Protein AF-A0A7C5PBT8-F1 (afdb_monomer_lite)

Structure (mmCIF, N/CA/C/O backbone):
data_AF-A0A7C5PBT8-F1
#
_entry.id   AF-A0A7C5PBT8-F1
#
loop_
_atom_site.group_PDB
_atom_site.id
_atom_site.type_symbol
_atom_site.label_atom_id
_atom_site.label_alt_id
_atom_site.label_comp_id
_atom_site.label_asym_id
_atom_site.label_entity_id
_atom_site.label_seq_id
_atom_site.pdbx_PDB_ins_code
_atom_site.Cartn_x
_atom_site.Cartn_y
_atom_site.Cartn_z
_atom_site.occupancy
_atom_site.B_iso_or_equiv
_atom_site.auth_seq_id
_atom_site.auth_comp_id
_atom_site.auth_asym_id
_atom_site.auth_atom_id
_atom_site.pdbx_PDB_model_num
ATOM 1 N N . MET A 1 1 ? -25.066 31.306 -45.932 1.00 37.12 1 MET A N 1
ATOM 2 C CA . MET A 1 1 ? -24.366 30.201 -45.245 1.00 37.12 1 MET A CA 1
ATOM 3 C C . MET A 1 1 ? -22.898 30.265 -45.630 1.00 37.12 1 MET A C 1
ATOM 5 O O . MET A 1 1 ? -22.555 29.873 -46.734 1.00 37.12 1 MET A O 1
ATOM 9 N N . THR A 1 2 ? -22.052 30.823 -44.769 1.00 27.91 2 THR A N 1
ATOM 10 C CA . THR A 1 2 ? -20.591 30.856 -44.940 1.00 27.91 2 THR A CA 1
ATOM 11 C C . THR A 1 2 ? -19.994 30.317 -43.651 1.00 27.91 2 THR A C 1
ATOM 13 O O . THR A 1 2 ? -20.169 30.918 -42.593 1.00 27.91 2 THR A O 1
ATOM 16 N N . ALA A 1 3 ? -19.411 29.122 -43.742 1.00 31.09 3 ALA A N 1
ATOM 17 C CA . ALA A 1 3 ? -18.839 28.381 -42.629 1.00 31.09 3 ALA A CA 1
ATOM 18 C C . ALA A 1 3 ? -17.798 29.233 -41.890 1.00 31.09 3 ALA A C 1
ATOM 20 O O . ALA A 1 3 ? -16.902 29.805 -42.513 1.00 31.09 3 ALA A O 1
ATOM 21 N N . GLY A 1 4 ? -17.958 29.326 -40.568 1.00 35.22 4 GLY A N 1
ATOM 22 C CA . GLY A 1 4 ? -17.022 29.989 -39.670 1.00 35.22 4 GLY A CA 1
ATOM 23 C C . GLY A 1 4 ? -15.610 29.417 -39.792 1.00 35.22 4 GLY A C 1
ATOM 24 O O . GLY A 1 4 ? -15.416 28.266 -40.184 1.00 35.22 4 GLY A O 1
ATOM 25 N N . ALA A 1 5 ? -14.633 30.266 -39.486 1.00 35.06 5 ALA A N 1
ATOM 26 C CA . ALA A 1 5 ? -13.205 29.990 -39.539 1.00 35.06 5 ALA A CA 1
ATOM 27 C C . ALA A 1 5 ? -12.840 28.593 -38.995 1.00 35.06 5 ALA A C 1
ATOM 29 O O . ALA A 1 5 ? -13.271 28.194 -37.914 1.00 35.06 5 ALA A O 1
ATOM 30 N N . ARG A 1 6 ? -12.038 27.852 -39.770 1.00 54.34 6 ARG A N 1
ATOM 31 C CA . ARG A 1 6 ? -11.538 26.519 -39.410 1.00 54.34 6 ARG A CA 1
ATOM 32 C C . ARG A 1 6 ? -10.650 26.613 -38.150 1.00 54.34 6 ARG A C 1
ATOM 34 O O . ARG A 1 6 ? -9.830 27.525 -38.079 1.00 54.34 6 ARG A O 1
ATOM 41 N N . PRO A 1 7 ? -10.754 25.690 -37.178 1.00 61.28 7 PRO A N 1
ATOM 42 C CA . PRO A 1 7 ? -9.860 25.651 -36.018 1.00 61.28 7 PRO A CA 1
ATOM 43 C C . PRO A 1 7 ? -8.395 25.401 -36.431 1.00 61.28 7 PRO A C 1
ATOM 45 O O . PRO A 1 7 ? -8.131 24.541 -37.271 1.00 61.28 7 PRO A O 1
ATOM 48 N N . ASN A 1 8 ? -7.433 26.109 -35.816 1.00 80.62 8 ASN A N 1
ATOM 49 C CA . ASN A 1 8 ? -5.982 25.980 -36.059 1.00 80.62 8 ASN A CA 1
ATOM 50 C C . ASN A 1 8 ? -5.402 24.642 -35.525 1.00 80.62 8 ASN A C 1
ATOM 52 O O . ASN A 1 8 ? -4.492 24.636 -34.697 1.00 80.62 8 ASN A O 1
ATOM 56 N N . ILE A 1 9 ? -5.932 23.490 -35.953 1.00 84.88 9 ILE A N 1
ATOM 57 C CA . ILE A 1 9 ? -5.499 22.146 -35.508 1.00 84.88 9 ILE A CA 1
ATOM 58 C C . ILE A 1 9 ? -4.030 21.903 -35.848 1.00 84.88 9 ILE A C 1
ATOM 60 O O . ILE A 1 9 ? -3.283 21.404 -35.019 1.00 84.88 9 ILE A O 1
ATOM 64 N N . ARG A 1 10 ? -3.588 22.340 -37.029 1.00 86.69 10 ARG A N 1
ATOM 65 C CA . ARG A 1 10 ? -2.187 22.259 -37.452 1.00 86.69 10 ARG A CA 1
ATOM 66 C C . ARG A 1 10 ? -1.244 22.989 -36.492 1.00 86.69 10 ARG A C 1
ATOM 68 O O . ARG A 1 10 ? -0.183 22.478 -36.167 1.00 86.69 10 ARG A O 1
ATOM 75 N N . GLN A 1 11 ? -1.636 24.174 -36.025 1.00 87.19 11 GLN A N 1
ATOM 76 C CA . GLN A 1 11 ? -0.853 24.913 -35.034 1.00 87.19 11 GLN A CA 1
ATOM 77 C C . GLN A 1 11 ? -0.752 24.108 -33.734 1.00 87.19 11 GLN A C 1
ATOM 79 O O . GLN A 1 11 ? 0.347 23.913 -33.236 1.00 87.19 11 GLN A O 1
ATOM 84 N N . ALA A 1 12 ? -1.876 23.572 -33.245 1.00 89.44 12 ALA A N 1
ATOM 85 C CA . ALA A 1 12 ? -1.894 22.734 -32.047 1.00 89.44 12 ALA A CA 1
ATOM 86 C C . ALA A 1 12 ? -1.063 21.446 -32.211 1.00 89.44 12 ALA A C 1
ATOM 88 O O . ALA A 1 12 ? -0.401 21.036 -31.264 1.00 89.44 12 ALA A O 1
ATOM 89 N N . PHE A 1 13 ? -1.038 20.846 -33.405 1.00 92.12 13 PHE A N 1
ATOM 90 C CA . PHE A 1 13 ? -0.204 19.681 -33.715 1.00 92.12 13 PHE A CA 1
ATOM 91 C C . PHE A 1 13 ? 1.273 19.983 -33.495 1.00 92.12 13 PHE A C 1
ATOM 93 O O . PHE A 1 13 ? 1.934 19.278 -32.742 1.00 92.12 13 PHE A O 1
ATOM 100 N N . PHE A 1 14 ? 1.772 21.082 -34.057 1.00 91.75 14 PHE A N 1
ATOM 101 C CA . PHE A 1 14 ? 3.163 21.489 -33.863 1.00 91.75 14 PHE A CA 1
ATOM 102 C C . PHE A 1 14 ? 3.446 22.066 -32.470 1.00 91.75 14 PHE A C 1
ATOM 104 O O . PHE A 1 14 ? 4.588 22.048 -32.026 1.00 91.75 14 PHE A O 1
ATOM 111 N N . THR A 1 15 ? 2.426 22.522 -31.739 1.00 87.06 15 THR A N 1
ATOM 112 C CA . THR A 1 15 ? 2.551 22.826 -30.305 1.00 87.06 15 THR A CA 1
ATOM 113 C C . THR A 1 15 ? 2.737 21.557 -29.468 1.00 87.06 15 THR A C 1
ATOM 115 O O . THR A 1 15 ? 3.505 21.578 -28.510 1.00 87.06 15 THR A O 1
ATOM 118 N N . VAL A 1 16 ? 2.055 20.455 -29.805 1.00 85.44 16 VAL A N 1
ATOM 119 C CA . VAL A 1 16 ? 2.217 19.159 -29.119 1.00 85.44 16 VAL A CA 1
ATOM 120 C C . VAL A 1 16 ? 3.506 18.454 -29.544 1.00 85.44 16 VAL A C 1
ATOM 122 O O . VAL A 1 16 ? 4.181 17.871 -28.700 1.00 85.44 16 VAL A O 1
ATOM 125 N N . TYR A 1 17 ? 3.873 18.555 -30.821 1.00 89.75 17 TYR A N 1
ATOM 126 C CA . TYR A 1 17 ? 5.056 17.932 -31.412 1.00 89.75 17 TYR A CA 1
ATOM 127 C C . TYR A 1 17 ? 6.032 18.992 -31.945 1.00 89.75 17 TYR A C 1
ATOM 129 O O . TYR A 1 17 ? 6.205 19.124 -33.161 1.00 89.75 17 TYR A O 1
ATOM 137 N N . PRO A 1 18 ? 6.702 19.757 -31.062 1.00 86.69 18 PRO A N 1
ATOM 138 C CA . PRO A 1 18 ? 7.611 20.824 -31.485 1.00 86.69 18 PRO A CA 1
ATOM 139 C C . PRO A 1 18 ? 8.782 20.307 -32.332 1.00 86.69 18 PRO A C 1
ATOM 141 O O . PRO A 1 18 ? 9.260 21.016 -33.212 1.00 86.69 18 PRO A O 1
ATOM 144 N N . ASN A 1 19 ? 9.190 19.049 -32.139 1.00 83.12 19 ASN A N 1
ATOM 145 C CA . ASN A 1 19 ? 10.264 18.410 -32.906 1.00 83.12 19 ASN A CA 1
ATOM 146 C C . ASN A 1 19 ? 9.885 18.123 -34.372 1.00 83.12 19 ASN A C 1
ATOM 148 O O . ASN A 1 19 ? 10.769 17.894 -35.191 1.00 83.12 19 ASN A O 1
ATOM 152 N N . ALA A 1 20 ? 8.592 18.139 -34.718 1.00 85.19 20 ALA A N 1
ATOM 153 C CA . ALA A 1 20 ? 8.128 17.929 -36.088 1.00 85.19 20 ALA A CA 1
ATOM 154 C C . ALA A 1 20 ? 8.118 19.225 -36.925 1.00 85.19 20 ALA A C 1
ATOM 156 O O . ALA A 1 20 ? 7.903 19.165 -38.139 1.00 85.19 20 ALA A O 1
ATOM 157 N N . VAL A 1 21 ? 8.344 20.394 -36.312 1.00 87.94 21 VAL A N 1
ATOM 158 C CA . VAL A 1 21 ? 8.440 21.681 -37.022 1.00 87.94 21 VAL A CA 1
ATOM 159 C C . VAL A 1 21 ? 9.648 21.667 -37.963 1.00 87.94 21 VAL A C 1
ATOM 161 O O . VAL A 1 21 ? 10.736 21.238 -37.595 1.00 87.94 21 VAL A O 1
ATOM 164 N N . GLY A 1 22 ? 9.460 22.125 -39.200 1.00 83.56 22 GLY A N 1
ATOM 165 C CA . GLY A 1 22 ? 10.466 22.091 -40.264 1.00 83.56 22 GLY A CA 1
ATOM 166 C C . GLY A 1 22 ? 10.623 20.739 -40.973 1.00 83.56 22 GLY A C 1
ATOM 167 O O . GLY A 1 22 ? 11.372 20.657 -41.946 1.00 83.56 22 GLY A O 1
ATOM 168 N N . SER A 1 23 ? 9.919 19.690 -40.534 1.00 90.00 23 SER A N 1
ATOM 169 C CA . SER A 1 23 ? 9.932 18.372 -41.185 1.00 90.00 23 SER A CA 1
ATOM 170 C C . SER A 1 23 ? 9.022 18.306 -42.422 1.00 90.00 23 SER A C 1
ATOM 172 O O . SER A 1 23 ? 8.351 19.277 -42.778 1.00 90.00 23 SER A O 1
ATOM 174 N N . ARG A 1 24 ? 8.941 17.131 -43.063 1.00 88.75 24 ARG A N 1
ATOM 175 C CA . ARG A 1 24 ? 8.010 16.870 -44.176 1.00 88.75 24 ARG A CA 1
ATOM 176 C C . ARG A 1 24 ? 6.535 16.903 -43.769 1.00 88.75 24 ARG A C 1
ATOM 178 O O . ARG A 1 24 ? 5.708 17.139 -44.639 1.00 88.75 24 ARG A O 1
ATOM 185 N N . LEU A 1 25 ? 6.218 16.756 -42.478 1.00 92.00 25 LEU A N 1
ATOM 186 C CA . LEU A 1 25 ? 4.872 17.002 -41.942 1.00 92.00 25 LEU A CA 1
ATOM 187 C C . LEU A 1 25 ? 4.500 18.489 -41.929 1.00 92.00 25 LEU A C 1
ATOM 189 O O . LEU A 1 25 ? 3.324 18.844 -42.024 1.00 92.00 25 LEU A O 1
ATOM 193 N N . ASP A 1 26 ? 5.492 19.360 -41.737 1.00 89.56 26 ASP A N 1
ATOM 194 C CA . ASP A 1 26 ? 5.314 20.811 -41.666 1.00 89.56 26 ASP A CA 1
ATOM 195 C C . ASP A 1 26 ? 5.383 21.426 -43.073 1.00 89.56 26 ASP A C 1
ATOM 197 O O . ASP A 1 26 ? 4.568 22.276 -43.441 1.00 89.56 26 ASP A O 1
ATOM 201 N N . ASN A 1 27 ? 6.320 20.978 -43.909 1.00 86.81 27 ASN A N 1
ATOM 202 C CA . ASN A 1 27 ? 6.586 21.620 -45.187 1.00 86.81 27 ASN A CA 1
ATOM 203 C C . ASN A 1 27 ? 6.942 20.621 -46.302 1.00 86.81 27 ASN A C 1
ATOM 205 O O . ASN A 1 27 ? 7.941 19.897 -46.219 1.00 86.81 27 ASN A O 1
ATOM 209 N N . LEU A 1 28 ? 6.158 20.649 -47.386 1.00 86.81 28 LEU A N 1
ATOM 210 C CA . LEU A 1 28 ? 6.470 19.962 -48.637 1.00 86.81 28 LEU A CA 1
ATOM 211 C C . LEU A 1 28 ? 6.997 20.947 -49.690 1.00 86.81 28 LEU A C 1
ATOM 213 O O . LEU A 1 28 ? 6.460 22.053 -49.791 1.00 86.81 28 LEU A O 1
ATOM 217 N N . PRO A 1 29 ? 7.976 20.550 -50.530 1.00 87.50 29 PRO A N 1
ATOM 218 C CA . PRO A 1 29 ? 8.470 21.378 -51.633 1.00 87.50 29 PRO A CA 1
ATOM 219 C C . PRO A 1 29 ? 7.366 21.901 -52.558 1.00 87.50 29 PRO A C 1
ATOM 221 O O . PRO A 1 29 ? 7.386 23.070 -52.940 1.00 87.50 29 PRO A O 1
ATOM 224 N N . SER A 1 30 ? 6.379 21.063 -52.882 1.00 87.06 30 SER A N 1
ATOM 225 C CA . SER A 1 30 ? 5.222 21.467 -53.687 1.00 87.06 30 SER A CA 1
ATOM 226 C C . SER A 1 30 ? 4.211 22.324 -52.923 1.00 87.06 30 SER A C 1
ATOM 228 O O . SER A 1 30 ? 3.360 22.964 -53.549 1.00 87.06 30 SER A O 1
ATOM 230 N N . LYS A 1 31 ? 4.247 22.308 -51.580 1.00 84.25 31 LYS A N 1
ATOM 231 C CA . LYS A 1 31 ? 3.166 22.848 -50.751 1.00 84.25 31 LYS A CA 1
ATOM 232 C C . LYS A 1 31 ? 3.539 23.141 -49.289 1.00 84.25 31 LYS A C 1
ATOM 234 O O . LYS A 1 31 ? 3.260 22.339 -48.389 1.00 84.25 31 LYS A O 1
ATOM 239 N N . PRO A 1 32 ? 4.077 24.336 -49.018 1.00 86.06 32 PRO A N 1
ATOM 240 C CA . PRO A 1 32 ? 4.327 24.783 -47.656 1.00 86.06 32 PRO A CA 1
ATOM 241 C C . PRO A 1 32 ? 3.050 24.968 -46.844 1.00 86.06 32 PRO A C 1
ATOM 243 O O . PRO A 1 32 ? 2.058 25.495 -47.344 1.00 86.06 32 PRO A O 1
ATOM 246 N N . GLY A 1 33 ? 3.066 24.560 -45.571 1.00 81.12 33 GLY A N 1
ATOM 247 C CA . GLY A 1 33 ? 1.938 24.821 -44.674 1.00 81.12 33 GLY A CA 1
ATOM 248 C C . GLY A 1 33 ? 0.721 23.909 -44.872 1.00 81.12 33 GLY A C 1
ATOM 249 O O . GLY A 1 33 ? -0.369 24.253 -44.417 1.00 81.12 33 GLY A O 1
ATOM 250 N N . HIS A 1 34 ? 0.866 22.771 -45.557 1.00 88.38 34 HIS A N 1
ATOM 251 C CA . HIS A 1 34 ? -0.259 21.924 -45.963 1.00 88.38 34 HIS A CA 1
ATOM 252 C C . HIS A 1 34 ? -1.077 21.339 -44.795 1.00 88.38 34 HIS A C 1
ATOM 254 O O . HIS A 1 34 ? -0.632 21.267 -43.648 1.00 88.38 34 HIS A O 1
ATOM 260 N N . CYS A 1 35 ? -2.265 20.817 -45.118 1.00 84.44 35 CYS A N 1
ATOM 261 C CA . CYS A 1 35 ? -3.177 20.154 -44.172 1.00 84.44 35 CYS A CA 1
ATOM 262 C C . CYS A 1 35 ? -3.100 18.613 -44.179 1.00 84.44 35 CYS A C 1
ATOM 264 O O . CYS A 1 35 ? -3.915 17.970 -43.517 1.00 84.44 35 CYS A O 1
ATOM 266 N N . GLY A 1 36 ? -2.125 18.035 -44.892 1.00 83.94 36 GLY A N 1
ATOM 267 C CA . GLY A 1 36 ? -1.925 16.588 -45.074 1.00 83.94 36 GLY A CA 1
ATOM 268 C C . GLY A 1 36 ? -1.745 15.746 -43.806 1.00 83.94 36 GLY A C 1
ATOM 269 O O . GLY A 1 36 ? -1.813 14.528 -43.874 1.00 83.94 36 GLY A O 1
ATOM 270 N N . VAL A 1 37 ? -1.568 16.384 -42.644 1.00 88.50 37 VAL A N 1
ATOM 271 C CA . VAL A 1 37 ? -1.559 15.711 -41.336 1.00 88.50 37 VAL A CA 1
ATOM 272 C C . VAL A 1 37 ? -2.961 15.217 -40.957 1.00 88.50 37 VAL A C 1
ATOM 274 O O . VAL A 1 37 ? -3.090 14.169 -40.348 1.00 88.50 37 VAL A O 1
ATOM 277 N N . CYS A 1 38 ? -4.028 15.940 -41.322 1.00 90.06 38 CYS A N 1
ATOM 278 C CA . CYS A 1 38 ? -5.404 15.610 -40.906 1.00 90.06 38 CYS A CA 1
ATOM 279 C C . CYS A 1 38 ? -6.358 15.299 -42.071 1.00 90.06 38 CYS A C 1
ATOM 281 O O . CYS A 1 38 ? -7.507 14.912 -41.845 1.00 90.06 38 CYS A O 1
ATOM 283 N N . HIS A 1 39 ? -5.939 15.543 -43.311 1.00 91.81 39 HIS A N 1
ATOM 284 C CA . HIS A 1 39 ? -6.776 15.422 -44.502 1.00 91.81 39 HIS A CA 1
ATOM 285 C C . HIS A 1 39 ? -6.017 14.722 -45.621 1.00 91.81 39 HIS A C 1
ATOM 287 O O . HIS A 1 39 ? -4.821 14.938 -45.785 1.00 91.81 39 HIS A O 1
ATOM 293 N N . TYR A 1 40 ? -6.741 13.968 -46.447 1.00 93.06 40 TYR A N 1
ATOM 294 C CA . TYR A 1 40 ? -6.181 13.434 -47.688 1.00 93.06 40 TYR A CA 1
ATOM 295 C C . TYR A 1 40 ? -5.920 14.531 -48.734 1.00 93.06 40 TYR A C 1
ATOM 297 O O . TYR A 1 40 ? -5.007 14.412 -49.549 1.00 93.06 40 TYR A O 1
ATOM 305 N N . ASP A 1 41 ? -6.686 15.627 -48.703 1.00 92.19 41 ASP A N 1
ATOM 306 C CA . ASP A 1 41 ? -6.419 16.810 -49.522 1.00 92.19 41 ASP A CA 1
ATOM 307 C C . ASP A 1 41 ? -5.467 17.768 -48.798 1.00 92.19 41 ASP A C 1
ATOM 309 O O . ASP A 1 41 ? -5.813 18.426 -47.809 1.00 92.19 41 ASP A O 1
ATOM 313 N N . PHE A 1 42 ? -4.268 17.924 -49.351 1.00 91.31 42 PHE A N 1
ATOM 314 C CA . PHE A 1 42 ? -3.236 18.761 -48.759 1.00 91.31 42 PHE A CA 1
ATOM 315 C C . PHE A 1 42 ? -3.551 20.273 -48.842 1.00 91.31 42 PHE A C 1
ATOM 317 O O . PHE A 1 42 ? -2.883 21.059 -48.173 1.00 91.31 42 PHE A O 1
ATOM 324 N N . ASN A 1 43 ? -4.549 20.721 -49.632 1.00 85.94 43 ASN A N 1
ATOM 325 C CA . ASN A 1 43 ? -5.061 22.114 -49.615 1.00 85.94 43 ASN A CA 1
ATOM 326 C C . ASN A 1 43 ? -5.931 22.393 -48.374 1.00 85.94 43 ASN A C 1
ATOM 328 O O . ASN A 1 43 ? -6.226 23.547 -48.065 1.00 85.94 43 ASN A O 1
ATOM 332 N N . GLY A 1 44 ? -6.338 21.340 -47.663 1.00 77.62 44 GLY A N 1
ATOM 333 C CA . GLY A 1 44 ? -7.220 21.409 -46.510 1.00 77.62 44 GLY A CA 1
ATOM 334 C C . GLY A 1 44 ? -8.699 21.450 -46.887 1.00 77.62 44 GLY A C 1
ATOM 335 O O . GLY A 1 44 ? -9.141 22.233 -47.728 1.00 77.62 44 GLY A O 1
ATOM 336 N N . GLY A 1 45 ? -9.502 20.677 -46.161 1.00 74.81 45 GLY A N 1
ATOM 337 C CA . GLY A 1 45 ? -10.891 20.379 -46.517 1.00 74.81 45 GLY A CA 1
ATOM 338 C C . GLY A 1 45 ? -11.018 18.962 -47.079 1.00 74.81 45 GLY A C 1
ATOM 339 O O . GLY A 1 45 ? -10.041 18.221 -47.124 1.00 74.81 45 GLY A O 1
ATOM 340 N N . GLY A 1 46 ? -12.233 18.563 -47.460 1.00 81.06 46 GLY A N 1
ATOM 341 C CA . GLY A 1 46 ? -12.497 17.198 -47.926 1.00 81.06 46 GLY A CA 1
ATOM 342 C C . GLY A 1 46 ? -12.362 16.133 -46.828 1.00 81.06 46 GLY A C 1
ATOM 343 O O . GLY A 1 46 ? -12.321 16.447 -45.635 1.00 81.06 46 GLY A O 1
ATOM 344 N N . THR A 1 47 ? -12.324 14.867 -47.245 1.00 89.62 47 THR A N 1
ATOM 345 C CA . THR A 1 47 ? -12.283 13.696 -46.358 1.00 89.62 47 THR A CA 1
ATOM 346 C C . THR A 1 47 ? -11.050 13.714 -45.453 1.00 89.62 47 THR A C 1
ATOM 348 O O . THR A 1 47 ? -9.928 13.971 -45.903 1.00 89.62 47 THR A O 1
ATOM 351 N N . ARG A 1 48 ? -11.262 13.446 -44.162 1.00 91.31 48 ARG A N 1
ATOM 352 C CA . ARG A 1 48 ? -10.182 13.310 -43.181 1.00 91.31 48 ARG A CA 1
ATOM 353 C C . ARG A 1 48 ? -9.453 11.986 -43.366 1.00 91.31 48 ARG A C 1
ATOM 355 O O . ARG A 1 48 ? -10.087 10.983 -43.686 1.00 91.31 48 ARG A O 1
ATOM 362 N N . ASN A 1 49 ? -8.145 11.993 -43.129 1.00 93.12 49 ASN A N 1
ATOM 363 C CA . ASN A 1 49 ? -7.413 10.746 -42.925 1.00 93.12 49 ASN A CA 1
ATOM 364 C C . ASN A 1 49 ? -7.776 10.158 -41.535 1.00 93.12 49 ASN A C 1
ATOM 366 O O . ASN A 1 49 ? -8.362 10.871 -40.710 1.00 93.12 49 ASN A O 1
ATOM 370 N N . PRO A 1 50 ? -7.483 8.876 -41.260 1.00 94.12 50 PRO A N 1
ATOM 371 C CA . PRO A 1 50 ? -7.771 8.234 -39.980 1.00 94.12 50 PRO A CA 1
ATOM 372 C C . PRO A 1 50 ? -7.331 9.030 -38.746 1.00 94.12 50 PRO A C 1
ATOM 374 O O . PRO A 1 50 ? -8.115 9.181 -37.808 1.00 94.12 50 PRO A O 1
ATOM 377 N N . TYR A 1 51 ? -6.138 9.630 -38.774 1.00 94.06 51 TYR A N 1
ATOM 378 C CA . TYR A 1 51 ? -5.663 10.505 -37.703 1.00 94.06 51 TYR A CA 1
ATOM 379 C C . TYR A 1 51 ? -6.570 11.729 -37.508 1.00 94.06 51 TYR A C 1
ATOM 381 O O . TYR A 1 51 ? -7.081 11.979 -36.417 1.00 94.06 51 TYR A O 1
ATOM 389 N N . GLY A 1 52 ? -6.854 12.477 -38.576 1.00 91.88 52 GLY A N 1
ATOM 390 C CA . GLY A 1 52 ? -7.738 13.638 -38.530 1.00 91.88 52 GLY A CA 1
ATOM 391 C C . GLY A 1 52 ? -9.161 13.293 -38.088 1.00 91.88 52 GLY A C 1
ATOM 392 O O . GLY A 1 52 ? -9.782 14.085 -37.377 1.00 91.88 52 GLY A O 1
ATOM 393 N N . ALA A 1 53 ? -9.679 12.128 -38.481 1.00 90.69 53 ALA A N 1
ATOM 394 C CA . ALA A 1 53 ? -10.977 11.625 -38.037 1.00 90.69 53 ALA A CA 1
ATOM 395 C C . ALA A 1 53 ? -10.976 11.295 -36.535 1.00 90.69 53 ALA A C 1
ATOM 397 O O . ALA A 1 53 ? -11.922 11.651 -35.832 1.00 90.69 53 ALA A O 1
ATOM 398 N N . ALA A 1 54 ? -9.894 10.700 -36.024 1.00 86.12 54 ALA A N 1
ATOM 399 C CA . ALA A 1 54 ? -9.729 10.429 -34.599 1.00 86.12 54 ALA A CA 1
ATOM 400 C C . ALA A 1 54 ? -9.674 11.724 -33.771 1.00 86.12 54 ALA A C 1
ATOM 402 O O . ALA A 1 54 ? -10.311 11.796 -32.721 1.00 86.12 54 ALA A O 1
ATOM 403 N N . ILE A 1 55 ? -8.993 12.766 -34.265 1.00 89.75 55 ILE A N 1
ATOM 404 C CA . ILE A 1 55 ? -8.988 14.106 -33.652 1.00 89.75 55 ILE A CA 1
ATOM 405 C C . ILE A 1 55 ? -10.390 14.717 -33.633 1.00 89.75 55 ILE A C 1
ATOM 407 O O . ILE A 1 55 ? -10.806 15.284 -32.624 1.00 89.75 55 ILE A O 1
ATOM 411 N N . GLU A 1 56 ? -11.136 14.608 -34.734 1.00 88.50 56 GLU A N 1
ATOM 412 C CA . GLU A 1 56 ? -12.509 15.116 -34.806 1.00 88.50 56 GLU A CA 1
ATOM 413 C C . GLU A 1 56 ? -13.440 14.405 -33.818 1.00 88.50 56 GLU A C 1
ATOM 415 O O . GLU A 1 56 ? -14.248 15.064 -33.161 1.00 88.50 56 GLU A O 1
ATOM 420 N N . ALA A 1 57 ? -13.266 13.094 -33.640 1.00 82.81 57 ALA A N 1
ATOM 421 C CA . ALA A 1 57 ? -14.041 12.298 -32.696 1.00 82.81 57 ALA A CA 1
ATOM 422 C C . ALA A 1 57 ? -13.827 12.699 -31.222 1.00 82.81 57 ALA A C 1
ATOM 424 O O . ALA A 1 57 ? -14.717 12.467 -30.406 1.00 82.81 57 ALA A O 1
ATOM 425 N N . GLN A 1 58 ? -12.700 13.336 -30.872 1.00 81.88 58 GLN A N 1
ATOM 426 C CA . GLN A 1 58 ? -12.453 13.832 -29.507 1.00 81.88 58 GLN A CA 1
ATOM 427 C C . GLN A 1 58 ? -13.319 15.051 -29.137 1.00 81.88 58 GLN A C 1
ATOM 429 O O . GLN A 1 58 ? -13.534 15.322 -27.956 1.00 81.88 58 GLN A O 1
ATOM 434 N N . GLY A 1 59 ? -13.821 15.806 -30.121 1.00 81.50 59 GLY A N 1
ATOM 435 C CA . GLY A 1 59 ? -14.574 17.039 -29.878 1.00 81.50 59 GLY A CA 1
ATOM 436 C C . GLY A 1 59 ? -13.734 18.177 -29.269 1.00 81.50 59 GLY A C 1
ATOM 437 O O . GLY A 1 59 ? -12.508 18.158 -29.272 1.00 81.50 59 GLY A O 1
ATOM 438 N N . GLY A 1 60 ? -14.391 19.247 -28.800 1.00 80.81 60 GLY A N 1
ATOM 439 C CA . GLY A 1 60 ? -13.720 20.347 -28.078 1.00 80.81 60 GLY A CA 1
ATOM 440 C C . GLY A 1 60 ? -12.781 21.246 -28.905 1.00 80.81 60 GLY A C 1
ATOM 441 O O . GLY A 1 60 ? -12.109 22.109 -28.346 1.00 80.81 60 GLY A O 1
ATOM 442 N N . LEU A 1 61 ? -12.754 21.116 -30.235 1.00 82.62 61 LEU A N 1
ATOM 443 C CA . LEU A 1 61 ? -11.746 21.741 -31.116 1.00 82.62 61 LEU A CA 1
ATOM 444 C C . LEU A 1 61 ? -11.834 23.279 -31.248 1.00 82.62 61 LEU A C 1
ATOM 446 O O . LEU A 1 61 ? -10.970 23.914 -31.864 1.00 82.62 61 LEU A O 1
ATOM 450 N N . ASN A 1 62 ? -12.856 23.892 -30.651 1.00 84.38 62 ASN A N 1
ATOM 451 C CA . ASN A 1 62 ? -13.090 25.336 -30.694 1.00 84.38 62 ASN A CA 1
ATOM 452 C C . ASN A 1 62 ? -12.122 26.128 -29.793 1.00 84.38 62 ASN A C 1
ATOM 454 O O . ASN A 1 62 ? -11.938 27.323 -30.008 1.00 84.38 62 ASN A O 1
ATOM 458 N N . THR A 1 63 ? -11.463 25.483 -28.823 1.00 82.25 63 THR A N 1
ATOM 459 C CA . THR A 1 63 ? -10.469 26.115 -27.935 1.00 82.25 63 THR A CA 1
ATOM 460 C C . THR A 1 63 ? -9.062 25.580 -28.198 1.00 82.25 63 THR A C 1
ATOM 462 O O . THR A 1 63 ? -8.888 24.481 -28.717 1.00 82.25 63 THR A O 1
ATOM 465 N N . GLU A 1 64 ? -8.035 26.360 -27.856 1.00 82.00 64 GLU A N 1
ATOM 466 C CA . GLU A 1 64 ? -6.637 25.922 -27.976 1.00 82.00 64 GLU A CA 1
ATOM 467 C C . GLU A 1 64 ? -6.345 24.695 -27.112 1.00 82.00 64 GLU A C 1
ATOM 469 O O . GLU A 1 64 ? -5.861 23.690 -27.628 1.00 82.00 64 GLU A O 1
ATOM 474 N N . ALA A 1 65 ? -6.743 24.734 -25.838 1.00 76.06 65 ALA A N 1
ATOM 475 C CA . ALA A 1 65 ? -6.606 23.604 -24.924 1.00 76.06 65 ALA A CA 1
ATOM 476 C C . ALA A 1 65 ? -7.334 22.349 -25.436 1.00 76.06 65 ALA A C 1
ATOM 478 O O . ALA A 1 65 ? -6.775 21.258 -25.383 1.00 76.06 65 ALA A O 1
ATOM 479 N N . GLY A 1 66 ? -8.543 22.496 -25.989 1.00 77.62 66 GLY A N 1
ATOM 480 C CA . GLY A 1 66 ? -9.299 21.375 -26.547 1.00 77.62 66 GLY A CA 1
ATOM 481 C C . GLY A 1 66 ? -8.611 20.727 -27.750 1.00 77.62 66 GLY A C 1
ATOM 482 O O . GLY A 1 66 ? -8.554 19.504 -27.827 1.00 77.62 66 GLY A O 1
ATOM 483 N N . ARG A 1 67 ? -8.001 21.520 -28.643 1.00 87.69 67 ARG A N 1
ATOM 484 C CA . ARG A 1 67 ? -7.203 20.989 -29.766 1.00 87.69 67 ARG A CA 1
ATOM 485 C C . ARG A 1 67 ? -5.949 20.261 -29.288 1.00 87.69 67 ARG A C 1
ATOM 487 O O . ARG A 1 67 ? -5.686 19.153 -29.740 1.00 87.69 67 ARG A O 1
ATOM 494 N N . THR A 1 68 ? -5.199 20.863 -28.367 1.00 83.06 68 THR A N 1
ATOM 495 C CA . THR A 1 68 ? -3.990 20.259 -27.785 1.00 83.06 68 THR A CA 1
ATOM 496 C C . THR A 1 68 ? -4.320 18.947 -27.068 1.00 83.06 68 THR A C 1
ATOM 498 O O . THR A 1 68 ? -3.599 17.965 -27.228 1.00 83.06 68 THR A O 1
ATOM 501 N N . ASN A 1 69 ? -5.431 18.896 -26.329 1.00 76.19 69 ASN A N 1
ATOM 502 C CA . ASN A 1 69 ? -5.883 17.684 -25.646 1.00 76.19 69 ASN A CA 1
ATOM 503 C C . ASN A 1 69 ? -6.345 16.606 -26.630 1.00 76.19 69 ASN A C 1
ATOM 505 O O . ASN A 1 69 ? -5.943 15.460 -26.480 1.00 76.19 69 ASN A O 1
ATOM 509 N N . ALA A 1 70 ? -7.113 16.959 -27.666 1.00 79.12 70 ALA A N 1
ATOM 510 C CA . ALA A 1 70 ? -7.525 16.004 -28.695 1.00 79.12 70 ALA A CA 1
ATOM 511 C C . ALA A 1 70 ? -6.318 15.323 -29.364 1.00 79.12 70 ALA A C 1
ATOM 513 O O . ALA A 1 70 ? -6.326 14.113 -29.568 1.00 79.12 70 ALA A O 1
ATOM 514 N N . ILE A 1 71 ? -5.257 16.089 -29.639 1.00 89.06 71 ILE A N 1
ATOM 515 C CA . ILE A 1 71 ? -4.008 15.594 -30.235 1.00 89.06 71 ILE A CA 1
ATOM 516 C C . ILE A 1 71 ? -3.245 14.675 -29.278 1.00 89.06 71 ILE A C 1
ATOM 518 O O . ILE A 1 71 ? -2.840 13.586 -29.675 1.00 89.06 71 ILE A O 1
ATOM 522 N N . LYS A 1 72 ? -3.113 15.060 -28.005 1.00 81.56 72 LYS A N 1
ATOM 523 C CA . LYS A 1 72 ? -2.482 14.212 -26.980 1.00 81.56 72 LYS A CA 1
ATOM 524 C C . LYS A 1 72 ? -3.262 12.922 -26.723 1.00 81.56 72 LYS A C 1
ATOM 526 O O . LYS A 1 72 ? -2.654 11.878 -26.523 1.00 81.56 72 LYS A O 1
ATOM 531 N N . ASN A 1 73 ? -4.592 12.972 -26.753 1.00 78.88 73 ASN A N 1
ATOM 532 C CA . ASN A 1 73 ? -5.446 11.822 -26.458 1.00 78.88 73 ASN A CA 1
ATOM 533 C C . ASN A 1 73 ? -5.316 10.700 -27.487 1.00 78.88 73 ASN A C 1
ATOM 535 O O . ASN A 1 73 ? -5.475 9.536 -27.133 1.00 78.88 73 ASN A O 1
ATOM 539 N N . VAL A 1 74 ? -5.034 11.035 -28.748 1.00 82.62 74 VAL A N 1
ATOM 540 C CA . VAL A 1 74 ? -4.910 10.028 -29.807 1.00 82.62 74 VAL A CA 1
ATOM 541 C C . VAL A 1 74 ? -3.477 9.543 -30.015 1.00 82.62 74 VAL A C 1
ATOM 543 O O . VAL A 1 74 ? -3.272 8.622 -30.793 1.00 82.62 74 VAL A O 1
ATOM 546 N N . GLN A 1 75 ? -2.486 10.118 -29.324 1.00 86.56 75 GLN A N 1
ATOM 547 C CA . GLN A 1 75 ? -1.071 9.889 -29.636 1.00 86.56 75 GLN A CA 1
ATOM 548 C C . GLN A 1 75 ? -0.619 8.425 -29.484 1.00 86.56 75 GLN A C 1
ATOM 550 O O . GLN A 1 75 ? 0.326 8.006 -30.137 1.00 86.56 75 GLN A O 1
ATOM 555 N N . ASN A 1 76 ? -1.299 7.643 -28.642 1.00 85.12 76 ASN A N 1
ATOM 556 C CA . ASN A 1 76 ? -0.966 6.240 -28.377 1.00 85.12 76 ASN A CA 1
ATOM 557 C C . ASN A 1 76 ? -1.805 5.252 -29.204 1.00 85.12 76 ASN A C 1
ATOM 559 O O . ASN A 1 76 ? -1.782 4.055 -28.928 1.00 85.12 76 ASN A O 1
ATOM 563 N N . PHE A 1 77 ? -2.579 5.736 -30.176 1.00 79.75 77 PHE A N 1
ATOM 564 C CA . PHE A 1 77 ? -3.329 4.883 -31.092 1.00 79.75 77 PHE A CA 1
ATOM 565 C C . PHE A 1 77 ? -2.600 4.763 -32.428 1.00 79.75 77 PHE A C 1
ATOM 567 O O . PHE A 1 77 ? -1.924 5.696 -32.855 1.00 79.75 77 PHE A O 1
ATOM 574 N N . ASP A 1 78 ? -2.774 3.608 -33.060 1.00 86.44 78 ASP A N 1
ATOM 575 C CA . ASP A 1 78 ? -2.414 3.318 -34.448 1.00 86.44 78 ASP A CA 1
ATOM 576 C C . ASP A 1 78 ? -3.694 3.474 -35.288 1.00 86.44 78 ASP A C 1
ATOM 578 O O . ASP A 1 78 ? -4.581 2.615 -35.255 1.00 86.44 78 ASP A O 1
ATOM 582 N N . GLN A 1 79 ? -3.884 4.642 -35.912 1.00 84.25 79 GLN A N 1
ATOM 583 C CA . GLN A 1 79 ? -5.167 4.992 -36.539 1.00 84.25 79 GLN A CA 1
ATOM 584 C C . GLN A 1 79 ? -5.313 4.463 -37.964 1.00 84.25 79 GLN A C 1
ATOM 586 O O . GLN A 1 79 ? -6.443 4.278 -38.418 1.00 84.25 79 GLN A O 1
ATOM 591 N N . ASP A 1 80 ? -4.220 4.242 -38.683 1.00 83.31 80 ASP A N 1
ATOM 592 C CA . ASP A 1 80 ? -4.213 3.672 -40.033 1.00 83.31 80 ASP A CA 1
ATOM 593 C C . ASP A 1 80 ? -3.806 2.197 -40.080 1.00 83.31 80 ASP A C 1
ATOM 595 O O . ASP A 1 80 ? -3.820 1.606 -41.165 1.00 83.31 80 ASP A O 1
ATOM 599 N N . SER A 1 81 ? -3.595 1.584 -38.912 1.00 87.12 81 SER A N 1
ATOM 600 C CA . SER A 1 81 ? -3.324 0.155 -38.743 1.00 87.12 81 SER A CA 1
ATOM 601 C C . SER A 1 81 ? -2.048 -0.286 -39.453 1.00 87.12 81 SER A C 1
ATOM 603 O O . SER A 1 81 ? -1.998 -1.380 -40.025 1.00 87.12 81 SER A O 1
ATOM 605 N N . ASP A 1 82 ? -1.034 0.577 -39.454 1.00 80.62 82 ASP A N 1
ATOM 606 C CA . ASP A 1 82 ? 0.263 0.304 -40.067 1.00 80.62 82 ASP A CA 1
ATOM 607 C C . ASP A 1 82 ? 1.279 -0.321 -39.089 1.00 80.62 82 ASP A C 1
ATOM 609 O O . ASP A 1 82 ? 2.367 -0.737 -39.497 1.00 80.62 82 ASP A O 1
ATOM 613 N N . GLY A 1 83 ? 0.880 -0.485 -37.822 1.00 82.38 83 GLY A N 1
ATOM 614 C CA . GLY A 1 83 ? 1.654 -1.107 -36.754 1.00 82.38 83 GLY A CA 1
ATOM 615 C C . GLY A 1 83 ? 2.327 -0.112 -35.810 1.00 82.38 83 GLY A C 1
ATOM 616 O O . GLY A 1 83 ? 2.955 -0.551 -34.840 1.00 82.38 83 GLY A O 1
ATOM 617 N N . TYR A 1 84 ? 2.203 1.196 -36.051 1.00 86.00 84 TYR A N 1
ATOM 618 C CA . TYR A 1 84 ? 2.856 2.232 -35.260 1.00 86.00 84 TYR A CA 1
ATOM 619 C C . TYR A 1 84 ? 1.845 3.220 -34.678 1.00 86.00 84 TYR A C 1
ATOM 621 O O . TYR A 1 84 ? 0.859 3.601 -35.292 1.00 86.00 84 TYR A O 1
ATOM 629 N N . THR A 1 85 ? 2.082 3.648 -33.437 1.00 88.88 85 THR A N 1
ATOM 630 C CA . THR A 1 85 ? 1.250 4.698 -32.830 1.00 88.88 85 THR A CA 1
ATOM 631 C C . THR A 1 85 ? 1.640 6.066 -33.380 1.00 88.88 85 THR A C 1
ATOM 633 O O . THR A 1 85 ? 2.817 6.274 -33.680 1.00 88.88 85 THR A O 1
ATOM 636 N N . THR A 1 86 ? 0.727 7.044 -33.381 1.00 90.75 86 THR A N 1
ATOM 637 C CA . THR A 1 86 ? 1.052 8.434 -33.773 1.00 90.75 86 THR A CA 1
ATOM 638 C C . THR A 1 86 ? 2.300 8.967 -33.061 1.00 90.75 86 THR A C 1
ATOM 640 O O . THR A 1 86 ? 3.108 9.682 -33.648 1.00 90.75 86 THR A O 1
ATOM 643 N N . LEU A 1 87 ? 2.480 8.659 -31.774 1.00 87.69 87 LEU A N 1
ATOM 644 C CA . LEU A 1 87 ? 3.641 9.110 -31.014 1.00 87.69 87 LEU A CA 1
ATOM 645 C C . LEU A 1 87 ? 4.932 8.526 -31.602 1.00 87.69 87 LEU A C 1
ATOM 647 O O . LEU A 1 87 ? 5.910 9.254 -31.765 1.00 87.69 87 LEU A O 1
ATOM 651 N N . THR A 1 88 ? 4.925 7.247 -31.974 1.00 87.31 88 THR A N 1
ATOM 652 C CA . THR A 1 88 ? 6.036 6.600 -32.682 1.00 87.31 88 THR A CA 1
ATOM 653 C C . THR A 1 88 ? 6.254 7.211 -34.066 1.00 87.31 88 THR A C 1
ATOM 655 O O . THR A 1 88 ? 7.384 7.545 -34.411 1.00 87.31 88 THR A O 1
ATOM 658 N N . GLU A 1 89 ? 5.190 7.433 -34.829 1.00 91.56 89 GLU A N 1
ATOM 659 C CA . GLU A 1 89 ? 5.260 8.021 -36.168 1.00 91.56 89 GLU A CA 1
ATOM 660 C C . GLU A 1 89 ? 5.813 9.447 -36.179 1.00 91.56 89 GLU A C 1
ATOM 662 O O . GLU A 1 89 ? 6.568 9.811 -37.075 1.00 91.56 89 GLU A O 1
ATOM 667 N N . VAL A 1 90 ? 5.472 10.264 -35.179 1.00 92.19 90 VAL A N 1
ATOM 668 C CA . VAL A 1 90 ? 5.829 11.690 -35.144 1.00 92.19 90 VAL A CA 1
ATOM 669 C C . VAL A 1 90 ? 7.112 11.954 -34.350 1.00 92.19 90 VAL A C 1
ATOM 671 O O . VAL A 1 90 ? 7.828 12.912 -34.641 1.00 92.19 90 VAL A O 1
ATOM 674 N N . THR A 1 91 ? 7.418 11.138 -33.337 1.00 85.19 91 THR A N 1
ATOM 675 C CA . THR A 1 91 ? 8.539 11.391 -32.407 1.00 85.19 91 THR A CA 1
ATOM 676 C C . THR A 1 91 ? 9.533 10.241 -32.280 1.00 85.19 91 THR A C 1
ATOM 678 O O . THR A 1 91 ? 10.543 10.401 -31.596 1.00 85.19 91 THR A O 1
ATOM 681 N N . GLY A 1 92 ? 9.276 9.103 -32.929 1.00 79.06 92 GLY A N 1
ATOM 682 C CA . GLY A 1 92 ? 10.127 7.919 -32.886 1.00 79.06 92 GLY A CA 1
ATOM 683 C C . GLY A 1 92 ? 11.569 8.206 -33.296 1.00 79.06 92 GLY A C 1
ATOM 684 O O . GLY A 1 92 ? 11.885 8.434 -34.461 1.00 79.06 92 GLY A O 1
ATOM 685 N N . VAL A 1 93 ? 12.471 8.140 -32.328 1.00 67.94 93 VAL A N 1
ATOM 686 C CA . VAL A 1 93 ? 13.905 8.097 -32.592 1.00 67.94 93 VAL A CA 1
ATOM 687 C C . VAL A 1 93 ? 14.253 6.644 -32.926 1.00 67.94 93 VAL A C 1
ATOM 689 O O . VAL A 1 93 ? 14.003 5.743 -32.131 1.00 67.94 93 VAL A O 1
ATOM 692 N N . GLY A 1 94 ? 14.680 6.408 -34.168 1.00 66.62 94 GLY A N 1
ATOM 693 C CA . GLY A 1 94 ? 15.079 5.087 -34.671 1.00 66.62 94 GLY A CA 1
ATOM 694 C C . GLY A 1 94 ? 14.494 4.637 -35.994 1.00 66.62 94 GLY A C 1
ATOM 695 O O . GLY A 1 94 ? 14.800 3.553 -36.487 1.00 66.62 94 GLY A O 1
ATOM 696 N N . TYR A 1 95 ? 13.749 5.521 -36.642 1.00 78.19 95 TYR A N 1
ATOM 697 C CA . TYR A 1 95 ? 13.277 5.324 -38.001 1.00 78.19 95 TYR A CA 1
ATOM 698 C C . TYR A 1 95 ? 13.928 6.357 -38.929 1.00 78.19 95 TYR A C 1
ATOM 700 O O . TYR A 1 95 ? 13.992 7.541 -38.605 1.00 78.19 95 TYR A O 1
ATOM 708 N N . ALA A 1 96 ? 14.427 5.919 -40.089 1.00 80.06 96 ALA A N 1
ATOM 709 C CA . ALA A 1 96 ? 15.129 6.753 -41.075 1.00 80.06 96 ALA A CA 1
ATOM 710 C C . ALA A 1 96 ? 14.256 7.883 -41.627 1.00 80.06 96 ALA A C 1
ATOM 712 O O . ALA A 1 96 ? 14.771 8.885 -42.121 1.00 80.06 96 ALA A O 1
ATOM 713 N N . ASN A 1 97 ? 12.943 7.693 -41.589 1.00 85.75 97 ASN A N 1
ATOM 714 C CA . ASN A 1 97 ? 11.961 8.587 -42.175 1.00 85.75 97 ASN A CA 1
ATOM 715 C C . ASN A 1 97 ? 10.973 9.166 -41.156 1.00 85.75 97 ASN A C 1
ATOM 717 O O . ASN A 1 97 ? 10.008 9.792 -41.580 1.00 85.75 97 ASN A O 1
ATOM 721 N N . THR A 1 98 ? 11.196 9.007 -39.847 1.00 87.31 98 THR A N 1
ATOM 722 C CA . THR A 1 98 ? 10.389 9.710 -38.838 1.00 87.31 98 THR A CA 1
ATOM 723 C C . THR A 1 98 ? 10.835 11.178 -38.756 1.00 87.31 98 THR A C 1
ATOM 725 O O . THR A 1 98 ? 12.036 11.452 -38.690 1.00 87.31 98 THR A O 1
ATOM 728 N N . PRO A 1 99 ? 9.907 12.152 -38.776 1.00 91.62 99 PRO A N 1
ATOM 729 C CA . PRO A 1 99 ? 8.457 11.979 -38.690 1.00 91.62 99 PRO A CA 1
ATOM 730 C C . PRO A 1 99 ? 7.762 11.518 -39.982 1.00 91.62 99 PRO A C 1
ATOM 732 O O . PRO A 1 99 ? 7.997 12.080 -41.054 1.00 91.62 99 PRO A O 1
ATOM 735 N N . THR A 1 100 ? 6.859 10.543 -39.841 1.00 93.19 100 THR A N 1
ATOM 736 C CA . THR A 1 100 ? 5.941 10.036 -40.877 1.00 93.19 100 THR A CA 1
ATOM 737 C C . THR A 1 100 ? 4.537 10.614 -40.708 1.00 93.19 100 THR A C 1
ATOM 739 O O . THR A 1 100 ? 4.235 11.199 -39.670 1.00 93.19 100 THR A O 1
ATOM 742 N N . PHE A 1 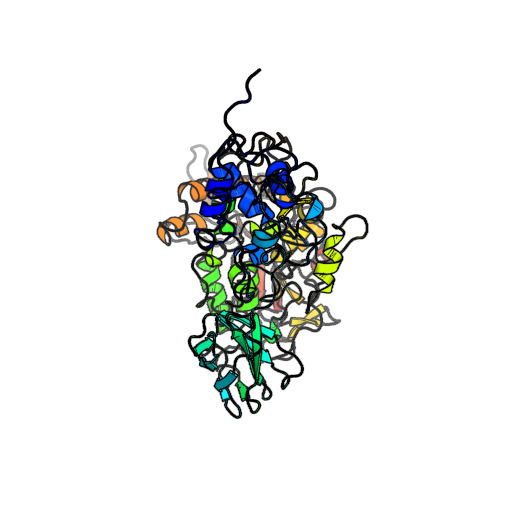101 ? 3.707 10.543 -41.754 1.00 94.38 101 PHE A N 1
ATOM 743 C CA . PHE A 1 101 ? 2.353 11.102 -41.813 1.00 94.38 101 PHE A CA 1
ATOM 744 C C . PHE A 1 101 ? 1.341 10.255 -41.034 1.00 94.38 101 PHE A C 1
ATOM 746 O O . PHE A 1 101 ? 0.812 9.316 -41.623 1.00 94.38 101 PHE A O 1
ATOM 753 N N . PRO A 1 102 ? 0.955 10.648 -39.799 1.00 92.06 102 PRO A N 1
ATOM 754 C CA . PRO A 1 102 ? -0.002 9.865 -39.036 1.00 92.06 102 PRO A CA 1
ATOM 755 C C . PRO A 1 102 ? -1.338 9.791 -39.772 1.00 92.06 102 PRO A C 1
ATOM 757 O O . PRO A 1 102 ? -1.916 10.812 -40.175 1.00 92.06 102 PRO A O 1
ATOM 760 N N . GLY A 1 103 ? -1.832 8.571 -39.963 1.00 91.88 103 GLY A N 1
ATOM 761 C CA . GLY A 1 103 ? -3.059 8.295 -40.699 1.00 91.88 103 GLY A CA 1
ATOM 762 C C . GLY A 1 103 ? -2.884 8.131 -42.215 1.00 91.88 103 GLY A C 1
ATOM 763 O O . GLY A 1 103 ? -3.895 7.971 -42.908 1.00 91.88 103 GLY A O 1
ATOM 764 N N . LEU A 1 104 ? -1.669 8.204 -42.764 1.00 93.31 104 LEU A N 1
ATOM 765 C CA . LEU A 1 104 ? -1.391 7.860 -44.159 1.00 93.31 104 LEU A CA 1
ATOM 766 C C . LEU A 1 104 ? -0.512 6.612 -44.240 1.00 93.31 104 LEU A C 1
ATOM 768 O O . LEU A 1 104 ? 0.669 6.657 -43.935 1.00 93.31 104 LEU A O 1
ATOM 772 N N . SER A 1 105 ? -1.039 5.553 -44.846 1.00 91.12 105 SER A N 1
ATOM 773 C CA . SER A 1 105 ? -0.307 4.310 -45.075 1.00 91.12 105 SER A CA 1
ATOM 774 C C . SER A 1 105 ? -0.292 3.955 -46.558 1.00 91.12 105 SER A C 1
ATOM 776 O O . SER A 1 105 ? -1.045 4.505 -47.371 1.00 91.12 105 SER A O 1
ATOM 778 N N . ALA A 1 106 ? 0.536 2.980 -46.944 1.00 88.25 106 ALA A N 1
ATOM 779 C CA . ALA A 1 106 ? 0.573 2.486 -48.323 1.00 88.25 106 ALA A CA 1
ATOM 780 C C . ALA A 1 106 ? -0.823 2.086 -48.849 1.00 88.25 106 ALA A C 1
ATOM 782 O O . ALA A 1 106 ? -1.105 2.252 -50.037 1.00 88.25 106 ALA A O 1
ATOM 783 N N . ALA A 1 107 ? -1.714 1.633 -47.959 1.00 86.00 107 ALA A N 1
ATOM 784 C CA . ALA A 1 107 ? -3.068 1.199 -48.282 1.00 86.00 107 ALA A CA 1
ATOM 785 C C . ALA A 1 107 ? -4.034 2.339 -48.658 1.00 86.00 107 ALA A C 1
ATOM 787 O O . ALA A 1 107 ? -5.078 2.059 -49.245 1.00 86.00 107 ALA A O 1
ATOM 788 N N . ASN A 1 108 ? -3.722 3.601 -48.332 1.00 91.00 108 ASN A N 1
ATOM 789 C CA . ASN A 1 108 ? -4.651 4.725 -48.510 1.00 91.00 108 ASN A CA 1
ATOM 790 C C . ASN A 1 108 ? -4.088 5.915 -49.317 1.00 91.00 108 ASN A C 1
ATOM 792 O O . ASN A 1 108 ? -4.763 6.934 -49.482 1.00 91.00 108 ASN A O 1
ATOM 796 N N . THR A 1 109 ? -2.891 5.775 -49.898 1.00 90.06 109 THR A N 1
ATOM 797 C CA . THR A 1 109 ? -2.254 6.811 -50.739 1.00 90.06 109 THR A CA 1
ATOM 798 C C . THR A 1 109 ? -3.057 7.195 -51.982 1.00 90.06 109 THR A C 1
ATOM 800 O O . THR A 1 109 ? -2.946 8.320 -52.464 1.00 90.06 109 THR A O 1
ATOM 803 N N . ASN A 1 110 ? -3.913 6.303 -52.484 1.00 92.12 110 ASN A N 1
ATOM 804 C CA . ASN A 1 110 ? -4.810 6.565 -53.612 1.00 92.12 110 ASN A CA 1
ATOM 805 C C . ASN A 1 110 ? -5.862 7.650 -53.319 1.00 92.12 110 ASN A C 1
ATOM 807 O O . ASN A 1 110 ? -6.488 8.151 -54.251 1.00 92.12 110 ASN A O 1
ATOM 811 N N . LEU A 1 111 ? -6.075 7.995 -52.046 1.00 92.88 111 LEU A N 1
ATOM 812 C CA . LEU A 1 111 ? -6.987 9.056 -51.624 1.00 92.88 111 LEU A CA 1
ATOM 813 C C . LEU A 1 111 ? -6.303 10.429 -51.558 1.00 92.88 111 LEU A C 1
ATOM 815 O O . LEU A 1 111 ? -6.999 11.441 -51.488 1.00 92.88 111 LEU A O 1
ATOM 819 N N . VAL A 1 112 ? -4.965 10.481 -51.590 1.00 93.06 112 VAL A N 1
ATOM 820 C CA . VAL A 1 112 ? -4.204 11.728 -51.450 1.00 93.06 112 VAL A CA 1
ATOM 821 C C . VAL A 1 112 ? -4.379 12.625 -52.675 1.00 93.06 112 VAL A C 1
ATOM 823 O O . VAL A 1 112 ? -4.215 12.196 -53.817 1.00 93.06 112 VAL A O 1
ATOM 826 N N . ALA A 1 113 ? -4.667 13.905 -52.430 1.00 92.12 113 ALA A N 1
ATOM 827 C CA . ALA A 1 113 ? -4.857 14.914 -53.463 1.00 92.12 113 ALA A CA 1
ATOM 828 C C . ALA A 1 113 ? -4.020 16.174 -53.206 1.00 92.12 113 ALA A C 1
ATOM 830 O O . ALA A 1 113 ? -3.739 16.562 -52.069 1.00 92.12 113 ALA A O 1
ATOM 831 N N . ASN A 1 114 ? -3.678 16.863 -54.299 1.00 91.56 114 ASN A N 1
ATOM 832 C CA . ASN A 1 114 ? -2.977 18.149 -54.292 1.00 91.56 114 ASN A CA 1
ATOM 833 C C . ASN A 1 114 ? -1.601 18.131 -53.590 1.00 91.56 114 ASN A C 1
ATOM 835 O O . ASN A 1 114 ? -1.193 19.156 -53.038 1.00 91.56 114 ASN A O 1
ATOM 839 N N . ALA A 1 115 ? -0.912 16.989 -53.627 1.00 90.94 115 ALA A N 1
ATOM 840 C CA . ALA A 1 115 ? 0.503 16.805 -53.306 1.00 90.94 115 ALA A CA 1
ATOM 841 C C . ALA A 1 115 ? 1.056 15.644 -54.167 1.00 90.94 115 ALA A C 1
ATOM 843 O O . ALA A 1 115 ? 0.343 14.654 -54.356 1.00 90.94 115 ALA A O 1
ATOM 844 N N . PRO A 1 116 ? 2.278 15.730 -54.725 1.00 93.00 116 PRO A N 1
ATOM 845 C CA . PRO A 1 116 ? 2.876 14.622 -55.465 1.00 93.00 116 PRO A CA 1
ATOM 846 C C . PRO A 1 116 ? 3.157 13.424 -54.551 1.00 93.00 116 PRO A C 1
ATOM 848 O O . PRO A 1 116 ? 3.809 13.575 -53.519 1.00 93.00 116 PRO A O 1
ATOM 851 N N . LEU A 1 117 ? 2.754 12.213 -54.963 1.00 89.31 117 LEU A N 1
ATOM 852 C CA . LEU A 1 117 ? 3.003 10.995 -54.175 1.00 89.31 117 LEU A CA 1
ATOM 853 C C . LEU A 1 117 ? 4.499 10.767 -53.891 1.00 89.31 117 LEU A C 1
ATOM 855 O O . LEU A 1 117 ? 4.853 10.260 -52.834 1.00 89.31 117 LEU A O 1
ATOM 859 N N . GLY A 1 118 ? 5.392 11.192 -54.789 1.00 88.38 118 GLY A N 1
ATOM 860 C CA . GLY A 1 118 ? 6.841 11.094 -54.581 1.00 88.38 118 GLY A CA 1
ATOM 861 C C . GLY A 1 118 ? 7.380 11.941 -53.420 1.00 88.38 118 GLY A C 1
ATOM 862 O O . GLY A 1 118 ? 8.434 11.616 -52.885 1.00 88.38 118 GLY A O 1
ATOM 863 N N . GLU A 1 119 ? 6.668 12.991 -52.997 1.00 91.50 119 GLU A N 1
ATOM 864 C CA . GLU A 1 119 ? 7.066 13.823 -51.851 1.00 91.50 119 GLU A CA 1
ATOM 865 C C . GLU A 1 119 ? 6.631 13.225 -50.504 1.00 91.50 119 GLU A C 1
ATOM 867 O O . GLU A 1 119 ? 7.203 13.576 -49.473 1.00 91.50 119 GLU A O 1
ATOM 872 N N . ILE A 1 120 ? 5.656 12.308 -50.514 1.00 92.00 120 ILE A N 1
ATOM 873 C CA . ILE A 1 120 ? 5.069 11.707 -49.304 1.00 92.00 120 ILE A CA 1
ATOM 874 C C . ILE A 1 120 ? 5.404 10.221 -49.141 1.00 92.00 120 ILE A C 1
ATOM 876 O O . ILE A 1 120 ? 5.434 9.738 -48.018 1.00 92.00 120 ILE A O 1
ATOM 880 N N . ALA A 1 121 ? 5.672 9.488 -50.229 1.00 89.56 121 ALA A N 1
ATOM 881 C CA . ALA A 1 121 ? 5.792 8.026 -50.212 1.00 89.56 121 ALA A CA 1
ATOM 882 C C . ALA A 1 121 ? 6.903 7.514 -49.284 1.00 89.56 121 ALA A C 1
ATOM 884 O O . ALA A 1 121 ? 6.771 6.447 -48.693 1.00 89.56 121 ALA A O 1
ATOM 885 N N . GLY A 1 122 ? 7.979 8.289 -49.127 1.00 88.00 122 GLY A N 1
ATOM 886 C CA . GLY A 1 122 ? 9.066 7.978 -48.200 1.00 88.00 122 GLY A CA 1
ATOM 887 C C . GLY A 1 122 ? 8.730 8.211 -46.726 1.00 88.00 122 GLY A C 1
ATOM 888 O O . GLY A 1 122 ? 9.559 7.889 -45.893 1.00 88.00 122 GLY A O 1
ATOM 889 N N . TYR A 1 123 ? 7.556 8.754 -46.399 1.00 92.38 123 TYR A N 1
ATOM 890 C CA . TYR A 1 123 ? 7.163 9.214 -45.061 1.00 92.38 123 TYR A CA 1
ATOM 891 C C . TYR A 1 123 ? 5.792 8.659 -44.640 1.00 92.38 123 TYR A C 1
ATOM 893 O O . TYR A 1 123 ? 5.090 9.309 -43.876 1.00 92.38 123 TYR A O 1
ATOM 901 N N . LEU A 1 124 ? 5.375 7.509 -45.178 1.00 91.44 124 LEU A N 1
ATOM 902 C CA . LEU A 1 124 ? 4.063 6.917 -44.877 1.00 91.44 124 LEU A CA 1
ATOM 903 C C . LEU A 1 124 ? 4.092 6.127 -43.567 1.00 91.44 124 LEU A C 1
ATOM 905 O O . LEU A 1 124 ? 3.371 6.459 -42.650 1.00 91.44 124 LEU A O 1
ATOM 909 N N . THR A 1 125 ? 5.005 5.166 -43.455 1.00 88.44 125 THR A N 1
ATOM 910 C CA . THR A 1 125 ? 5.139 4.299 -42.277 1.00 88.44 125 THR A CA 1
ATOM 911 C C . THR A 1 125 ? 6.575 4.372 -41.766 1.00 88.44 125 THR A C 1
ATOM 913 O O . THR A 1 125 ? 7.492 4.434 -42.601 1.00 88.44 125 THR A O 1
ATOM 916 N N . PRO A 1 126 ? 6.817 4.379 -40.443 1.00 88.75 126 PRO A N 1
ATOM 917 C CA . PRO A 1 126 ? 8.160 4.343 -39.884 1.00 88.75 126 PRO A CA 1
ATOM 918 C C . PRO A 1 126 ? 8.986 3.190 -40.468 1.00 88.75 126 PRO A C 1
ATOM 920 O O . PRO A 1 126 ? 8.653 2.013 -40.366 1.00 88.75 126 PRO A O 1
ATOM 923 N N . THR A 1 127 ? 10.090 3.539 -41.116 1.00 79.81 127 THR A N 1
ATOM 924 C CA . THR A 1 127 ? 11.070 2.604 -41.674 1.00 79.81 127 THR A CA 1
ATOM 925 C C . THR A 1 127 ? 12.298 2.647 -40.799 1.00 79.81 127 THR A C 1
ATOM 927 O O . THR A 1 127 ? 12.829 3.726 -40.552 1.00 79.81 127 THR A O 1
ATOM 930 N N . ILE A 1 128 ? 12.726 1.495 -40.285 1.00 68.56 128 ILE A N 1
ATOM 931 C CA . ILE A 1 128 ? 13.862 1.410 -39.362 1.00 68.56 128 ILE A CA 1
ATOM 932 C C . ILE A 1 128 ? 15.057 2.145 -39.979 1.00 68.56 128 ILE A C 1
ATOM 934 O O . ILE A 1 128 ? 15.435 1.902 -41.129 1.00 68.56 128 ILE A O 1
ATOM 938 N N . GLY A 1 129 ? 15.593 3.106 -39.226 1.00 57.75 129 GLY A N 1
ATOM 939 C CA . GLY A 1 129 ? 16.791 3.837 -39.600 1.00 57.75 129 GLY A CA 1
ATOM 940 C C . GLY A 1 129 ? 17.940 2.860 -39.719 1.00 57.75 129 GLY A C 1
ATOM 941 O O . GLY A 1 129 ? 18.033 1.948 -38.914 1.00 57.75 129 GLY A O 1
ATOM 942 N N . GLY A 1 130 ? 18.791 3.023 -40.735 1.00 61.97 130 GLY A N 1
ATOM 943 C CA . GLY A 1 130 ? 19.835 2.063 -41.123 1.00 61.97 130 GLY A CA 1
ATOM 944 C C . GLY A 1 130 ? 20.919 1.759 -40.081 1.00 61.97 130 GLY A C 1
ATOM 945 O O . GLY A 1 130 ? 21.948 1.197 -40.447 1.00 61.97 130 GLY A O 1
ATOM 946 N N . ASP A 1 131 ? 20.713 2.124 -38.818 1.00 69.75 131 ASP A N 1
ATOM 947 C CA . ASP A 1 131 ? 21.511 1.628 -37.720 1.00 69.75 131 ASP A CA 1
ATOM 948 C C . ASP A 1 131 ? 20.987 0.278 -37.225 1.00 69.75 131 ASP A C 1
ATOM 950 O O . ASP A 1 131 ? 20.018 0.178 -36.475 1.00 69.75 131 ASP A O 1
ATOM 954 N N . THR A 1 132 ? 21.643 -0.781 -37.684 1.00 78.94 132 THR A N 1
ATOM 955 C CA . THR A 1 132 ? 21.434 -2.148 -37.194 1.00 78.94 132 THR A CA 1
ATOM 956 C C . THR A 1 132 ? 22.442 -2.530 -36.113 1.00 78.94 132 THR A C 1
ATOM 958 O O . THR A 1 132 ? 22.459 -3.684 -35.670 1.00 78.94 132 THR A O 1
ATOM 961 N N . GLN A 1 133 ? 23.368 -1.630 -35.770 1.00 86.12 133 GLN A N 1
ATOM 962 C CA . GLN A 1 133 ? 24.362 -1.902 -34.751 1.00 86.12 133 GLN A CA 1
ATOM 963 C C . GLN A 1 133 ? 23.679 -1.810 -33.388 1.00 86.12 133 GLN A C 1
ATOM 965 O O . GLN A 1 133 ? 22.945 -0.881 -33.099 1.00 86.12 133 GLN A O 1
ATOM 970 N N . ARG A 1 134 ? 23.857 -2.851 -32.573 1.00 88.00 134 ARG A N 1
ATOM 971 C CA . ARG A 1 134 ? 23.304 -2.887 -31.218 1.00 88.00 134 ARG A CA 1
ATOM 972 C C . ARG A 1 134 ? 24.300 -2.203 -30.279 1.00 88.00 134 ARG A C 1
ATOM 974 O O . ARG A 1 134 ? 25.507 -2.386 -30.484 1.00 88.00 134 ARG A O 1
ATOM 981 N N . PRO A 1 135 ? 23.824 -1.566 -29.195 1.00 94.31 135 PRO A N 1
ATOM 982 C CA . PRO A 1 135 ? 24.707 -1.001 -28.187 1.00 94.31 135 PRO A CA 1
ATOM 983 C C . PRO A 1 135 ? 25.649 -2.068 -27.623 1.00 94.31 135 PRO A C 1
ATOM 985 O O . PRO A 1 135 ? 25.326 -3.257 -27.580 1.00 94.31 135 PRO A O 1
ATOM 988 N N . VAL A 1 136 ? 26.812 -1.653 -27.139 1.00 97.31 136 VAL A N 1
ATOM 989 C CA . VAL A 1 136 ? 27.703 -2.492 -26.332 1.00 97.31 136 VAL A CA 1
ATOM 990 C C . VAL A 1 136 ? 27.512 -2.096 -24.880 1.00 97.31 136 VAL A C 1
ATOM 992 O O . VAL A 1 136 ? 27.565 -0.913 -24.554 1.00 97.31 136 VAL A O 1
ATOM 995 N N . VAL A 1 137 ? 27.298 -3.073 -24.004 1.00 98.00 137 VAL A N 1
ATOM 996 C CA . VAL A 1 137 ? 27.157 -2.857 -22.564 1.00 98.00 137 VAL A CA 1
ATOM 997 C C . VAL A 1 137 ? 28.020 -3.853 -21.796 1.00 98.00 137 VAL A C 1
ATOM 999 O O . VAL A 1 137 ? 28.169 -4.997 -22.215 1.00 98.00 137 VAL A O 1
ATOM 1002 N N . THR A 1 138 ? 28.608 -3.400 -20.692 1.00 98.62 138 THR A N 1
ATOM 1003 C CA . THR A 1 138 ? 29.370 -4.217 -19.744 1.00 98.62 138 THR A CA 1
ATOM 1004 C C . THR A 1 138 ? 28.969 -3.843 -18.322 1.00 98.62 138 THR A C 1
ATOM 1006 O O . THR A 1 138 ? 29.115 -2.685 -17.926 1.00 98.62 138 THR A O 1
ATOM 1009 N N . VAL A 1 139 ? 28.504 -4.810 -17.536 1.00 98.69 139 VAL A N 1
ATOM 1010 C CA . VAL A 1 139 ? 28.322 -4.676 -16.089 1.00 98.69 139 VAL A CA 1
ATOM 1011 C C . VAL A 1 139 ? 29.700 -4.642 -15.445 1.00 98.69 139 VAL A C 1
ATOM 1013 O O . VAL A 1 139 ? 30.528 -5.527 -15.653 1.00 98.69 139 VAL A O 1
ATOM 1016 N N . THR A 1 140 ? 29.970 -3.602 -14.662 1.00 98.62 140 THR A N 1
ATOM 1017 C CA . THR A 1 140 ? 31.266 -3.432 -13.995 1.00 98.62 140 THR A CA 1
ATOM 1018 C C . THR A 1 140 ? 31.183 -3.692 -12.499 1.00 98.62 140 THR A C 1
ATOM 1020 O O . THR A 1 140 ? 32.173 -4.147 -11.931 1.00 98.62 140 THR A O 1
ATOM 1023 N N . PHE A 1 141 ? 30.020 -3.481 -11.873 1.00 98.62 141 PHE A N 1
ATOM 1024 C CA . PHE A 1 141 ? 29.787 -3.833 -10.474 1.00 98.62 141 PHE A CA 1
ATOM 1025 C C . PHE A 1 141 ? 28.283 -3.930 -10.140 1.00 98.62 141 PHE A C 1
ATOM 1027 O O . PHE A 1 141 ? 27.512 -3.084 -10.601 1.00 98.62 141 PHE A O 1
ATOM 1034 N N . PRO A 1 142 ? 27.859 -4.882 -9.285 1.00 98.38 142 PRO A N 1
ATOM 1035 C CA . PRO A 1 142 ? 28.605 -6.075 -8.875 1.00 98.38 142 PRO A CA 1
ATOM 1036 C C . PRO A 1 142 ? 28.795 -7.022 -10.066 1.00 98.38 142 PRO A C 1
ATOM 1038 O O . PRO A 1 142 ? 27.900 -7.177 -10.903 1.00 98.38 142 PRO A O 1
ATOM 1041 N N . ASN A 1 143 ? 29.972 -7.636 -10.166 1.00 98.25 143 ASN A N 1
ATOM 1042 C CA . ASN A 1 143 ? 30.359 -8.431 -11.332 1.00 98.25 143 ASN A CA 1
ATOM 1043 C C . ASN A 1 143 ? 30.809 -9.862 -10.989 1.00 98.25 143 ASN A C 1
ATOM 1045 O O . ASN A 1 143 ? 31.112 -10.641 -11.891 1.00 98.25 143 ASN A O 1
ATOM 1049 N N . GLY A 1 144 ? 30.814 -10.240 -9.713 1.00 96.69 144 GLY A N 1
ATOM 1050 C CA . GLY A 1 144 ? 31.034 -11.605 -9.254 1.00 96.69 144 GLY A CA 1
ATOM 1051 C C . GLY A 1 144 ? 31.944 -11.702 -8.031 1.00 96.69 144 GLY A C 1
ATOM 1052 O O . GLY A 1 144 ? 33.011 -11.095 -7.972 1.00 96.69 144 GLY A O 1
ATOM 1053 N N . GLY A 1 145 ? 31.556 -12.548 -7.075 1.00 97.31 145 GLY A N 1
ATOM 1054 C CA . GLY A 1 145 ? 32.328 -12.856 -5.867 1.00 97.31 145 GLY A CA 1
ATOM 1055 C C . GLY A 1 145 ? 32.228 -11.818 -4.746 1.00 97.31 145 GLY A C 1
ATOM 1056 O O . GLY A 1 145 ? 32.709 -12.080 -3.643 1.00 97.31 145 GLY A O 1
ATOM 1057 N N . GLU A 1 146 ? 31.593 -10.667 -4.975 1.00 98.44 146 GLU A N 1
ATOM 1058 C CA . GLU A 1 146 ? 31.391 -9.666 -3.932 1.00 98.44 146 GLU A CA 1
ATOM 1059 C C . GLU A 1 146 ? 30.434 -10.173 -2.846 1.00 98.44 146 GLU A C 1
ATOM 1061 O O . GLU A 1 146 ? 29.577 -11.025 -3.077 1.00 98.44 146 GLU A O 1
ATOM 1066 N N . THR A 1 147 ? 30.560 -9.624 -1.639 1.00 98.56 147 THR A N 1
ATOM 1067 C CA . THR A 1 147 ? 29.566 -9.783 -0.573 1.00 98.56 147 THR A CA 1
ATOM 1068 C C . THR A 1 147 ? 29.024 -8.409 -0.223 1.00 98.56 147 THR A C 1
ATOM 1070 O O . THR A 1 147 ? 29.755 -7.558 0.281 1.00 98.56 147 THR A O 1
ATOM 1073 N N . LEU A 1 148 ? 27.747 -8.188 -0.514 1.00 98.38 148 LEU A N 1
ATOM 1074 C CA . LEU A 1 148 ? 27.039 -6.944 -0.262 1.00 98.38 148 LEU A CA 1
ATOM 1075 C C . LEU A 1 148 ? 26.135 -7.108 0.955 1.00 98.38 148 LEU A C 1
ATOM 1077 O O . LEU A 1 148 ? 25.406 -8.090 1.084 1.00 98.38 148 LEU A O 1
ATOM 1081 N N . THR A 1 149 ? 26.166 -6.131 1.853 1.00 97.81 149 THR A N 1
ATOM 1082 C CA . THR A 1 149 ? 25.216 -6.064 2.963 1.00 97.81 149 THR A CA 1
ATOM 1083 C C . THR A 1 149 ? 23.933 -5.404 2.479 1.00 97.81 149 THR A C 1
ATOM 1085 O O . THR A 1 149 ? 23.966 -4.287 1.963 1.00 97.81 149 THR A O 1
ATOM 1088 N N . ALA A 1 150 ? 22.803 -6.079 2.660 1.00 97.56 150 ALA A N 1
ATOM 1089 C CA . ALA A 1 150 ? 21.499 -5.524 2.339 1.00 97.56 150 ALA A CA 1
ATOM 1090 C C . ALA A 1 150 ? 21.195 -4.243 3.132 1.00 97.56 150 ALA A C 1
ATOM 1092 O O . ALA A 1 150 ? 21.785 -3.975 4.182 1.00 97.56 150 ALA A O 1
ATOM 1093 N N . ASN A 1 151 ? 20.288 -3.424 2.599 1.00 95.00 151 ASN A N 1
ATOM 1094 C CA . ASN A 1 151 ? 19.881 -2.116 3.119 1.00 95.00 151 ASN A CA 1
ATOM 1095 C C . ASN A 1 151 ? 21.021 -1.081 3.227 1.00 95.00 151 ASN A C 1
ATOM 1097 O O . ASN A 1 151 ? 20.799 0.057 3.642 1.00 95.00 151 ASN A O 1
ATOM 1101 N N . ARG A 1 152 ? 22.246 -1.423 2.806 1.00 95.00 152 ARG A N 1
ATOM 1102 C CA . ARG A 1 152 ? 23.356 -0.479 2.658 1.00 95.00 152 ARG A CA 1
ATOM 1103 C C . ARG A 1 152 ? 23.419 0.009 1.227 1.00 95.00 152 ARG A C 1
ATOM 1105 O O . ARG A 1 152 ? 23.430 -0.786 0.294 1.00 95.00 152 ARG A O 1
ATOM 1112 N N . LEU A 1 153 ? 23.477 1.329 1.072 1.00 95.38 153 LEU A N 1
ATOM 1113 C CA . LEU A 1 153 ? 23.614 1.949 -0.234 1.00 95.38 153 LEU A CA 1
ATOM 1114 C C . LEU A 1 153 ? 24.902 1.458 -0.904 1.00 95.38 153 LEU A C 1
ATOM 1116 O O . LEU A 1 153 ? 26.001 1.704 -0.407 1.00 95.38 153 LEU A O 1
ATOM 1120 N N . THR A 1 154 ? 24.744 0.783 -2.033 1.00 96.06 154 THR A N 1
ATOM 1121 C CA . THR A 1 154 ? 25.808 0.471 -2.979 1.00 96.06 154 THR A CA 1
ATOM 1122 C C . THR A 1 154 ? 25.479 1.120 -4.323 1.00 96.06 154 THR A C 1
ATOM 1124 O O . THR A 1 154 ? 24.404 1.690 -4.494 1.00 96.06 154 THR A O 1
ATOM 1127 N N . ASN A 1 155 ? 26.390 1.063 -5.287 1.00 97.56 155 ASN A N 1
ATOM 1128 C CA . ASN A 1 155 ? 26.105 1.504 -6.651 1.00 97.56 155 ASN A CA 1
ATOM 1129 C C . ASN A 1 155 ? 26.151 0.303 -7.579 1.00 97.56 155 ASN A C 1
ATOM 1131 O O . ASN A 1 155 ? 27.088 -0.478 -7.498 1.00 97.56 155 ASN A O 1
ATOM 1135 N N . ILE A 1 156 ? 25.190 0.189 -8.489 1.00 98.75 156 ILE A N 1
ATOM 1136 C CA . ILE A 1 156 ? 25.333 -0.659 -9.673 1.00 98.75 156 ILE A CA 1
ATOM 1137 C C . ILE A 1 156 ? 26.039 0.178 -10.732 1.00 98.75 156 ILE A C 1
ATOM 1139 O O . ILE A 1 156 ? 25.591 1.290 -11.010 1.00 98.75 156 ILE A O 1
ATOM 1143 N N . THR A 1 157 ? 27.114 -0.328 -11.329 1.00 98.75 157 THR A N 1
ATOM 1144 C CA . THR A 1 157 ? 27.870 0.394 -12.358 1.00 98.75 157 THR A CA 1
ATOM 1145 C C . THR A 1 157 ? 28.006 -0.413 -13.638 1.00 98.75 157 THR A C 1
ATOM 1147 O O . THR A 1 157 ? 28.067 -1.647 -13.629 1.00 98.75 157 THR A O 1
ATOM 1150 N N . TRP A 1 158 ? 28.071 0.304 -14.755 1.00 98.69 158 TRP A N 1
ATOM 1151 C CA . TRP A 1 158 ? 28.196 -0.271 -16.088 1.00 98.69 158 TRP A CA 1
ATOM 1152 C C . TRP A 1 158 ? 28.927 0.686 -17.031 1.00 98.69 158 TRP A C 1
ATOM 1154 O O . TRP A 1 158 ? 29.092 1.872 -16.750 1.00 98.69 158 TRP A O 1
ATOM 1164 N N . ILE A 1 159 ? 29.348 0.160 -18.175 1.00 98.50 159 ILE A N 1
ATOM 1165 C CA . ILE A 1 159 ? 29.805 0.934 -19.328 1.00 98.50 159 ILE A CA 1
ATOM 1166 C C . ILE A 1 159 ? 28.866 0.585 -20.473 1.00 98.50 159 ILE A C 1
ATOM 1168 O O . ILE A 1 159 ? 28.700 -0.594 -20.766 1.00 98.50 159 ILE A O 1
ATOM 1172 N N . ALA A 1 160 ? 28.243 1.580 -21.103 1.00 97.31 160 ALA A N 1
ATOM 1173 C CA . ALA A 1 160 ? 27.421 1.363 -22.288 1.00 97.31 160 ALA A CA 1
ATOM 1174 C C . ALA A 1 160 ? 27.722 2.413 -23.360 1.00 97.31 160 ALA A C 1
ATOM 1176 O O . ALA A 1 160 ? 27.754 3.610 -23.061 1.00 97.31 160 ALA A O 1
ATOM 1177 N N . THR A 1 161 ? 27.943 1.966 -24.593 1.00 96.75 161 THR A N 1
ATOM 1178 C CA . THR A 1 161 ? 28.269 2.812 -25.745 1.00 96.75 161 THR A CA 1
ATOM 1179 C C . THR A 1 161 ? 27.563 2.320 -26.996 1.00 96.75 161 THR A C 1
ATOM 1181 O O . THR A 1 161 ? 27.240 1.143 -27.124 1.00 96.75 161 THR A O 1
ATOM 1184 N N . ASP A 1 162 ? 27.339 3.237 -27.928 1.00 95.06 162 ASP A N 1
ATOM 1185 C CA . ASP A 1 162 ? 26.749 2.943 -29.226 1.00 95.06 162 ASP A CA 1
ATOM 1186 C C . ASP A 1 162 ? 27.135 4.035 -30.242 1.00 95.06 162 ASP A C 1
ATOM 1188 O O . ASP A 1 162 ? 27.519 5.136 -29.833 1.00 95.06 162 ASP A O 1
ATOM 1192 N N . ASN A 1 163 ? 27.069 3.748 -31.545 1.00 87.38 163 ASN A N 1
ATOM 1193 C CA . ASN A 1 163 ? 27.383 4.700 -32.616 1.00 87.38 163 ASN A CA 1
ATOM 1194 C C . ASN A 1 163 ? 26.359 5.835 -32.757 1.00 87.38 163 ASN A C 1
ATOM 1196 O O . ASN A 1 163 ? 26.752 6.921 -33.187 1.00 87.38 163 ASN A O 1
ATOM 1200 N N . VAL A 1 164 ? 25.094 5.630 -32.377 1.00 82.88 164 VAL A N 1
ATOM 1201 C CA . VAL A 1 164 ? 24.075 6.698 -32.296 1.00 82.88 164 VAL A CA 1
ATOM 1202 C C . VAL A 1 164 ? 23.739 7.098 -30.858 1.00 82.88 164 VAL A C 1
ATOM 1204 O O . VAL A 1 164 ? 22.913 7.982 -30.628 1.00 82.88 164 VAL A O 1
ATOM 1207 N N . GLY A 1 165 ? 24.439 6.510 -29.887 1.00 86.62 165 GLY A N 1
ATOM 1208 C CA . GLY A 1 165 ? 24.314 6.810 -28.467 1.00 86.62 165 GLY A CA 1
ATOM 1209 C C . GLY A 1 165 ? 23.232 5.987 -27.768 1.00 86.62 165 GLY A C 1
ATOM 1210 O O . GLY A 1 165 ? 22.219 5.609 -28.347 1.00 86.62 165 GLY A O 1
ATOM 1211 N N . VAL A 1 166 ? 23.453 5.725 -26.480 1.00 89.62 166 VAL A N 1
ATOM 1212 C CA . VAL A 1 166 ? 22.529 4.968 -25.624 1.00 89.62 166 VAL A CA 1
ATOM 1213 C C . VAL A 1 166 ? 21.516 5.921 -25.000 1.00 89.62 166 VAL A C 1
ATOM 1215 O O . VAL A 1 166 ? 21.899 6.822 -24.251 1.00 89.62 166 VAL A O 1
ATOM 1218 N N . THR A 1 167 ? 20.234 5.719 -25.291 1.00 85.19 167 THR A N 1
ATOM 1219 C CA . THR A 1 167 ? 19.139 6.567 -24.798 1.00 85.19 167 THR A CA 1
ATOM 1220 C C . THR A 1 167 ? 18.522 6.050 -23.507 1.00 85.19 167 THR A C 1
ATOM 1222 O O . THR A 1 167 ? 17.999 6.850 -22.731 1.00 85.19 167 THR A O 1
ATOM 1225 N N . SER A 1 168 ? 18.598 4.740 -23.246 1.00 87.00 168 SER A N 1
ATOM 1226 C CA . SER A 1 168 ? 17.961 4.139 -22.075 1.00 87.00 168 SER A CA 1
ATOM 1227 C C . SER A 1 168 ? 18.745 2.978 -21.471 1.00 87.00 168 SER A C 1
ATOM 1229 O O . SER A 1 168 ? 19.352 2.179 -22.185 1.00 87.00 168 SER A O 1
ATOM 1231 N N . ILE A 1 169 ? 18.693 2.877 -20.142 1.00 95.56 169 ILE A N 1
ATOM 1232 C CA . ILE A 1 169 ? 19.224 1.779 -19.338 1.00 95.56 169 ILE A CA 1
ATOM 1233 C C . ILE A 1 169 ? 18.100 1.172 -18.488 1.00 95.56 169 ILE A C 1
ATOM 1235 O O . ILE A 1 169 ? 17.373 1.879 -17.783 1.00 95.56 169 ILE A O 1
ATOM 1239 N N . HIS A 1 170 ? 18.004 -0.156 -18.502 1.00 92.38 170 HIS A N 1
ATOM 1240 C CA . HIS A 1 170 ? 17.139 -0.936 -17.615 1.00 92.38 170 HIS A CA 1
ATOM 1241 C C . HIS A 1 170 ? 17.987 -1.885 -16.766 1.00 92.38 170 HIS A C 1
ATOM 1243 O O . HIS A 1 170 ? 18.901 -2.536 -17.277 1.00 92.38 170 HIS A O 1
ATOM 1249 N N . ILE A 1 171 ? 17.681 -1.971 -15.474 1.00 96.75 171 ILE A N 1
ATOM 1250 C CA . ILE A 1 171 ? 18.445 -2.740 -14.490 1.00 96.75 171 ILE A CA 1
ATOM 1251 C C . ILE A 1 171 ? 17.548 -3.826 -13.907 1.00 96.75 171 ILE A C 1
ATOM 1253 O O . ILE A 1 171 ? 16.434 -3.544 -13.461 1.00 96.75 171 ILE A O 1
ATOM 1257 N N . TYR A 1 172 ? 18.058 -5.054 -13.874 1.00 97.38 172 TYR A N 1
ATOM 1258 C CA . TYR A 1 172 ? 17.381 -6.209 -13.297 1.00 97.38 172 TYR A CA 1
ATOM 1259 C C . TYR A 1 172 ? 18.282 -6.942 -12.305 1.00 97.38 172 TYR A C 1
ATOM 1261 O O . TYR A 1 172 ? 19.494 -7.030 -12.508 1.00 97.38 172 TYR A O 1
ATOM 1269 N N . GLU A 1 173 ? 17.670 -7.543 -11.292 1.00 97.75 173 GLU A N 1
ATOM 1270 C CA . GLU A 1 173 ? 18.312 -8.420 -10.315 1.00 97.75 173 GLU A CA 1
ATOM 1271 C C . GLU A 1 173 ? 17.769 -9.840 -10.443 1.00 97.75 173 GLU A C 1
ATOM 1273 O O . GLU A 1 173 ? 16.566 -10.058 -10.560 1.00 97.75 173 GLU A O 1
ATOM 1278 N N . SER A 1 174 ? 18.669 -10.809 -10.387 1.00 98.19 174 SER A N 1
ATOM 1279 C CA . SER A 1 174 ? 18.349 -12.204 -10.130 1.00 98.19 174 SER A CA 1
ATOM 1280 C C . SER A 1 174 ? 18.840 -12.574 -8.738 1.00 98.19 174 SER A C 1
ATOM 1282 O O . SER A 1 174 ? 19.940 -12.181 -8.355 1.00 98.19 174 SER A O 1
ATOM 1284 N N . LEU A 1 175 ? 18.053 -13.370 -8.014 1.00 97.50 175 LEU A N 1
ATOM 1285 C CA . LEU A 1 175 ? 18.432 -13.974 -6.730 1.00 97.50 175 LEU A CA 1
ATOM 1286 C C . LEU A 1 175 ? 18.665 -15.493 -6.837 1.00 97.50 175 LEU A C 1
ATOM 1288 O O . LEU A 1 175 ? 18.885 -16.140 -5.812 1.00 97.50 175 LEU A O 1
ATOM 1292 N N . ASP A 1 176 ? 18.591 -16.040 -8.057 1.00 97.25 176 ASP A N 1
ATOM 1293 C CA . ASP A 1 176 ? 18.556 -17.470 -8.397 1.00 97.25 176 ASP A CA 1
ATOM 1294 C C . ASP A 1 176 ? 19.527 -17.831 -9.544 1.00 97.25 176 ASP A C 1
ATOM 1296 O O . ASP A 1 176 ? 19.252 -18.674 -10.399 1.00 97.25 176 ASP A O 1
ATOM 1300 N N . ASN A 1 177 ? 20.694 -17.183 -9.562 1.00 97.31 177 ASN A N 1
ATOM 1301 C CA . ASN A 1 177 ? 21.772 -17.387 -10.533 1.00 97.31 177 ASN A CA 1
ATOM 1302 C C . ASN A 1 177 ? 21.406 -17.117 -12.009 1.00 97.31 177 ASN A C 1
ATOM 1304 O O . ASN A 1 177 ? 22.059 -17.618 -12.929 1.00 97.31 177 ASN A O 1
ATOM 1308 N N . GLY A 1 178 ? 20.401 -16.283 -12.250 1.00 96.56 178 GLY A N 1
ATOM 1309 C CA . GLY A 1 178 ? 19.947 -15.860 -13.573 1.00 96.56 178 GLY A CA 1
ATOM 1310 C C . GLY A 1 178 ? 18.801 -16.688 -14.150 1.00 96.56 178 GLY A C 1
ATOM 1311 O O . GLY A 1 178 ? 18.518 -16.549 -15.340 1.00 96.56 178 GLY A O 1
ATOM 1312 N N . ALA A 1 179 ? 18.144 -17.538 -13.352 1.00 96.00 179 ALA A N 1
ATOM 1313 C CA . ALA A 1 179 ? 16.954 -18.258 -13.806 1.00 96.00 179 ALA A CA 1
ATOM 1314 C C . ALA A 1 179 ? 15.752 -17.310 -13.955 1.00 96.00 179 ALA A C 1
ATOM 1316 O O . ALA A 1 179 ? 15.022 -17.383 -14.945 1.00 96.00 179 ALA A O 1
ATOM 1317 N N . THR A 1 180 ? 15.590 -16.371 -13.023 1.00 94.69 180 THR A N 1
ATOM 1318 C CA . THR A 1 180 ? 14.597 -15.298 -13.084 1.00 94.69 180 THR A CA 1
ATOM 1319 C C . THR A 1 180 ? 15.232 -13.945 -12.779 1.00 94.69 180 THR A C 1
ATOM 1321 O O . THR A 1 180 ? 16.294 -13.853 -12.168 1.00 94.69 180 THR A O 1
ATOM 1324 N N . TYR A 1 181 ? 14.593 -12.875 -13.256 1.00 94.00 181 TYR A N 1
ATOM 1325 C CA . TYR A 1 181 ? 15.072 -11.508 -13.088 1.00 94.00 181 TYR A CA 1
ATOM 1326 C C . TYR A 1 181 ? 13.913 -10.563 -12.778 1.00 94.00 181 TYR A C 1
ATOM 1328 O O . TYR A 1 181 ? 13.004 -10.409 -13.597 1.00 94.00 181 TYR A O 1
ATOM 1336 N N . ALA A 1 182 ? 13.989 -9.892 -11.634 1.00 91.31 182 ALA A N 1
ATOM 1337 C CA . ALA A 1 182 ? 13.080 -8.829 -11.240 1.00 91.31 182 ALA A CA 1
ATOM 1338 C C . ALA A 1 182 ? 13.633 -7.458 -11.672 1.00 91.31 182 ALA A C 1
ATOM 1340 O O . ALA A 1 182 ? 14.846 -7.241 -11.619 1.00 91.31 182 ALA A O 1
ATOM 1341 N N . PRO A 1 183 ? 12.784 -6.522 -12.126 1.00 91.44 183 PRO A N 1
ATOM 1342 C CA . PRO A 1 183 ? 13.216 -5.158 -12.422 1.00 91.44 183 PRO A CA 1
ATOM 1343 C C . PRO A 1 183 ? 13.618 -4.412 -11.139 1.00 91.44 183 PRO A C 1
ATOM 1345 O O . PRO A 1 183 ? 12.933 -4.500 -10.124 1.00 91.44 183 PRO A O 1
ATOM 1348 N N . LEU A 1 184 ? 14.710 -3.647 -11.211 1.00 91.62 184 LEU A N 1
ATOM 1349 C CA . LEU A 1 184 ? 15.136 -2.692 -10.178 1.00 91.62 184 LEU A CA 1
ATOM 1350 C C . LEU A 1 184 ? 14.933 -1.238 -10.615 1.00 91.62 184 LEU A C 1
ATOM 1352 O O . LEU A 1 184 ? 14.655 -0.372 -9.790 1.00 91.62 184 LEU A O 1
ATOM 1356 N N . ALA A 1 185 ? 15.123 -0.965 -11.907 1.00 87.69 185 ALA A N 1
ATOM 1357 C CA . ALA A 1 185 ? 14.929 0.346 -12.507 1.00 87.69 185 ALA A CA 1
ATOM 1358 C C . ALA A 1 185 ? 14.720 0.212 -14.020 1.00 87.69 185 ALA A C 1
ATOM 1360 O O . ALA A 1 185 ? 15.231 -0.712 -14.655 1.00 87.69 185 ALA A O 1
ATOM 1361 N N . SER A 1 186 ? 13.992 1.153 -14.612 1.00 86.75 186 SER A N 1
ATOM 1362 C CA . SER A 1 186 ? 13.681 1.165 -16.040 1.00 86.75 186 SER A CA 1
ATOM 1363 C C . SER A 1 186 ? 13.747 2.591 -16.570 1.00 86.75 186 SER A C 1
ATOM 1365 O O . SER A 1 186 ? 13.387 3.522 -15.851 1.00 86.75 186 SER A O 1
ATOM 1367 N N . GLY A 1 187 ? 14.189 2.775 -17.815 1.00 85.12 187 GLY A N 1
ATOM 1368 C CA . GLY A 1 187 ? 14.160 4.092 -18.446 1.00 85.12 187 GLY A CA 1
ATOM 1369 C C . GLY A 1 187 ? 15.252 5.050 -17.960 1.00 85.12 187 GLY A C 1
ATOM 1370 O O . GLY A 1 187 ? 15.104 6.258 -18.121 1.00 85.12 187 GLY A O 1
ATOM 1371 N N . LEU A 1 188 ? 16.316 4.551 -17.323 1.00 86.12 188 LEU A N 1
ATOM 1372 C CA . LEU A 1 188 ? 17.366 5.401 -16.766 1.00 86.12 188 LEU A CA 1
ATOM 1373 C C . LEU A 1 188 ? 18.216 6.027 -17.876 1.00 86.12 188 LEU A C 1
ATOM 1375 O O . LEU A 1 188 ? 18.500 5.393 -18.891 1.00 86.12 188 LEU A O 1
ATOM 1379 N N . ALA A 1 189 ? 18.697 7.248 -17.645 1.00 91.31 189 ALA A N 1
ATOM 1380 C CA . ALA A 1 189 ? 19.748 7.826 -18.473 1.00 91.31 189 ALA A CA 1
ATOM 1381 C C . ALA A 1 189 ? 21.056 7.026 -18.323 1.00 91.31 189 ALA A C 1
ATOM 1383 O O . ALA A 1 189 ? 21.357 6.500 -17.248 1.0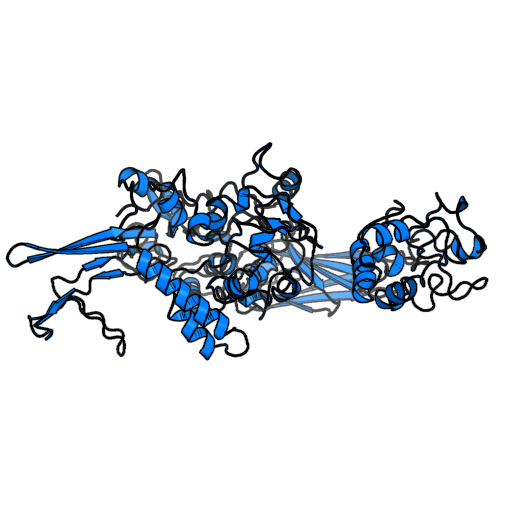0 91.31 189 ALA A O 1
ATOM 1384 N N . ASN A 1 190 ? 21.867 6.969 -19.382 1.00 95.19 190 ASN A N 1
ATOM 1385 C CA . ASN A 1 190 ? 23.154 6.275 -19.360 1.00 95.19 190 ASN A CA 1
ATOM 1386 C C . ASN A 1 190 ? 24.235 7.077 -18.604 1.00 95.19 190 ASN A C 1
ATOM 1388 O O . ASN A 1 190 ? 25.106 7.701 -19.205 1.00 95.19 190 ASN A O 1
ATOM 1392 N N . THR A 1 191 ? 24.170 7.072 -17.272 1.00 96.69 191 THR A N 1
ATOM 1393 C CA . THR A 1 191 ? 25.127 7.741 -16.369 1.00 96.69 191 THR A CA 1
ATOM 1394 C C . THR A 1 191 ? 26.301 6.850 -15.949 1.00 96.69 191 THR A C 1
ATOM 1396 O O . THR A 1 191 ? 27.220 7.328 -15.286 1.00 96.69 191 THR A O 1
ATOM 1399 N N . GLY A 1 192 ? 26.264 5.553 -16.283 1.00 97.44 192 GLY A N 1
ATOM 1400 C CA . GLY A 1 192 ? 27.264 4.547 -15.895 1.00 97.44 192 GLY A CA 1
ATOM 1401 C C . GLY A 1 192 ? 27.205 4.095 -14.429 1.00 97.44 192 GLY A C 1
ATOM 1402 O O . GLY A 1 192 ? 27.993 3.246 -14.013 1.00 97.44 192 GLY A O 1
ATOM 1403 N N . SER A 1 193 ? 26.293 4.652 -13.629 1.00 98.12 193 SER A N 1
ATOM 1404 C CA . SER A 1 193 ? 26.126 4.320 -12.212 1.00 98.12 193 SER A CA 1
ATOM 1405 C C . SER A 1 193 ? 24.705 4.616 -11.739 1.00 98.12 193 SER A C 1
ATOM 1407 O O . SER A 1 193 ? 24.131 5.646 -12.109 1.00 98.12 193 SER A O 1
ATOM 1409 N N . TRP A 1 194 ? 24.162 3.747 -10.886 1.00 97.31 194 TRP A N 1
ATOM 1410 C CA . TRP A 1 194 ? 22.867 3.924 -10.238 1.00 97.31 194 TRP A CA 1
ATOM 1411 C C . TRP A 1 194 ? 22.929 3.566 -8.741 1.00 97.31 194 TRP A C 1
ATOM 1413 O O . TRP A 1 194 ? 23.383 2.468 -8.403 1.00 97.31 194 TRP A O 1
ATOM 1423 N N . PRO A 1 195 ? 22.473 4.460 -7.839 1.00 95.88 195 PRO A N 1
ATOM 1424 C CA . PRO A 1 195 ? 22.427 4.196 -6.403 1.00 95.88 195 PRO A CA 1
ATOM 1425 C C . PRO A 1 195 ? 21.379 3.130 -6.063 1.00 95.88 195 PRO A C 1
ATOM 1427 O O . PRO A 1 195 ? 20.187 3.295 -6.329 1.00 95.88 195 PRO A O 1
ATOM 1430 N N . TRP A 1 196 ? 21.830 2.061 -5.415 1.00 95.75 196 TRP A N 1
ATOM 1431 C CA . TRP A 1 196 ? 21.066 0.854 -5.135 1.00 95.75 196 TRP A CA 1
ATOM 1432 C C . TRP A 1 196 ? 21.379 0.289 -3.744 1.00 95.75 196 TRP A C 1
ATOM 1434 O O . TRP A 1 196 ? 22.481 -0.193 -3.503 1.00 95.75 196 TRP A O 1
ATOM 1444 N N . PRO A 1 197 ? 20.432 0.298 -2.802 1.00 96.00 197 PRO A N 1
ATOM 1445 C CA . PRO A 1 197 ? 20.501 -0.563 -1.629 1.00 96.00 197 PRO A CA 1
ATOM 1446 C C . PRO A 1 197 ? 19.949 -1.961 -1.977 1.00 96.00 197 PRO A C 1
ATOM 1448 O O . PRO A 1 197 ? 18.778 -2.055 -2.355 1.00 96.00 197 PRO A O 1
ATOM 1451 N N . PRO A 1 198 ? 20.733 -3.050 -1.847 1.00 97.00 198 PRO A N 1
ATOM 1452 C CA . PRO A 1 198 ? 20.226 -4.401 -2.064 1.00 97.00 198 PRO A CA 1
ATOM 1453 C C . PRO A 1 198 ? 19.156 -4.714 -1.023 1.00 97.00 198 PRO A C 1
ATOM 1455 O O . PRO A 1 198 ? 19.347 -4.421 0.159 1.00 97.00 198 PRO A O 1
ATOM 1458 N N . ALA A 1 199 ? 18.040 -5.310 -1.437 1.00 96.75 199 ALA A N 1
ATOM 1459 C CA . ALA A 1 199 ? 17.006 -5.736 -0.499 1.00 96.75 199 ALA A CA 1
ATOM 1460 C C . ALA A 1 199 ? 17.555 -6.807 0.453 1.00 96.75 199 ALA A C 1
ATOM 1462 O O . ALA A 1 199 ? 18.412 -7.604 0.060 1.00 96.75 199 ALA A O 1
ATOM 1463 N N . ASN A 1 200 ? 17.047 -6.878 1.690 1.00 97.44 200 ASN A N 1
ATOM 1464 C CA . ASN A 1 200 ? 17.378 -7.964 2.618 1.00 97.44 200 ASN A CA 1
ATOM 1465 C C . ASN A 1 200 ? 16.704 -9.264 2.172 1.00 97.44 200 ASN A C 1
ATOM 1467 O O . ASN A 1 200 ? 15.733 -9.731 2.756 1.00 97.44 200 ASN A O 1
ATOM 1471 N N . ARG A 1 201 ? 17.224 -9.838 1.088 1.00 97.31 201 ARG A N 1
ATOM 1472 C CA . ARG A 1 201 ? 16.880 -11.150 0.547 1.00 97.31 201 ARG A CA 1
ATOM 1473 C C . ARG A 1 201 ? 18.168 -11.962 0.414 1.00 97.31 201 ARG A C 1
ATOM 1475 O O . ARG A 1 201 ? 18.660 -12.138 -0.701 1.00 97.31 201 ARG A O 1
ATOM 1482 N N . PRO A 1 202 ? 18.736 -12.463 1.529 1.00 97.88 202 PRO A N 1
ATOM 1483 C CA . PRO A 1 202 ? 20.035 -13.126 1.517 1.00 97.88 202 PRO A CA 1
ATOM 1484 C C . PRO A 1 202 ? 20.117 -14.247 0.482 1.00 97.88 202 PRO A C 1
ATOM 1486 O O . PRO A 1 202 ? 19.182 -15.043 0.347 1.00 97.88 202 PRO A O 1
ATOM 1489 N N . THR A 1 203 ? 21.214 -14.290 -0.268 1.00 98.31 203 THR A N 1
ATOM 1490 C CA . THR A 1 203 ? 21.496 -15.298 -1.301 1.00 98.31 203 THR A CA 1
ATOM 1491 C C . THR A 1 203 ? 22.980 -15.258 -1.651 1.00 98.31 203 THR A C 1
ATOM 1493 O O . THR A 1 203 ? 23.608 -14.209 -1.558 1.00 98.31 203 THR A O 1
ATOM 1496 N N . THR A 1 204 ? 23.545 -16.379 -2.085 1.00 98.50 204 THR A N 1
ATOM 1497 C CA . THR A 1 204 ? 24.914 -16.466 -2.632 1.00 98.50 204 THR A CA 1
ATOM 1498 C C . THR A 1 204 ? 24.934 -16.477 -4.161 1.00 98.50 204 THR A C 1
ATOM 1500 O O . THR A 1 204 ? 25.985 -16.657 -4.773 1.00 98.50 204 THR A O 1
ATOM 1503 N N . THR A 1 205 ? 23.762 -16.341 -4.785 1.00 98.50 205 THR A N 1
ATOM 1504 C CA . THR A 1 205 ? 23.560 -16.553 -6.223 1.00 98.50 205 THR A CA 1
ATOM 1505 C C . THR A 1 205 ? 23.022 -15.313 -6.939 1.00 98.50 205 THR A C 1
ATOM 1507 O O . THR A 1 205 ? 22.445 -15.425 -8.020 1.00 98.50 205 THR A O 1
ATOM 1510 N N . ALA A 1 206 ? 23.192 -14.126 -6.349 1.00 98.69 206 ALA A N 1
ATOM 1511 C CA . ALA A 1 206 ? 22.669 -12.901 -6.935 1.00 98.69 206 ALA A CA 1
ATOM 1512 C C . ALA A 1 206 ? 23.426 -12.518 -8.216 1.00 98.69 206 ALA A C 1
ATOM 1514 O O . ALA A 1 206 ? 24.639 -12.722 -8.315 1.00 98.69 206 ALA A O 1
ATOM 1515 N N . ARG A 1 207 ? 22.715 -11.959 -9.202 1.00 98.62 207 ARG A N 1
ATOM 1516 C CA . ARG A 1 207 ? 23.2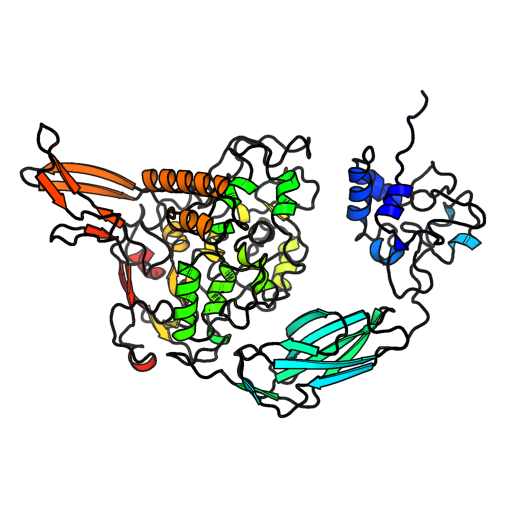89 -11.433 -10.455 1.00 98.62 207 ARG A CA 1
ATOM 1517 C C . ARG A 1 207 ? 22.578 -10.155 -10.879 1.00 98.62 207 ARG A C 1
ATOM 1519 O O . ARG A 1 207 ? 21.359 -10.068 -10.766 1.00 98.62 207 ARG A O 1
ATOM 1526 N N . ILE A 1 208 ? 23.317 -9.205 -11.444 1.00 98.69 208 ILE A N 1
ATOM 1527 C CA . ILE A 1 208 ? 22.752 -8.011 -12.076 1.00 98.69 208 ILE A CA 1
ATOM 1528 C C . ILE A 1 208 ? 22.764 -8.190 -13.588 1.00 98.69 208 ILE A C 1
ATOM 1530 O O . ILE A 1 208 ? 23.713 -8.729 -14.151 1.00 98.69 208 ILE A O 1
ATOM 1534 N N . ARG A 1 209 ? 21.701 -7.733 -14.246 1.00 98.62 209 ARG A N 1
ATOM 1535 C CA . ARG A 1 209 ? 21.622 -7.613 -15.701 1.00 98.62 209 ARG A CA 1
ATOM 1536 C C . ARG A 1 209 ? 21.293 -6.179 -16.075 1.00 98.62 209 ARG A C 1
ATOM 1538 O O . ARG A 1 209 ? 20.314 -5.623 -15.577 1.00 98.62 209 ARG A O 1
ATOM 1545 N N . ILE A 1 210 ? 22.078 -5.621 -16.987 1.00 98.56 210 ILE A N 1
ATOM 1546 C CA . ILE A 1 210 ? 21.874 -4.287 -17.545 1.00 98.56 210 ILE A CA 1
ATOM 1547 C C . ILE A 1 210 ? 21.468 -4.440 -19.001 1.00 98.56 210 ILE A C 1
ATOM 1549 O O . ILE A 1 210 ? 22.170 -5.093 -19.767 1.00 98.56 210 ILE A O 1
ATOM 1553 N N . VAL A 1 211 ? 20.345 -3.838 -19.380 1.00 97.81 211 VAL A N 1
ATOM 1554 C CA . VAL A 1 211 ? 19.896 -3.734 -20.772 1.00 97.81 211 VAL A CA 1
ATOM 1555 C C . VAL A 1 211 ? 20.102 -2.294 -21.225 1.00 97.81 211 VAL A C 1
ATOM 1557 O O . VAL A 1 211 ? 19.565 -1.380 -20.600 1.00 97.81 211 VAL A O 1
ATOM 1560 N N . ALA A 1 212 ? 20.865 -2.097 -22.296 1.00 94.31 212 ALA A N 1
ATOM 1561 C CA . ALA A 1 212 ? 21.067 -0.803 -22.937 1.00 94.31 212 ALA A CA 1
ATOM 1562 C C . ALA A 1 212 ? 20.242 -0.723 -24.223 1.00 94.31 212 ALA A C 1
ATOM 1564 O O . ALA A 1 212 ? 20.196 -1.692 -24.982 1.00 94.31 212 ALA A O 1
ATOM 1565 N N . VAL A 1 213 ? 19.608 0.426 -24.459 1.00 88.62 213 VAL A N 1
ATOM 1566 C CA . VAL A 1 213 ? 18.826 0.729 -25.665 1.00 88.62 213 VAL A CA 1
ATOM 1567 C C . VAL A 1 213 ? 19.398 1.985 -26.318 1.00 88.62 213 VAL A C 1
ATOM 1569 O O . VAL A 1 213 ? 19.610 2.991 -25.635 1.00 88.62 213 VAL A O 1
ATOM 1572 N N . ASP A 1 214 ? 19.690 1.924 -27.613 1.00 87.00 214 ASP A N 1
ATOM 1573 C CA . ASP A 1 214 ? 20.245 3.043 -28.378 1.00 87.00 214 ASP A CA 1
ATOM 1574 C C . ASP A 1 214 ? 19.171 4.039 -28.858 1.00 87.00 214 ASP A C 1
ATOM 1576 O O . ASP A 1 214 ? 17.982 3.915 -28.550 1.00 87.00 214 ASP A O 1
ATOM 1580 N N . ALA A 1 215 ? 19.585 5.085 -29.575 1.00 78.88 215 ALA A N 1
ATOM 1581 C CA . ALA A 1 215 ? 18.669 6.050 -30.187 1.00 78.88 215 ALA A CA 1
ATOM 1582 C C . ALA A 1 215 ? 17.901 5.492 -31.392 1.00 78.88 215 ALA A C 1
ATOM 1584 O O . ALA A 1 215 ? 16.983 6.158 -31.868 1.00 78.88 215 ALA A O 1
ATOM 1585 N N . ALA A 1 216 ? 18.276 4.306 -31.879 1.00 73.19 216 ALA A N 1
ATOM 1586 C CA . ALA A 1 216 ? 17.609 3.592 -32.953 1.00 73.19 216 ALA A CA 1
ATOM 1587 C C . ALA A 1 216 ? 16.576 2.552 -32.472 1.00 73.19 216 ALA A C 1
ATOM 1589 O O . ALA A 1 216 ? 15.832 1.992 -33.277 1.00 73.19 216 ALA A O 1
ATOM 1590 N N . GLY A 1 217 ? 16.498 2.316 -31.160 1.00 77.31 217 GLY A N 1
ATOM 1591 C CA . GLY A 1 217 ? 15.669 1.282 -30.551 1.00 77.31 217 GLY A CA 1
ATOM 1592 C C . GLY A 1 217 ? 16.310 -0.110 -30.552 1.00 77.31 217 GLY A C 1
ATOM 1593 O O . GLY A 1 217 ? 15.678 -1.058 -30.071 1.00 77.31 217 GLY A O 1
ATOM 1594 N N . ASN A 1 218 ? 17.552 -0.274 -31.030 1.00 82.38 218 ASN A N 1
ATOM 1595 C CA . ASN A 1 218 ? 18.261 -1.532 -30.838 1.00 82.38 218 ASN A CA 1
ATOM 1596 C C . ASN A 1 218 ? 18.653 -1.676 -29.369 1.00 82.38 218 ASN A C 1
ATOM 1598 O O . ASN A 1 218 ? 18.991 -0.716 -28.678 1.00 82.38 218 ASN A O 1
ATOM 1602 N N . SER A 1 219 ? 18.635 -2.914 -28.882 1.00 90.19 219 SER A N 1
ATOM 1603 C CA . SER A 1 219 ? 18.968 -3.211 -27.493 1.00 90.19 219 SER A CA 1
ATOM 1604 C C . SER A 1 219 ? 19.961 -4.350 -27.367 1.00 90.19 219 SER A C 1
ATOM 1606 O O . SER A 1 219 ? 19.936 -5.308 -28.142 1.00 90.19 219 SER A O 1
ATOM 1608 N N . SER A 1 220 ? 20.820 -4.280 -26.363 1.00 93.75 220 SER A N 1
ATOM 1609 C CA . SER A 1 220 ? 21.694 -5.371 -25.938 1.00 93.75 220 SER A CA 1
ATOM 1610 C C . SER A 1 220 ? 21.710 -5.444 -24.417 1.00 93.75 220 SER A C 1
ATOM 1612 O O . SER A 1 220 ? 21.176 -4.571 -23.733 1.00 93.75 220 SER A O 1
ATOM 1614 N N . ASN A 1 221 ? 22.265 -6.522 -23.871 1.00 97.44 221 ASN A N 1
ATOM 1615 C CA . ASN A 1 221 ? 22.386 -6.669 -22.432 1.00 97.44 221 ASN A CA 1
ATOM 1616 C C . ASN A 1 221 ? 23.705 -7.326 -22.054 1.00 97.44 221 ASN A C 1
ATOM 1618 O O . ASN A 1 221 ? 24.269 -8.078 -22.848 1.00 97.44 221 ASN A O 1
ATOM 1622 N N . ASP A 1 222 ? 24.128 -7.059 -20.828 1.00 98.56 222 ASP A N 1
ATOM 1623 C CA . ASP A 1 222 ? 25.203 -7.777 -20.162 1.00 98.56 222 ASP A CA 1
ATOM 1624 C C . ASP A 1 222 ? 24.770 -8.169 -18.750 1.00 98.56 222 ASP A C 1
ATOM 1626 O O . ASP A 1 222 ? 23.866 -7.564 -18.160 1.00 98.56 222 ASP A O 1
ATOM 1630 N N . ILE A 1 223 ? 25.393 -9.219 -18.227 1.00 98.56 223 ILE A N 1
ATOM 1631 C CA . ILE A 1 223 ? 25.081 -9.826 -16.936 1.00 98.56 223 ILE A CA 1
ATOM 1632 C C . ILE A 1 223 ? 26.379 -9.928 -16.140 1.00 98.56 223 ILE A C 1
ATOM 1634 O O . ILE A 1 223 ? 27.406 -10.270 -16.714 1.00 98.56 223 ILE A O 1
ATOM 1638 N N . SER A 1 224 ? 26.325 -9.731 -14.817 1.00 98.44 224 SER A N 1
ATOM 1639 C CA . SER A 1 224 ? 27.455 -9.993 -13.914 1.00 98.44 224 SER A CA 1
ATOM 1640 C C . SER A 1 224 ? 28.177 -11.301 -14.279 1.00 98.44 224 SER A C 1
ATOM 1642 O O . SER A 1 224 ? 27.526 -12.346 -14.397 1.00 98.44 224 SER A O 1
ATOM 1644 N N . ASN A 1 225 ? 29.504 -11.267 -14.423 1.00 98.44 225 ASN A N 1
ATOM 1645 C CA . ASN A 1 225 ? 30.324 -12.396 -14.880 1.00 98.44 225 ASN A CA 1
ATOM 1646 C C . ASN A 1 225 ? 30.176 -13.643 -13.999 1.00 98.44 225 ASN A C 1
ATOM 1648 O O . ASN A 1 225 ? 30.161 -14.766 -14.504 1.00 98.44 225 ASN A O 1
ATOM 1652 N N . ALA A 1 226 ? 30.035 -13.456 -12.688 1.00 98.31 226 ALA A N 1
ATOM 1653 C CA . ALA A 1 226 ? 29.700 -14.515 -11.743 1.00 98.31 226 ALA A CA 1
ATOM 1654 C C . ALA A 1 226 ? 28.651 -14.037 -10.730 1.00 98.31 226 ALA A C 1
ATOM 1656 O O . ALA A 1 226 ? 28.264 -12.867 -10.712 1.00 98.31 226 ALA A O 1
ATOM 1657 N N . ALA A 1 227 ? 28.172 -14.959 -9.898 1.00 98.56 227 ALA A N 1
ATOM 1658 C CA . ALA A 1 227 ? 27.277 -14.615 -8.807 1.00 98.56 227 ALA A CA 1
ATOM 1659 C C . ALA A 1 227 ? 28.001 -13.835 -7.701 1.00 98.56 227 ALA A C 1
ATOM 1661 O O . ALA A 1 227 ? 29.180 -14.076 -7.427 1.00 98.56 227 ALA A O 1
ATOM 1662 N N . PHE A 1 228 ? 27.271 -12.943 -7.040 1.00 98.75 228 PHE A N 1
ATOM 1663 C CA . PHE A 1 228 ? 27.681 -12.284 -5.803 1.00 98.75 228 PHE A CA 1
ATOM 1664 C C . PHE A 1 228 ? 26.737 -12.668 -4.657 1.00 98.75 228 PHE A C 1
ATOM 1666 O O . PHE A 1 228 ? 25.661 -13.239 -4.857 1.00 98.75 228 PHE A O 1
ATOM 1673 N N . THR A 1 229 ? 27.164 -12.379 -3.433 1.00 98.81 229 THR A N 1
ATOM 1674 C CA . THR A 1 229 ? 26.423 -12.687 -2.210 1.00 98.81 229 THR A CA 1
ATOM 1675 C C . THR A 1 229 ? 25.748 -11.435 -1.663 1.00 98.81 229 THR A C 1
ATOM 1677 O O . THR A 1 229 ? 26.378 -10.387 -1.553 1.00 98.81 229 THR A O 1
ATOM 1680 N N . ILE A 1 230 ? 24.484 -11.556 -1.266 1.00 98.62 230 ILE A N 1
ATOM 1681 C CA . ILE A 1 230 ? 23.765 -10.587 -0.437 1.00 98.62 230 ILE A CA 1
ATOM 1682 C C . ILE A 1 230 ? 23.607 -11.204 0.954 1.00 98.62 230 ILE A C 1
ATOM 1684 O O . ILE A 1 230 ? 23.116 -12.327 1.079 1.00 98.62 230 ILE A O 1
ATOM 1688 N N . VAL A 1 231 ? 24.013 -10.479 1.995 1.00 98.00 231 VAL A N 1
ATOM 1689 C CA . VAL A 1 231 ? 23.842 -10.875 3.404 1.00 98.00 231 VAL A CA 1
ATOM 1690 C C . VAL A 1 231 ? 22.932 -9.897 4.135 1.00 98.00 231 VAL A C 1
ATOM 1692 O O . VAL A 1 231 ? 22.881 -8.716 3.787 1.00 98.00 231 VAL A O 1
ATOM 1695 N N . SER A 1 232 ? 22.242 -10.373 5.170 1.00 96.50 232 SER A N 1
ATOM 1696 C CA . SER A 1 232 ? 21.426 -9.508 6.023 1.00 96.50 232 SER A CA 1
ATOM 1697 C C . SER A 1 232 ? 22.272 -8.448 6.734 1.00 96.50 232 SER A C 1
ATOM 1699 O O . SER A 1 232 ? 23.421 -8.722 7.102 1.00 96.50 232 SER A O 1
ATOM 1701 N N . PRO A 1 233 ? 21.730 -7.235 6.946 1.00 92.62 233 PRO A N 1
ATOM 1702 C CA . PRO A 1 233 ? 22.370 -6.262 7.812 1.00 92.62 233 PRO A CA 1
ATOM 1703 C C . PRO A 1 233 ? 22.368 -6.759 9.268 1.00 92.62 233 PRO A C 1
ATOM 1705 O O . PRO A 1 233 ? 21.463 -7.490 9.668 1.00 92.62 233 PRO A O 1
ATOM 1708 N N . PRO A 1 234 ? 23.354 -6.359 10.087 1.00 86.88 234 PRO A N 1
ATOM 1709 C CA . PRO A 1 234 ? 23.293 -6.597 11.523 1.00 86.88 234 PRO A CA 1
ATOM 1710 C C . PRO A 1 234 ? 22.193 -5.733 12.156 1.00 86.88 234 PRO A C 1
ATOM 1712 O O . PRO A 1 234 ? 22.044 -4.563 11.796 1.00 86.88 234 PRO A O 1
ATOM 1715 N N . GLY A 1 235 ? 21.479 -6.280 13.138 1.00 86.19 235 GLY A N 1
ATOM 1716 C CA . GLY A 1 235 ? 20.410 -5.588 13.861 1.00 86.19 235 GLY A CA 1
ATOM 1717 C C . GLY A 1 235 ? 19.156 -6.449 13.984 1.00 86.19 235 GLY A C 1
ATOM 1718 O O . GLY A 1 235 ? 19.147 -7.589 13.523 1.00 86.19 235 GLY A O 1
ATOM 1719 N N . GLY A 1 236 ? 18.117 -5.888 14.602 1.00 89.12 236 GLY A N 1
ATOM 1720 C CA . GLY A 1 236 ? 16.889 -6.614 14.910 1.00 89.12 236 GLY A CA 1
ATOM 1721 C C . GLY A 1 236 ? 16.937 -7.320 16.260 1.00 89.12 236 GLY A C 1
ATOM 1722 O O . GLY A 1 236 ? 17.963 -7.892 16.632 1.00 89.12 236 GLY A O 1
ATOM 1723 N N . THR A 1 237 ? 15.813 -7.320 16.971 1.00 92.81 237 THR A N 1
ATOM 1724 C CA . THR A 1 237 ? 15.565 -8.258 18.076 1.00 92.81 237 THR A CA 1
ATOM 1725 C C . THR A 1 237 ? 15.465 -9.689 17.533 1.00 92.81 237 THR A C 1
ATOM 1727 O O . THR A 1 237 ? 15.997 -10.622 18.133 1.00 92.81 237 THR A O 1
ATOM 1730 N N . VAL A 1 238 ? 14.854 -9.858 16.355 1.00 94.94 238 VAL A N 1
ATOM 1731 C CA . VAL A 1 238 ? 14.795 -11.123 15.604 1.00 94.94 238 VAL A CA 1
ATOM 1732 C C . VAL A 1 238 ? 15.380 -10.972 14.192 1.00 94.94 238 VAL A C 1
ATOM 1734 O O . VAL A 1 238 ? 15.290 -9.891 13.612 1.00 94.94 238 VAL A O 1
ATOM 1737 N N . PRO A 1 239 ? 15.975 -12.028 13.602 1.00 94.94 239 PRO A N 1
ATOM 1738 C CA . PRO A 1 239 ? 16.673 -11.947 12.317 1.00 94.94 239 PRO A CA 1
ATOM 1739 C C . PRO A 1 239 ? 15.721 -12.113 11.118 1.00 94.94 239 PRO A C 1
ATOM 1741 O O . PRO A 1 239 ? 15.909 -13.003 10.286 1.00 94.94 239 PRO A O 1
ATOM 1744 N N . THR A 1 240 ? 14.679 -11.286 11.033 1.00 96.81 240 THR A N 1
ATOM 1745 C CA . THR A 1 240 ? 13.778 -11.280 9.872 1.00 96.81 240 THR A CA 1
ATOM 1746 C C . THR A 1 240 ? 14.442 -10.671 8.637 1.00 96.81 240 THR A C 1
ATOM 1748 O O . THR A 1 240 ? 15.459 -9.974 8.693 1.00 96.81 240 THR A O 1
ATOM 1751 N N . THR A 1 241 ? 13.858 -10.976 7.489 1.00 97.56 241 THR A N 1
ATOM 1752 C CA . THR A 1 241 ? 14.246 -10.507 6.164 1.00 97.56 241 THR A CA 1
ATOM 1753 C C . THR A 1 241 ? 13.005 -10.041 5.411 1.00 97.56 241 THR A C 1
ATOM 1755 O O . THR A 1 241 ? 11.878 -10.257 5.853 1.00 97.56 241 THR A O 1
ATOM 1758 N N . LEU A 1 242 ? 13.183 -9.479 4.215 1.00 96.88 242 LEU A N 1
ATOM 1759 C CA . LEU A 1 242 ? 12.046 -9.072 3.390 1.00 96.88 242 LEU A CA 1
ATOM 1760 C C . LEU A 1 242 ? 11.158 -10.267 2.980 1.00 96.88 242 LEU A C 1
ATOM 1762 O O . LEU A 1 242 ? 9.968 -10.090 2.745 1.00 96.88 242 LEU A O 1
ATOM 1766 N N . ARG A 1 243 ? 11.707 -11.496 2.940 1.00 97.12 243 ARG A N 1
ATOM 1767 C CA . ARG A 1 243 ? 10.930 -12.710 2.619 1.00 97.12 243 ARG A CA 1
ATOM 1768 C C . ARG A 1 243 ? 9.855 -13.006 3.658 1.00 97.12 243 ARG A C 1
ATOM 1770 O O . ARG A 1 243 ? 8.790 -13.482 3.287 1.00 97.12 243 ARG A O 1
ATOM 1777 N N . ASP A 1 244 ? 10.113 -12.687 4.923 1.00 97.75 244 ASP A N 1
ATOM 1778 C CA . ASP A 1 244 ? 9.191 -12.934 6.035 1.00 97.75 244 ASP A CA 1
ATOM 1779 C C . ASP A 1 244 ? 7.920 -12.069 5.944 1.00 97.75 244 ASP A C 1
ATOM 1781 O O . ASP A 1 244 ? 6.904 -12.402 6.554 1.00 97.75 244 ASP A O 1
ATOM 1785 N N . PHE A 1 245 ? 7.960 -10.994 5.144 1.00 97.25 245 PHE A N 1
ATOM 1786 C CA . PHE A 1 245 ? 6.869 -10.032 4.962 1.00 97.25 245 PHE A CA 1
ATOM 1787 C C . PHE A 1 245 ? 6.278 -10.002 3.546 1.00 97.25 245 PHE A C 1
ATOM 1789 O O . PHE A 1 245 ? 5.412 -9.175 3.256 1.00 97.25 245 PHE A O 1
ATOM 1796 N N . ASP A 1 246 ? 6.697 -10.926 2.677 1.00 96.12 246 ASP A N 1
ATOM 1797 C CA . ASP A 1 246 ? 6.181 -11.045 1.315 1.00 96.12 246 ASP A CA 1
ATOM 1798 C C . ASP A 1 246 ? 4.668 -11.306 1.306 1.00 96.12 246 ASP A C 1
ATOM 1800 O O . ASP A 1 246 ? 4.164 -12.222 1.961 1.00 96.12 246 ASP A O 1
ATOM 1804 N N . MET A 1 247 ? 3.943 -10.516 0.510 1.00 96.62 247 MET A N 1
ATOM 1805 C CA . MET A 1 247 ? 2.488 -10.595 0.394 1.00 96.62 247 MET A CA 1
ATOM 1806 C C . MET A 1 247 ? 2.022 -10.576 -1.075 1.00 96.62 247 MET A C 1
ATOM 1808 O O . MET A 1 247 ? 2.534 -9.783 -1.875 1.00 96.62 247 MET A O 1
ATOM 1812 N N . PRO A 1 248 ? 0.997 -11.375 -1.438 1.00 97.38 248 PRO A N 1
ATOM 1813 C CA . PRO A 1 248 ? 0.427 -11.407 -2.784 1.00 97.38 248 PRO A CA 1
ATOM 1814 C C . PRO A 1 248 ? -0.137 -10.066 -3.266 1.00 97.38 248 PRO A C 1
ATOM 1816 O O . PRO A 1 248 ? -0.336 -9.138 -2.485 1.00 97.38 248 PRO A O 1
ATOM 1819 N N . GLY A 1 249 ? -0.448 -9.972 -4.557 1.00 97.06 249 GLY A N 1
ATOM 1820 C CA . GLY A 1 249 ? -0.983 -8.791 -5.239 1.00 97.06 249 GLY A CA 1
ATOM 1821 C C . GLY A 1 249 ? 0.007 -8.219 -6.255 1.00 97.06 249 GLY A C 1
ATOM 1822 O O . GLY A 1 249 ? 0.985 -8.872 -6.623 1.00 97.06 249 GLY A O 1
ATOM 1823 N N . THR A 1 250 ? -0.232 -6.988 -6.704 1.00 97.00 250 THR A N 1
ATOM 1824 C CA . THR A 1 250 ? 0.721 -6.266 -7.560 1.00 97.00 250 THR A CA 1
ATOM 1825 C C . THR A 1 250 ? 2.020 -6.033 -6.794 1.00 97.00 250 THR A C 1
ATOM 1827 O O . THR A 1 250 ? 1.985 -5.487 -5.693 1.00 97.00 250 THR A O 1
ATOM 1830 N N . GLN A 1 251 ? 3.144 -6.451 -7.376 1.00 95.25 251 GLN A N 1
ATOM 1831 C CA . GLN A 1 251 ? 4.492 -6.254 -6.836 1.00 95.25 251 GLN A CA 1
ATOM 1832 C C . GLN A 1 251 ? 5.130 -4.967 -7.393 1.00 95.25 251 GLN A C 1
ATOM 1834 O O . GLN A 1 251 ? 4.620 -4.406 -8.374 1.00 95.25 251 GLN A O 1
ATOM 1839 N N . PRO A 1 252 ? 6.244 -4.478 -6.815 1.00 92.38 252 PRO A N 1
ATOM 1840 C CA . PRO A 1 252 ? 6.967 -3.336 -7.363 1.00 92.38 252 PRO A CA 1
ATOM 1841 C C . PRO A 1 252 ? 7.250 -3.486 -8.866 1.00 92.38 252 PRO A C 1
ATOM 1843 O O . PRO A 1 252 ? 7.568 -4.571 -9.354 1.00 92.38 252 PRO A O 1
ATOM 1846 N N . PHE A 1 253 ? 7.087 -2.387 -9.603 1.00 88.69 253 PHE A N 1
ATOM 1847 C CA . PHE A 1 253 ? 7.185 -2.274 -11.064 1.00 88.69 253 PHE A CA 1
ATOM 1848 C C . PHE A 1 253 ? 6.140 -3.055 -11.882 1.00 88.69 253 PHE A C 1
ATOM 1850 O O . PHE A 1 253 ? 6.181 -3.014 -13.110 1.00 88.69 253 PHE A O 1
ATOM 1857 N N . GLN A 1 254 ? 5.161 -3.713 -11.247 1.00 88.88 254 GLN A N 1
ATOM 1858 C CA . GLN A 1 254 ? 4.028 -4.347 -11.944 1.00 88.88 254 GLN A CA 1
ATOM 1859 C C . GLN A 1 254 ? 2.801 -3.441 -12.064 1.00 88.88 254 GLN A C 1
ATOM 1861 O O . GLN A 1 254 ? 1.894 -3.733 -12.837 1.00 88.88 254 GLN A O 1
ATOM 1866 N N . GLY A 1 255 ? 2.765 -2.333 -11.318 1.00 86.06 255 GLY A N 1
ATOM 1867 C CA . GLY A 1 255 ? 1.658 -1.371 -11.331 1.00 86.06 255 GLY A CA 1
ATOM 1868 C C . GLY A 1 255 ? 1.600 -0.477 -12.574 1.00 86.06 255 GLY A C 1
ATOM 1869 O O . GLY A 1 255 ? 0.760 0.415 -12.626 1.00 86.06 255 GLY A O 1
ATOM 1870 N N . GLY A 1 256 ? 2.474 -0.685 -13.563 1.00 86.25 256 GLY A N 1
ATOM 1871 C CA . GLY A 1 256 ? 2.567 0.154 -14.757 1.00 86.25 256 GLY A CA 1
ATOM 1872 C C . GLY A 1 256 ? 3.149 1.537 -14.460 1.00 86.25 256 GLY A C 1
ATOM 1873 O O . GLY A 1 256 ? 4.090 1.666 -13.675 1.00 86.25 256 GLY A O 1
ATOM 1874 N N . SER A 1 257 ? 2.603 2.573 -15.104 1.00 82.75 257 SER A N 1
ATOM 1875 C CA . SER A 1 257 ? 3.088 3.946 -14.924 1.00 82.75 257 SER A CA 1
ATOM 1876 C C . SER A 1 257 ? 2.931 4.425 -13.482 1.00 82.75 257 SER A C 1
ATOM 1878 O O . SER A 1 257 ? 1.971 4.047 -12.797 1.00 82.75 257 SER A O 1
ATOM 1880 N N . GLU A 1 258 ? 3.833 5.317 -13.056 1.00 84.88 258 GLU A N 1
ATOM 1881 C CA . GLU A 1 258 ? 3.691 6.033 -11.786 1.00 84.88 258 GLU A CA 1
ATOM 1882 C C . GLU A 1 258 ? 2.308 6.681 -11.672 1.00 84.88 258 GLU A C 1
ATOM 1884 O O . GLU A 1 258 ? 1.690 7.052 -12.677 1.00 84.88 258 GLU A O 1
ATOM 1889 N N . PHE A 1 259 ? 1.823 6.806 -10.436 1.00 89.75 259 PHE A N 1
ATOM 1890 C CA . PHE A 1 259 ? 0.543 7.449 -10.190 1.00 89.75 259 PHE A CA 1
ATOM 1891 C C . PHE A 1 259 ? 0.594 8.927 -10.554 1.00 89.75 259 PHE A C 1
ATOM 1893 O O . PHE A 1 259 ? 1.531 9.637 -10.177 1.00 89.75 259 PHE A O 1
ATOM 1900 N N . ALA A 1 260 ? -0.440 9.405 -11.247 1.00 88.38 260 ALA A N 1
ATOM 1901 C CA . ALA A 1 260 ? -0.602 10.832 -11.452 1.00 88.38 260 ALA A CA 1
ATOM 1902 C C . ALA A 1 260 ? -0.747 11.552 -10.105 1.00 88.38 260 ALA A C 1
ATOM 1904 O O . ALA A 1 260 ? -1.409 11.076 -9.176 1.00 88.38 260 ALA A O 1
ATOM 1905 N N . ALA A 1 261 ? -0.160 12.746 -10.026 1.00 90.25 261 ALA A N 1
ATOM 1906 C CA . ALA A 1 261 ? -0.332 13.620 -8.878 1.00 90.25 261 ALA A CA 1
ATOM 1907 C C . ALA A 1 261 ? -1.834 13.948 -8.691 1.00 90.25 261 ALA A C 1
ATOM 1909 O O . ALA A 1 261 ? -2.492 14.286 -9.686 1.00 90.25 261 ALA A O 1
ATOM 1910 N N . PRO A 1 262 ? -2.391 13.885 -7.465 1.00 93.31 262 PRO A N 1
ATOM 1911 C CA . PRO A 1 262 ? -3.805 14.171 -7.189 1.00 93.31 262 PRO A CA 1
ATOM 1912 C C . PRO A 1 262 ? -4.300 15.530 -7.703 1.00 93.31 262 PRO A C 1
ATOM 1914 O O . PRO A 1 262 ? -5.475 15.683 -8.039 1.00 93.31 262 PRO A O 1
ATOM 1917 N N . GLU A 1 263 ? -3.410 16.513 -7.819 1.00 91.81 263 GLU A N 1
ATOM 1918 C CA . GLU A 1 263 ? -3.665 17.834 -8.398 1.00 91.81 263 GLU A CA 1
ATOM 1919 C C . GLU A 1 263 ? -4.131 17.744 -9.861 1.00 91.81 263 GLU A C 1
ATOM 1921 O O . GLU A 1 263 ? -4.951 18.546 -10.316 1.00 91.81 263 GLU A O 1
ATOM 1926 N N . SER A 1 264 ? -3.679 16.721 -10.592 1.00 91.88 264 SER A N 1
ATOM 1927 C CA . SER A 1 264 ? -4.141 16.433 -11.954 1.00 91.88 264 SER A CA 1
ATOM 1928 C C . SER A 1 264 ? -5.636 16.115 -11.952 1.00 91.88 264 SER A C 1
ATOM 1930 O O . SER A 1 264 ? -6.398 16.680 -12.739 1.00 91.88 264 SER A O 1
ATOM 1932 N N . CYS A 1 265 ? -6.088 15.289 -11.001 1.00 93.81 265 CYS A N 1
ATOM 1933 C CA . CYS A 1 265 ? -7.504 14.990 -10.798 1.00 93.81 265 CYS A CA 1
ATOM 1934 C C . CYS A 1 265 ? -8.270 16.234 -10.321 1.00 93.81 265 CYS A C 1
ATOM 1936 O O . CYS A 1 265 ? -9.394 16.479 -10.765 1.00 93.81 265 CYS A O 1
ATOM 1938 N N . ALA A 1 266 ? -7.659 17.051 -9.454 1.00 94.75 266 ALA A N 1
ATOM 1939 C CA . ALA A 1 266 ? -8.263 18.248 -8.865 1.00 94.75 266 ALA A CA 1
ATOM 1940 C C . ALA A 1 266 ? -8.699 19.297 -9.899 1.00 94.75 266 ALA A C 1
ATOM 1942 O O . ALA A 1 266 ? -9.645 20.039 -9.646 1.00 94.75 266 ALA A O 1
ATOM 1943 N N . THR A 1 267 ? -8.078 19.314 -11.084 1.00 93.00 267 THR A N 1
ATOM 1944 C CA . THR A 1 267 ? -8.480 20.180 -12.210 1.00 93.00 267 THR A CA 1
ATOM 1945 C C . THR A 1 267 ? -9.965 20.022 -12.566 1.00 93.00 267 THR A C 1
ATOM 1947 O O . THR A 1 267 ? -10.625 20.980 -12.968 1.00 93.00 267 THR A O 1
ATOM 1950 N N . CYS A 1 268 ? -10.511 18.814 -12.398 1.00 94.50 268 CYS A N 1
ATOM 1951 C CA . CYS A 1 268 ? -11.912 18.498 -12.673 1.00 94.50 268 CYS A CA 1
ATOM 1952 C C . CYS A 1 268 ? -12.681 18.054 -11.418 1.00 94.50 268 CYS A C 1
ATOM 1954 O O . CYS A 1 268 ? -13.888 18.263 -11.338 1.00 94.50 268 CYS A O 1
ATOM 1956 N N . HIS A 1 269 ? -12.008 17.465 -10.432 1.00 96.56 269 HIS A N 1
ATOM 1957 C CA . HIS A 1 269 ? -12.609 16.893 -9.222 1.00 96.56 269 HIS A CA 1
ATOM 1958 C C . HIS A 1 269 ? -12.359 17.727 -7.953 1.00 96.56 269 HIS A C 1
ATOM 1960 O O . HIS A 1 269 ? -12.544 17.228 -6.842 1.00 96.56 269 HIS A O 1
ATOM 1966 N N . GLY A 1 270 ? -11.957 18.991 -8.095 1.00 95.62 270 GLY A N 1
ATOM 1967 C CA . GLY A 1 270 ? -11.737 19.910 -6.980 1.00 95.62 270 GLY A CA 1
ATOM 1968 C C . GLY A 1 270 ? -12.112 21.358 -7.295 1.00 95.62 270 GLY A C 1
ATOM 1969 O O . GLY A 1 270 ? -12.369 21.722 -8.443 1.00 95.62 270 GLY A O 1
ATOM 1970 N N . ASN A 1 271 ? -12.129 22.181 -6.248 1.00 91.88 271 ASN A N 1
ATOM 1971 C CA . ASN A 1 271 ? -12.352 23.628 -6.271 1.00 91.88 271 ASN A CA 1
ATOM 1972 C C . ASN A 1 271 ? -13.674 24.111 -6.910 1.00 91.88 271 ASN A C 1
ATOM 1974 O O . ASN A 1 271 ? -13.763 25.265 -7.328 1.00 91.88 271 ASN A O 1
ATOM 1978 N N . TYR A 1 272 ? -14.707 23.271 -6.979 1.00 95.12 272 TYR A N 1
ATOM 1979 C CA . TYR A 1 272 ? -16.040 23.621 -7.483 1.00 95.12 272 TYR A CA 1
ATOM 1980 C C . TYR A 1 272 ? -17.138 23.573 -6.415 1.00 95.12 272 TYR A C 1
ATOM 1982 O O . TYR A 1 272 ? -18.122 24.302 -6.523 1.00 95.12 272 TYR A O 1
ATOM 1990 N N . SER A 1 273 ? -17.006 22.729 -5.390 1.00 95.00 273 SER A N 1
ATOM 1991 C CA . SER A 1 273 ? -17.944 22.662 -4.270 1.00 95.00 273 SER A CA 1
ATOM 1992 C C . SER A 1 273 ? -17.336 21.922 -3.072 1.00 95.00 273 SER A C 1
ATOM 1994 O O . SER A 1 273 ? -17.346 20.690 -3.046 1.00 95.00 273 SER A O 1
ATOM 1996 N N . PRO A 1 274 ? -16.901 22.632 -2.014 1.00 91.81 274 PRO A N 1
ATOM 1997 C CA . PRO A 1 274 ? -16.341 22.009 -0.810 1.00 91.81 274 PRO A CA 1
ATOM 1998 C C . PRO A 1 274 ? -17.266 20.982 -0.136 1.00 91.81 274 PRO A C 1
ATOM 2000 O O . PRO A 1 274 ? -16.792 20.097 0.570 1.00 91.81 274 PRO A O 1
ATOM 2003 N N . ALA A 1 275 ? -18.581 21.090 -0.352 1.00 92.12 275 ALA A N 1
ATOM 2004 C CA . ALA A 1 275 ? -19.577 20.209 0.251 1.00 92.12 275 ALA A CA 1
ATOM 2005 C C . ALA A 1 275 ? -19.657 18.817 -0.398 1.00 92.12 275 ALA A C 1
ATOM 2007 O O . ALA A 1 275 ? -20.162 17.892 0.235 1.00 92.12 275 ALA A O 1
ATOM 2008 N N . VAL A 1 276 ? -19.218 18.666 -1.654 1.00 94.88 276 VAL A N 1
ATOM 2009 C CA . VAL A 1 276 ? -19.383 17.405 -2.406 1.00 94.88 276 VAL A CA 1
ATOM 2010 C C . VAL A 1 276 ? -18.154 16.980 -3.202 1.00 94.88 276 VAL A C 1
ATOM 2012 O O . VAL A 1 276 ? -18.077 15.824 -3.609 1.00 94.88 276 VAL A O 1
ATOM 2015 N N . GLU A 1 277 ? -17.203 17.879 -3.458 1.00 95.69 277 GLU A N 1
ATOM 2016 C CA . GLU A 1 277 ? -16.087 17.582 -4.352 1.00 95.69 277 GLU A CA 1
ATOM 2017 C C . GLU A 1 277 ? -15.121 16.542 -3.771 1.00 95.69 277 GLU A C 1
ATOM 2019 O O . GLU A 1 277 ? -14.780 16.621 -2.586 1.00 95.69 277 GLU A O 1
ATOM 2024 N N . PRO A 1 278 ? -14.631 15.588 -4.583 1.00 97.06 278 PRO A N 1
ATOM 2025 C CA . PRO A 1 278 ? -13.725 14.553 -4.095 1.00 97.06 278 PRO A CA 1
ATOM 2026 C C . PRO A 1 278 ? -12.415 15.099 -3.519 1.00 97.06 278 PRO A C 1
ATOM 2028 O O . PRO A 1 278 ? -12.040 14.736 -2.406 1.00 97.06 278 PRO A O 1
ATOM 2031 N N . TYR A 1 279 ? -11.735 15.991 -4.249 1.00 97.12 279 TYR A N 1
ATOM 2032 C CA . TYR A 1 279 ? -10.350 16.364 -3.952 1.00 97.12 279 TYR A CA 1
ATOM 2033 C C . TYR A 1 279 ? -10.185 16.985 -2.563 1.00 97.12 279 TYR A C 1
ATOM 2035 O O . TYR A 1 279 ? -9.403 16.492 -1.757 1.00 97.12 279 TYR A O 1
ATOM 2043 N N . ARG A 1 280 ? -10.954 18.031 -2.239 1.00 95.44 280 ARG A N 1
ATOM 2044 C CA . ARG A 1 280 ? -10.829 18.723 -0.949 1.00 95.44 280 ARG A CA 1
ATOM 2045 C C . ARG A 1 280 ? -11.284 17.867 0.233 1.00 95.44 280 ARG A C 1
ATOM 2047 O O . ARG A 1 280 ? -10.737 18.010 1.324 1.00 95.44 280 ARG A O 1
ATOM 2054 N N . ASN A 1 281 ? -12.277 16.997 0.036 1.00 96.19 281 ASN A N 1
ATOM 2055 C CA . ASN A 1 281 ? -12.729 16.090 1.090 1.00 96.19 281 ASN A CA 1
ATOM 2056 C C . ASN A 1 281 ? -11.652 15.039 1.399 1.00 96.19 281 ASN A C 1
ATOM 2058 O O . ASN A 1 281 ? -11.286 14.900 2.568 1.00 96.19 281 ASN A O 1
ATOM 2062 N N . TRP A 1 282 ? -11.063 14.428 0.363 1.00 97.50 282 TRP A N 1
ATOM 2063 C CA . TRP A 1 282 ? -9.935 13.500 0.492 1.00 97.50 282 TRP A CA 1
ATOM 2064 C C . TRP A 1 282 ? -8.708 14.173 1.115 1.00 97.50 282 TRP A C 1
ATOM 2066 O O . TRP A 1 282 ? -8.142 13.621 2.053 1.00 97.50 282 TRP A O 1
ATOM 2076 N N . GLN A 1 283 ? -8.354 15.381 0.661 1.00 95.81 283 GLN A N 1
ATOM 2077 C CA . GLN A 1 283 ? -7.184 16.143 1.120 1.00 95.81 283 GLN A CA 1
ATOM 2078 C C . GLN A 1 283 ? -7.221 16.473 2.622 1.00 95.81 283 GLN A C 1
ATOM 2080 O O . GLN A 1 283 ? -6.188 16.762 3.212 1.00 95.81 283 GLN A O 1
ATOM 2085 N N . GLY A 1 284 ? -8.406 16.492 3.241 1.00 94.81 284 GLY A N 1
ATOM 2086 C CA . GLY A 1 284 ? -8.558 16.704 4.684 1.00 94.81 284 GLY A CA 1
ATOM 2087 C C . GLY A 1 284 ? -8.568 15.420 5.516 1.00 94.81 284 GLY A C 1
ATOM 2088 O O . GLY A 1 284 ? -8.724 15.495 6.733 1.00 94.81 284 GLY A O 1
ATOM 2089 N N . SER A 1 285 ? -8.484 14.249 4.883 1.00 95.81 285 SER A N 1
ATOM 2090 C CA . SER A 1 285 ? -8.563 12.944 5.544 1.00 95.81 285 SER A CA 1
ATOM 2091 C C . SER A 1 285 ? -7.172 12.400 5.883 1.00 95.81 285 SER A C 1
ATOM 2093 O O . SER A 1 285 ? -6.163 12.842 5.340 1.00 95.81 285 SER A O 1
ATOM 2095 N N . MET A 1 286 ? -7.098 11.376 6.738 1.00 96.00 286 MET A N 1
ATOM 2096 C CA . MET A 1 286 ? -5.822 10.685 6.972 1.00 96.00 286 MET A CA 1
ATOM 2097 C C . MET A 1 286 ? -5.341 9.883 5.753 1.00 96.00 286 MET A C 1
ATOM 2099 O O . MET A 1 286 ? -4.166 9.548 5.702 1.00 96.00 286 MET A O 1
ATOM 2103 N N . MET A 1 287 ? -6.188 9.621 4.747 1.00 96.50 287 MET A N 1
ATOM 2104 C CA . MET A 1 287 ? -5.768 8.912 3.530 1.00 96.50 287 MET A CA 1
ATOM 2105 C C . MET A 1 287 ? -4.719 9.715 2.747 1.00 96.50 287 MET A C 1
ATOM 2107 O O . MET A 1 287 ? -3.684 9.163 2.381 1.00 96.50 287 MET A O 1
ATOM 2111 N N . SER A 1 288 ? -4.918 11.032 2.589 1.00 95.31 288 SER A N 1
ATOM 2112 C CA . SER A 1 288 ? -3.955 11.950 1.946 1.00 95.31 288 SER A CA 1
ATOM 2113 C C . SER A 1 288 ? -2.718 12.262 2.796 1.00 95.31 288 SER A C 1
ATOM 2115 O O . SER A 1 288 ? -1.847 13.044 2.396 1.00 95.31 288 SER A O 1
ATOM 2117 N N . HIS A 1 289 ? -2.670 11.720 4.010 1.00 95.44 289 HIS A N 1
ATOM 2118 C CA . HIS A 1 289 ? -1.643 11.997 5.006 1.00 95.44 289 HIS A CA 1
ATOM 2119 C C . HIS A 1 289 ? -1.056 10.720 5.615 1.00 95.44 289 HIS A C 1
ATOM 2121 O O . HIS A 1 289 ? -0.298 10.803 6.578 1.00 95.44 289 HIS A O 1
ATOM 2127 N N . ALA A 1 290 ? -1.368 9.548 5.053 1.00 95.69 290 ALA A N 1
ATOM 2128 C CA . ALA A 1 290 ? -0.980 8.260 5.622 1.00 95.69 290 ALA A CA 1
ATOM 2129 C C . ALA A 1 290 ? 0.546 8.101 5.725 1.00 95.69 290 ALA A C 1
ATOM 2131 O O . ALA A 1 290 ? 1.025 7.487 6.674 1.00 95.69 290 ALA A O 1
ATOM 2132 N N . GLY A 1 291 ? 1.293 8.707 4.793 1.00 94.94 291 GLY A N 1
ATOM 2133 C CA . GLY A 1 291 ? 2.757 8.739 4.780 1.00 94.94 291 GLY A CA 1
ATOM 2134 C C . GLY A 1 291 ? 3.394 9.947 5.479 1.00 94.94 291 GLY A C 1
ATOM 2135 O O . GLY A 1 291 ? 4.600 10.124 5.361 1.00 94.94 291 GLY A O 1
ATOM 2136 N N . ARG A 1 292 ? 2.604 10.803 6.146 1.00 94.12 292 ARG A N 1
ATOM 2137 C CA . ARG A 1 292 ? 3.075 11.965 6.934 1.00 94.12 292 ARG A CA 1
ATOM 2138 C C . ARG A 1 292 ? 2.717 11.864 8.417 1.00 94.12 292 ARG A C 1
ATOM 2140 O O . ARG A 1 292 ? 2.934 12.814 9.162 1.00 94.12 292 ARG A O 1
ATOM 2147 N N . ASP A 1 293 ? 2.100 10.766 8.837 1.00 94.81 293 ASP A N 1
ATOM 2148 C CA . ASP A 1 293 ? 1.671 10.574 10.217 1.00 94.81 293 ASP A CA 1
ATOM 2149 C C . ASP A 1 293 ? 2.887 10.239 11.108 1.00 94.81 293 ASP A C 1
ATOM 2151 O O . ASP A 1 293 ? 3.472 9.164 10.956 1.00 94.81 293 ASP A O 1
ATOM 2155 N N . PRO A 1 294 ? 3.268 11.112 12.062 1.00 94.50 294 PRO A N 1
ATOM 2156 C CA . PRO A 1 294 ? 4.436 10.879 12.906 1.00 94.50 294 PRO A CA 1
ATOM 2157 C C . PRO A 1 294 ? 4.266 9.692 13.866 1.00 94.50 294 PRO A C 1
ATOM 2159 O O . PRO A 1 294 ? 5.268 9.122 14.295 1.00 94.50 294 PRO A O 1
ATOM 2162 N N . LEU A 1 295 ? 3.033 9.290 14.210 1.00 92.50 295 LEU A N 1
ATOM 2163 C CA . LEU A 1 295 ? 2.815 8.067 14.993 1.00 92.50 295 LEU A CA 1
ATOM 2164 C C . LEU A 1 295 ? 3.107 6.825 14.154 1.00 92.50 295 LEU A C 1
ATOM 2166 O O . LEU A 1 295 ? 3.716 5.881 14.652 1.00 92.50 295 LEU A O 1
ATOM 2170 N N . PHE A 1 296 ? 2.711 6.841 12.881 1.00 94.12 296 PHE A N 1
ATOM 2171 C CA . PHE A 1 296 ? 3.064 5.790 11.931 1.00 94.12 296 PHE A CA 1
ATOM 2172 C C . PHE A 1 296 ? 4.583 5.715 11.734 1.00 94.12 296 PHE A C 1
ATOM 2174 O O . PHE A 1 296 ? 5.142 4.627 11.842 1.00 94.12 296 PHE A O 1
ATOM 2181 N N . GLU A 1 297 ? 5.256 6.847 11.500 1.00 94.88 297 GLU A N 1
ATOM 2182 C CA . GLU A 1 297 ? 6.711 6.869 11.301 1.00 94.88 297 GLU A CA 1
ATOM 2183 C C . GLU A 1 297 ? 7.444 6.317 12.533 1.00 94.88 297 GLU A C 1
ATOM 2185 O O . GLU A 1 297 ? 8.329 5.472 12.399 1.00 94.88 297 GLU A O 1
ATOM 2190 N N . ALA A 1 298 ? 7.031 6.723 13.739 1.00 94.44 298 ALA A N 1
ATOM 2191 C CA . ALA A 1 298 ? 7.602 6.213 14.982 1.00 94.44 298 ALA A CA 1
ATOM 2192 C C . ALA A 1 298 ? 7.379 4.701 15.151 1.00 94.44 298 ALA A C 1
ATOM 2194 O O . ALA A 1 298 ? 8.325 3.977 15.464 1.00 94.44 298 ALA A O 1
ATOM 2195 N N . ASN A 1 299 ? 6.159 4.211 14.903 1.00 94.50 299 ASN A N 1
ATOM 2196 C CA . ASN A 1 299 ? 5.860 2.784 14.999 1.00 94.50 299 ASN A CA 1
ATOM 2197 C C . ASN A 1 299 ? 6.645 1.968 13.960 1.00 94.50 299 ASN A C 1
ATOM 2199 O O . ASN A 1 299 ? 7.216 0.937 14.288 1.00 94.50 299 ASN A O 1
ATOM 2203 N N . MET A 1 300 ? 6.755 2.450 12.719 1.00 95.56 300 MET A N 1
ATOM 2204 C CA . MET A 1 300 ? 7.542 1.793 11.672 1.00 95.56 300 MET A CA 1
ATOM 2205 C C . MET A 1 300 ? 9.035 1.720 12.029 1.00 95.56 300 MET A C 1
ATOM 2207 O O . MET A 1 300 ? 9.698 0.726 11.730 1.00 95.56 300 MET A O 1
ATOM 2211 N N . VAL A 1 301 ? 9.580 2.755 12.675 1.00 95.19 301 VAL A N 1
ATOM 2212 C CA . VAL A 1 301 ? 10.964 2.738 13.167 1.00 95.19 301 VAL A CA 1
ATOM 2213 C C . VAL A 1 301 ? 11.148 1.666 14.240 1.00 95.19 301 VAL A C 1
ATOM 2215 O O . VAL A 1 301 ? 12.086 0.879 14.133 1.00 95.19 301 VAL A O 1
ATOM 2218 N N . ILE A 1 302 ? 10.256 1.600 15.234 1.00 94.81 302 ILE A N 1
ATOM 2219 C CA . ILE A 1 302 ? 10.305 0.579 16.296 1.00 94.81 302 ILE A CA 1
ATOM 2220 C C . ILE A 1 302 ? 10.139 -0.822 15.693 1.00 94.81 302 ILE A C 1
ATOM 2222 O O . ILE A 1 302 ? 10.937 -1.711 15.971 1.00 94.81 302 ILE A O 1
ATOM 2226 N N . ALA A 1 303 ? 9.185 -0.999 14.780 1.00 95.62 303 ALA A N 1
ATOM 2227 C CA . ALA A 1 303 ? 8.956 -2.252 14.074 1.00 95.62 303 ALA A CA 1
ATOM 2228 C C . ALA A 1 303 ? 10.211 -2.749 13.336 1.00 95.62 303 ALA A C 1
ATOM 2230 O O . ALA A 1 303 ? 10.590 -3.907 13.484 1.00 95.62 303 ALA A O 1
ATOM 2231 N N . ASN A 1 304 ? 10.912 -1.880 12.598 1.00 95.62 304 ASN A N 1
ATOM 2232 C CA . ASN A 1 304 ? 12.162 -2.254 11.926 1.00 95.62 304 ASN A CA 1
ATOM 2233 C C . ASN A 1 304 ? 13.324 -2.523 12.907 1.00 95.62 304 ASN A C 1
ATOM 2235 O O . ASN A 1 304 ? 14.259 -3.242 12.554 1.00 95.62 304 ASN A O 1
ATOM 2239 N N . GLN A 1 305 ? 13.301 -1.947 14.116 1.00 94.88 305 GLN A N 1
ATOM 2240 C CA . GLN A 1 305 ? 14.273 -2.253 15.175 1.00 94.88 305 GLN A CA 1
ATOM 2241 C C . GLN A 1 305 ? 14.002 -3.616 15.821 1.00 94.88 305 GLN A C 1
ATOM 2243 O O . GLN A 1 305 ? 14.948 -4.325 16.154 1.00 94.88 305 GLN A O 1
ATOM 2248 N N . ASP A 1 306 ? 12.731 -3.988 15.962 1.00 96.12 306 ASP A N 1
ATOM 2249 C CA . ASP A 1 306 ? 12.307 -5.284 16.485 1.00 96.12 306 ASP A CA 1
ATOM 2250 C C . ASP A 1 306 ? 12.532 -6.408 15.468 1.00 96.12 306 ASP A C 1
ATOM 2252 O O . ASP A 1 306 ? 13.205 -7.400 15.753 1.00 96.12 306 ASP A O 1
ATOM 2256 N N . ALA A 1 307 ? 11.994 -6.233 14.267 1.00 96.50 307 ALA A N 1
ATOM 2257 C CA . ALA A 1 307 ? 12.036 -7.182 13.169 1.00 96.50 307 ALA A CA 1
ATOM 2258 C C . ALA A 1 307 ? 12.442 -6.428 11.889 1.00 96.50 307 ALA A C 1
ATOM 2260 O O . ALA A 1 307 ? 11.596 -5.767 11.273 1.00 96.50 307 ALA A O 1
ATOM 2261 N N . PRO A 1 308 ? 13.724 -6.487 11.477 1.00 95.81 308 PRO A N 1
ATOM 2262 C CA . PRO A 1 308 ? 14.202 -5.849 10.259 1.00 95.81 308 PRO A CA 1
ATOM 2263 C C . PRO A 1 308 ? 13.336 -6.203 9.048 1.00 95.81 308 PRO A C 1
ATOM 2265 O O . PRO A 1 308 ? 12.877 -7.337 8.905 1.00 95.81 308 PRO A O 1
ATOM 2268 N N . ASP A 1 309 ? 13.112 -5.214 8.187 1.00 96.06 309 ASP A N 1
ATOM 2269 C CA . ASP A 1 309 ? 12.313 -5.313 6.960 1.00 96.06 309 ASP A CA 1
ATOM 2270 C C . ASP A 1 309 ? 10.792 -5.478 7.156 1.00 96.06 309 ASP A C 1
ATOM 2272 O O . ASP A 1 309 ? 10.043 -5.423 6.181 1.00 96.06 309 ASP A O 1
ATOM 2276 N N . SER A 1 310 ? 10.300 -5.534 8.402 1.00 96.69 310 SER A N 1
ATOM 2277 C CA . SER A 1 310 ? 8.856 -5.524 8.707 1.00 96.69 310 SER A CA 1
ATOM 2278 C C . SER A 1 310 ? 8.137 -4.262 8.231 1.00 96.69 310 SER A C 1
ATOM 2280 O O . SER A 1 310 ? 6.944 -4.302 7.916 1.00 96.69 310 SER A O 1
ATOM 2282 N N . GLY A 1 311 ? 8.869 -3.150 8.106 1.00 96.44 311 GLY A N 1
ATOM 2283 C CA . GLY A 1 311 ? 8.350 -1.900 7.567 1.00 96.44 311 GLY A CA 1
ATOM 2284 C C . GLY A 1 311 ? 7.806 -2.010 6.140 1.00 96.44 311 GLY A C 1
ATOM 2285 O O . GLY A 1 311 ? 6.985 -1.177 5.764 1.00 96.44 311 GLY A O 1
ATOM 2286 N N . ASP A 1 312 ? 8.180 -3.028 5.350 1.00 96.62 312 ASP A N 1
ATOM 2287 C CA . ASP A 1 312 ? 7.664 -3.179 3.981 1.00 96.62 312 ASP A CA 1
ATOM 2288 C C . ASP A 1 312 ? 6.135 -3.317 3.952 1.00 96.62 312 ASP A C 1
ATOM 2290 O O . ASP A 1 312 ? 5.466 -2.633 3.171 1.00 96.62 312 ASP A O 1
ATOM 2294 N N . LEU A 1 313 ? 5.567 -4.094 4.886 1.00 94.69 313 LEU A N 1
ATOM 2295 C CA . LEU A 1 313 ? 4.117 -4.240 5.043 1.00 94.69 313 LEU A CA 1
ATOM 2296 C C . LEU A 1 313 ? 3.444 -2.890 5.340 1.00 94.69 313 LEU A C 1
ATOM 2298 O O . LEU A 1 313 ? 2.367 -2.591 4.820 1.00 94.69 313 LEU A O 1
ATOM 2302 N N . CYS A 1 314 ? 4.098 -2.051 6.145 1.00 95.81 314 CYS A N 1
ATOM 2303 C CA . CYS A 1 314 ? 3.616 -0.724 6.516 1.00 95.81 314 CYS A CA 1
ATOM 2304 C C . CYS A 1 314 ? 3.635 0.224 5.304 1.00 95.81 314 CYS A C 1
ATOM 2306 O O . CYS A 1 314 ? 2.626 0.859 4.977 1.00 95.81 314 CYS A O 1
ATOM 2308 N N . LEU A 1 315 ? 4.773 0.285 4.603 1.00 97.62 315 LEU A N 1
ATOM 2309 C CA . LEU A 1 315 ? 4.982 1.129 3.423 1.00 97.62 315 LEU A CA 1
ATOM 2310 C C . LEU A 1 315 ? 4.018 0.773 2.290 1.00 97.62 315 LEU A C 1
ATOM 2312 O O . LEU A 1 315 ? 3.540 1.668 1.589 1.00 97.62 315 LEU A O 1
ATOM 2316 N N . ARG A 1 316 ? 3.674 -0.511 2.146 1.00 95.81 316 ARG A N 1
ATOM 2317 C CA . ARG A 1 316 ? 2.732 -0.989 1.134 1.00 95.81 316 ARG A CA 1
ATOM 2318 C C . ARG A 1 316 ? 1.381 -0.279 1.206 1.00 95.81 316 ARG A C 1
ATOM 2320 O O . ARG A 1 316 ? 0.845 0.093 0.160 1.00 95.81 316 ARG A O 1
ATOM 2327 N N . CYS A 1 317 ? 0.856 -0.048 2.409 1.00 96.19 317 CYS A N 1
ATOM 2328 C CA . CYS A 1 317 ? -0.427 0.627 2.636 1.00 96.19 317 CYS A CA 1
ATOM 2329 C C . CYS A 1 317 ? -0.289 2.147 2.802 1.00 96.19 317 CYS A C 1
ATOM 2331 O O . CYS A 1 317 ? -1.139 2.894 2.323 1.00 96.19 317 CYS A O 1
ATOM 2333 N N . HIS A 1 318 ? 0.762 2.610 3.482 1.00 97.56 318 HIS A N 1
ATOM 2334 C CA . HIS A 1 318 ? 0.895 4.017 3.869 1.00 97.56 318 HIS A CA 1
ATOM 2335 C C . HIS A 1 318 ? 1.599 4.890 2.827 1.00 97.56 318 HIS A C 1
ATOM 2337 O O . HIS A 1 318 ? 1.361 6.095 2.822 1.00 97.56 318 HIS A O 1
ATOM 2343 N N . LEU A 1 319 ? 2.433 4.309 1.951 1.00 97.00 319 LEU A N 1
ATOM 2344 C CA . LEU A 1 319 ? 3.215 4.988 0.903 1.00 97.00 319 LEU A CA 1
ATOM 2345 C C . LEU A 1 319 ? 3.201 4.177 -0.410 1.00 97.00 319 LEU A C 1
ATOM 2347 O O . LEU A 1 319 ? 4.234 3.927 -1.036 1.00 97.00 319 LEU A O 1
ATOM 2351 N N . SER A 1 320 ? 2.008 3.749 -0.834 1.00 95.88 320 SER A N 1
ATOM 2352 C CA . SER A 1 320 ? 1.821 2.747 -1.893 1.00 95.88 320 SER A CA 1
ATOM 2353 C C . SER A 1 320 ? 2.430 3.121 -3.243 1.00 95.88 320 SER A C 1
ATOM 2355 O O . SER A 1 320 ? 2.914 2.237 -3.943 1.00 95.88 320 SER A O 1
ATOM 2357 N N . GLN A 1 321 ? 2.444 4.407 -3.619 1.00 94.38 321 GLN A N 1
ATOM 2358 C CA . GLN A 1 321 ? 3.100 4.845 -4.857 1.00 94.38 321 GLN A CA 1
ATOM 2359 C C . GLN A 1 321 ? 4.597 4.529 -4.824 1.00 94.38 321 GLN A C 1
ATOM 2361 O O . GLN A 1 321 ? 5.110 3.899 -5.744 1.00 94.38 321 GLN A O 1
ATOM 2366 N N . GLY A 1 322 ? 5.288 4.929 -3.756 1.00 94.94 322 GLY A N 1
ATOM 2367 C CA . GLY A 1 322 ? 6.718 4.682 -3.619 1.00 94.94 322 GLY A CA 1
ATOM 2368 C C . GLY A 1 322 ? 7.031 3.193 -3.518 1.00 94.94 322 GLY A C 1
ATOM 2369 O O . GLY A 1 322 ? 7.962 2.723 -4.170 1.00 94.94 322 GLY A O 1
ATOM 2370 N N . TRP A 1 323 ? 6.209 2.429 -2.791 1.00 96.69 323 TRP A N 1
ATOM 2371 C CA . TRP A 1 323 ? 6.331 0.969 -2.723 1.00 96.69 323 TRP A CA 1
ATOM 2372 C C . TRP A 1 323 ? 6.187 0.317 -4.112 1.00 96.69 323 TRP A C 1
ATOM 2374 O O . TRP A 1 323 ? 7.082 -0.405 -4.551 1.00 96.69 323 TRP A O 1
ATOM 2384 N N . LEU A 1 324 ? 5.138 0.660 -4.872 1.00 94.88 324 LEU A N 1
ATOM 2385 C CA . LEU A 1 324 ? 4.909 0.159 -6.237 1.00 94.88 324 LEU A CA 1
ATOM 2386 C C . LEU A 1 324 ? 6.017 0.542 -7.224 1.00 94.88 324 LEU A C 1
ATOM 2388 O O . LEU A 1 324 ? 6.185 -0.137 -8.232 1.00 94.88 324 LEU A O 1
ATOM 2392 N N . GLN A 1 325 ? 6.767 1.608 -6.951 1.00 91.62 325 GLN A N 1
ATOM 2393 C CA . GLN A 1 325 ? 7.888 2.067 -7.775 1.00 91.62 325 GLN A CA 1
ATOM 2394 C C . GLN A 1 325 ? 9.257 1.625 -7.228 1.00 91.62 325 GLN A C 1
ATOM 2396 O O . GLN A 1 325 ? 10.289 2.176 -7.610 1.00 91.62 325 GLN A O 1
ATOM 2401 N N . GLY A 1 326 ? 9.282 0.645 -6.316 1.00 91.88 326 GLY A N 1
ATOM 2402 C CA . GLY A 1 326 ? 10.513 0.034 -5.805 1.00 91.88 326 GLY A CA 1
ATOM 2403 C C . GLY A 1 326 ? 11.336 0.933 -4.878 1.00 91.88 326 GLY A C 1
ATOM 2404 O O . GLY A 1 326 ? 12.544 0.737 -4.731 1.00 91.88 326 GLY A O 1
ATOM 2405 N N . ARG A 1 327 ? 10.706 1.930 -4.244 1.00 93.62 327 ARG A N 1
ATOM 2406 C CA . ARG A 1 327 ? 11.342 2.853 -3.284 1.00 93.62 327 ARG A CA 1
ATOM 2407 C C . ARG A 1 327 ? 11.161 2.435 -1.820 1.00 93.62 327 ARG A C 1
ATOM 2409 O O . ARG A 1 327 ? 11.503 3.207 -0.932 1.00 93.62 327 ARG A O 1
ATOM 2416 N N . SER A 1 328 ? 10.673 1.220 -1.557 1.00 94.88 328 SER A N 1
ATOM 2417 C CA . SER A 1 328 ? 10.510 0.672 -0.200 1.00 94.88 328 SER A CA 1
ATOM 2418 C C . SER A 1 328 ? 11.759 0.007 0.385 1.00 94.88 328 SER A C 1
ATOM 2420 O O . SER A 1 328 ? 11.682 -0.533 1.477 1.00 94.88 328 SER A O 1
ATOM 2422 N N . VAL A 1 329 ? 12.906 0.038 -0.305 1.00 94.81 329 VAL A N 1
ATOM 2423 C CA . VAL A 1 329 ? 14.173 -0.525 0.195 1.00 94.81 329 VAL A CA 1
ATOM 2424 C C . VAL A 1 329 ? 15.209 0.591 0.366 1.00 94.81 329 VAL A C 1
ATOM 2426 O O . VAL A 1 329 ? 15.588 1.173 -0.657 1.00 94.81 329 VAL A O 1
ATOM 2429 N N . PRO A 1 330 ? 15.718 0.867 1.586 1.00 94.56 330 PRO A N 1
ATOM 2430 C CA . PRO A 1 330 ? 15.365 0.204 2.848 1.00 94.56 330 PRO A CA 1
ATOM 2431 C C . PRO A 1 330 ? 13.918 0.477 3.290 1.00 94.56 330 PRO A C 1
ATOM 2433 O O . PRO A 1 330 ? 13.328 1.498 2.932 1.00 94.56 330 PRO A O 1
ATOM 2436 N N . THR A 1 331 ? 13.368 -0.423 4.106 1.00 95.50 331 THR A N 1
ATOM 2437 C CA . THR A 1 331 ? 11.970 -0.420 4.594 1.00 95.50 331 THR A CA 1
ATOM 2438 C C . THR A 1 331 ? 11.686 0.623 5.678 1.00 95.50 331 THR A C 1
ATOM 2440 O O . THR A 1 331 ? 10.684 0.545 6.388 1.00 95.50 331 THR A O 1
ATOM 2443 N N . ASP A 1 332 ? 12.571 1.607 5.820 1.00 93.56 332 ASP A N 1
ATOM 2444 C CA . ASP A 1 332 ? 12.450 2.750 6.726 1.00 93.56 332 ASP A CA 1
ATOM 2445 C C . ASP A 1 332 ? 11.820 3.978 6.044 1.00 93.56 332 ASP A C 1
ATOM 2447 O O . ASP A 1 332 ? 11.644 5.021 6.669 1.00 93.56 332 ASP A O 1
ATOM 2451 N N . GLY A 1 333 ? 11.494 3.874 4.750 1.00 93.81 333 GLY A N 1
ATOM 2452 C CA . GLY A 1 333 ? 10.905 4.959 3.969 1.00 93.81 333 GLY A CA 1
ATOM 2453 C C . GLY A 1 333 ? 11.890 6.067 3.577 1.00 93.81 333 GLY A C 1
ATOM 2454 O O . GLY A 1 333 ? 11.475 7.060 2.979 1.00 93.81 333 GLY A O 1
ATOM 2455 N N . SER A 1 334 ? 13.193 5.916 3.838 1.00 94.06 334 SER A N 1
ATOM 2456 C CA . SER A 1 334 ? 14.220 6.940 3.570 1.00 94.06 334 SER A CA 1
ATOM 2457 C C . SER A 1 334 ? 14.367 7.325 2.092 1.00 94.06 334 SER A C 1
ATOM 2459 O O . SER A 1 334 ? 14.874 8.404 1.782 1.00 94.06 334 SER A O 1
ATOM 2461 N N . ARG A 1 335 ? 13.906 6.474 1.166 1.00 94.19 335 ARG A N 1
ATOM 2462 C CA . ARG A 1 335 ? 13.914 6.732 -0.286 1.00 94.19 335 ARG A CA 1
ATOM 2463 C C . ARG A 1 335 ? 12.602 7.278 -0.842 1.00 94.19 335 ARG A C 1
ATOM 2465 O O . ARG A 1 335 ? 12.516 7.515 -2.048 1.00 94.19 335 ARG A O 1
ATOM 2472 N N . MET A 1 336 ? 11.594 7.465 0.003 1.00 94.88 336 MET A N 1
ATOM 2473 C CA . MET A 1 336 ? 10.293 7.977 -0.414 1.00 94.88 336 MET A CA 1
ATOM 2474 C C . MET A 1 336 ? 10.412 9.447 -0.821 1.00 94.88 336 MET A C 1
ATOM 2476 O O . MET A 1 336 ? 11.010 10.265 -0.119 1.00 94.88 336 MET A O 1
ATOM 2480 N N . THR A 1 337 ? 9.839 9.794 -1.969 1.00 92.56 337 THR A N 1
ATOM 2481 C CA . THR A 1 337 ? 9.812 11.171 -2.468 1.00 92.56 337 THR A CA 1
ATOM 2482 C C . THR A 1 337 ? 8.685 11.972 -1.810 1.00 92.56 337 THR A C 1
ATOM 2484 O O . THR A 1 337 ? 7.822 11.432 -1.116 1.00 92.56 337 THR A O 1
ATOM 2487 N N . ALA A 1 338 ? 8.640 13.285 -2.053 1.00 88.56 338 ALA A N 1
ATOM 2488 C CA . ALA A 1 338 ? 7.544 14.127 -1.568 1.00 88.56 338 ALA A CA 1
ATOM 2489 C C . ALA A 1 338 ? 6.163 13.691 -2.105 1.00 88.56 338 ALA A C 1
ATOM 2491 O O . ALA A 1 338 ? 5.161 13.823 -1.398 1.00 88.56 338 ALA A O 1
ATOM 2492 N N . THR A 1 339 ? 6.102 13.146 -3.327 1.00 88.50 339 THR A N 1
ATOM 2493 C CA . THR A 1 339 ? 4.849 12.643 -3.913 1.00 88.50 339 THR A CA 1
ATOM 2494 C C . THR A 1 339 ? 4.424 11.322 -3.283 1.00 88.50 339 THR A C 1
ATOM 2496 O O . THR A 1 339 ? 3.236 11.122 -3.057 1.00 88.50 339 THR A O 1
ATOM 2499 N N . ASP A 1 340 ? 5.371 10.460 -2.900 1.00 94.06 340 ASP A N 1
ATOM 2500 C CA . ASP A 1 340 ? 5.060 9.190 -2.226 1.00 94.06 340 ASP A CA 1
ATOM 2501 C C . ASP A 1 340 ? 4.409 9.417 -0.848 1.00 94.06 340 ASP A C 1
ATOM 2503 O O . ASP A 1 340 ? 3.537 8.656 -0.427 1.00 94.06 340 ASP A O 1
ATOM 2507 N N . LYS A 1 341 ? 4.770 10.515 -0.167 1.00 92.75 341 LYS A N 1
ATOM 2508 C CA . LYS A 1 341 ? 4.242 10.887 1.160 1.00 92.75 341 LYS A CA 1
ATOM 2509 C C . LYS A 1 341 ? 2.771 11.310 1.164 1.00 92.75 341 LYS A C 1
ATOM 2511 O O . LYS A 1 341 ? 2.175 11.442 2.233 1.00 92.75 341 LYS A O 1
ATOM 2516 N N . ILE A 1 342 ? 2.159 11.519 -0.005 1.00 89.25 342 ILE A N 1
ATOM 2517 C CA . ILE A 1 342 ? 0.703 11.704 -0.146 1.00 89.25 342 ILE A CA 1
ATOM 2518 C C . ILE A 1 342 ? -0.059 10.465 0.362 1.00 89.25 342 ILE A C 1
ATOM 2520 O O . ILE A 1 342 ? -1.202 10.578 0.796 1.00 89.25 342 ILE A O 1
ATOM 2524 N N . GLY A 1 343 ? 0.594 9.301 0.382 1.00 92.81 343 GLY A N 1
ATOM 2525 C CA . GLY A 1 343 ? 0.049 8.067 0.922 1.00 92.81 343 GLY A CA 1
ATOM 2526 C C . GLY A 1 343 ? -1.025 7.459 0.029 1.00 92.81 343 GLY A C 1
ATOM 2527 O O . GLY A 1 343 ? -0.744 7.090 -1.112 1.00 92.81 343 GLY A O 1
ATOM 2528 N N . VAL A 1 344 ? -2.255 7.339 0.533 1.00 97.06 344 VAL A N 1
ATOM 2529 C CA . VAL A 1 344 ? -3.375 6.711 -0.185 1.00 97.06 344 VAL A CA 1
ATOM 2530 C C . VAL A 1 344 ? -3.969 7.726 -1.169 1.00 97.06 344 VAL A C 1
ATOM 2532 O O . VAL A 1 344 ? -4.873 8.499 -0.840 1.00 97.06 344 VAL A O 1
ATOM 2535 N N . SER A 1 345 ? -3.422 7.749 -2.388 1.00 95.25 345 SER A N 1
ATOM 2536 C CA . SER A 1 345 ? -3.791 8.689 -3.454 1.00 95.25 345 SER A CA 1
ATOM 2537 C C . SER A 1 345 ? -5.038 8.266 -4.245 1.00 95.25 345 SER A C 1
ATOM 2539 O O . SER A 1 345 ? -5.539 7.144 -4.126 1.00 95.25 345 SER A O 1
ATOM 2541 N N . CYS A 1 346 ? -5.541 9.170 -5.096 1.00 96.69 346 CYS A N 1
ATOM 2542 C CA . CYS A 1 346 ? -6.688 8.904 -5.966 1.00 96.69 346 CYS A CA 1
ATOM 2543 C C . CYS A 1 346 ? -6.460 7.672 -6.852 1.00 96.69 346 CYS A C 1
ATOM 2545 O O . CYS A 1 346 ? -7.337 6.817 -6.954 1.00 96.69 346 CYS A O 1
ATOM 2547 N N . GLU A 1 347 ? -5.284 7.563 -7.473 1.00 95.19 347 GLU A N 1
ATOM 2548 C CA . GLU A 1 347 ? -4.984 6.475 -8.402 1.00 95.19 347 GLU A CA 1
ATOM 2549 C C . GLU A 1 347 ? -4.803 5.121 -7.724 1.00 95.19 347 GLU A C 1
ATOM 2551 O O . GLU A 1 347 ? -5.193 4.121 -8.321 1.00 95.19 347 GLU A O 1
ATOM 2556 N N . LEU A 1 348 ? -4.315 5.065 -6.480 1.00 96.62 348 LEU A N 1
ATOM 2557 C CA . LEU A 1 348 ? -4.257 3.801 -5.741 1.00 96.62 348 LEU A CA 1
ATOM 2558 C C . LEU A 1 348 ? -5.647 3.158 -5.662 1.00 96.62 348 LEU A C 1
ATOM 2560 O O . LEU A 1 348 ? -5.836 1.997 -6.020 1.00 96.62 348 LEU A O 1
ATOM 2564 N N . CYS A 1 349 ? -6.628 3.946 -5.226 1.00 97.44 349 CYS A N 1
ATOM 2565 C CA . CYS A 1 349 ? -8.011 3.513 -5.090 1.00 97.44 349 CYS A CA 1
ATOM 2566 C C . CYS A 1 349 ? -8.659 3.275 -6.456 1.00 97.44 349 CYS A C 1
ATOM 2568 O O . CYS A 1 349 ? -9.208 2.207 -6.711 1.00 97.44 349 CYS A O 1
ATOM 2570 N N . HIS A 1 350 ? -8.568 4.255 -7.354 1.00 97.56 350 HIS A N 1
ATOM 2571 C CA . HIS A 1 350 ? -9.284 4.234 -8.624 1.00 97.56 350 HIS A CA 1
ATOM 2572 C C . HIS A 1 350 ? -8.623 3.380 -9.710 1.00 97.56 350 HIS A C 1
ATOM 2574 O O . HIS A 1 350 ? -9.205 3.231 -10.777 1.00 97.56 350 HIS A O 1
ATOM 2580 N N . ARG A 1 351 ? -7.451 2.787 -9.482 1.00 96.62 351 ARG A N 1
ATOM 2581 C CA . ARG A 1 351 ? -6.884 1.752 -10.365 1.00 96.62 351 ARG A CA 1
ATOM 2582 C C . ARG A 1 351 ? -6.982 0.359 -9.753 1.00 96.62 351 ARG A C 1
ATOM 2584 O O . ARG A 1 351 ? -6.550 -0.602 -10.383 1.00 96.62 351 ARG A O 1
ATOM 2591 N N . MET A 1 352 ? -7.564 0.222 -8.560 1.00 97.44 352 MET A N 1
ATOM 2592 C CA . MET A 1 352 ? -7.616 -1.061 -7.874 1.00 97.44 352 MET A CA 1
ATOM 2593 C C . MET A 1 352 ? -8.552 -2.049 -8.581 1.00 97.44 352 MET A C 1
ATOM 2595 O O . MET A 1 352 ? -9.706 -1.753 -8.912 1.00 97.44 352 MET A O 1
ATOM 2599 N N . VAL A 1 353 ? -8.043 -3.254 -8.784 1.00 97.31 353 VAL A N 1
ATOM 2600 C CA . VAL A 1 353 ? -8.728 -4.409 -9.351 1.00 97.31 353 VAL A CA 1
ATOM 2601 C C . VAL A 1 353 ? -9.125 -5.343 -8.216 1.00 97.31 353 VAL A C 1
ATOM 2603 O O . VAL A 1 353 ? -8.423 -5.473 -7.216 1.00 97.31 353 VAL A O 1
ATOM 2606 N N . ASP A 1 354 ? -10.275 -5.988 -8.374 1.00 97.31 354 ASP A N 1
ATOM 2607 C CA . ASP A 1 354 ? -10.719 -7.041 -7.469 1.00 97.31 354 ASP A CA 1
ATOM 2608 C C . ASP A 1 354 ? -9.747 -8.228 -7.560 1.00 97.31 354 ASP A C 1
ATOM 2610 O O . ASP A 1 354 ? -9.637 -8.804 -8.646 1.00 97.31 354 ASP A O 1
ATOM 2614 N N . PRO A 1 355 ? -9.058 -8.631 -6.475 1.00 95.50 355 PRO A N 1
ATOM 2615 C CA . PRO A 1 355 ? -8.157 -9.783 -6.530 1.00 95.50 355 PRO A CA 1
ATOM 2616 C C . PRO A 1 355 ? -8.911 -11.089 -6.825 1.00 95.50 355 PRO A C 1
ATOM 2618 O O . PRO A 1 355 ? -8.315 -12.063 -7.275 1.00 95.50 355 PRO A O 1
ATOM 2621 N N . VAL A 1 356 ? -10.235 -11.115 -6.614 1.00 94.94 356 VAL A N 1
ATOM 2622 C CA . VAL A 1 356 ? -11.085 -12.283 -6.860 1.00 94.94 356 VAL A CA 1
ATOM 2623 C C . VAL A 1 356 ? -11.996 -12.032 -8.054 1.00 94.94 356 VAL A C 1
ATOM 2625 O O . VAL A 1 356 ? -13.070 -11.439 -7.929 1.00 94.94 356 VAL A O 1
ATOM 2628 N N . TYR A 1 357 ? -11.596 -12.533 -9.223 1.00 95.69 357 TYR A N 1
ATOM 2629 C CA . TYR A 1 357 ? -12.415 -12.442 -10.429 1.00 95.69 357 TYR A CA 1
ATOM 2630 C C . TYR A 1 357 ? -13.745 -13.194 -10.277 1.00 95.69 357 TYR A C 1
ATOM 2632 O O . TYR A 1 357 ? -13.783 -14.366 -9.900 1.00 95.69 357 TYR A O 1
ATOM 2640 N N . LYS A 1 358 ? -14.851 -12.535 -10.631 1.00 95.50 358 LYS A N 1
ATOM 2641 C CA . LYS A 1 358 ? -16.200 -13.110 -10.632 1.00 95.50 358 LYS A CA 1
ATOM 2642 C C . LYS A 1 358 ? -16.798 -13.031 -12.039 1.00 95.50 358 LYS A C 1
ATOM 2644 O O . LYS A 1 358 ? -17.175 -11.933 -12.458 1.00 95.50 358 LYS A O 1
ATOM 2649 N N . PRO A 1 359 ? -16.930 -14.156 -12.768 1.00 95.12 359 PRO A N 1
ATOM 2650 C CA . PRO A 1 359 ? -17.529 -14.169 -14.101 1.00 95.12 359 PRO A CA 1
ATOM 2651 C C . PRO A 1 359 ? -18.907 -13.493 -14.128 1.00 95.12 359 PRO A C 1
ATOM 2653 O O . PRO A 1 359 ? -19.751 -13.751 -13.272 1.00 95.12 359 PRO A O 1
ATOM 2656 N N . GLY A 1 360 ? -19.124 -12.601 -15.097 1.00 92.81 360 GLY A N 1
ATOM 2657 C CA . GLY A 1 360 ? -20.372 -11.838 -15.243 1.00 92.81 360 GLY A CA 1
ATOM 2658 C C . GLY A 1 360 ? -20.560 -10.678 -14.253 1.00 92.81 360 GLY A C 1
ATOM 2659 O O . GLY A 1 360 ? -21.539 -9.946 -14.372 1.00 92.81 360 GLY A O 1
ATOM 2660 N N . VAL A 1 361 ? -19.636 -10.482 -13.303 1.00 94.94 361 VAL A N 1
ATOM 2661 C CA . VAL A 1 361 ? -19.656 -9.371 -12.334 1.00 94.94 361 VAL A CA 1
ATOM 2662 C C . VAL A 1 361 ? -18.411 -8.499 -12.479 1.00 94.94 361 VAL A C 1
ATOM 2664 O O . VAL A 1 361 ? -18.524 -7.283 -12.617 1.00 94.94 361 VAL A O 1
ATOM 2667 N N . SER A 1 362 ? -17.224 -9.100 -12.445 1.00 95.69 362 SER A N 1
ATOM 2668 C CA . SER A 1 362 ? -15.962 -8.385 -12.627 1.00 95.69 362 SER A CA 1
ATOM 2669 C C . SER A 1 362 ? -15.808 -7.928 -14.084 1.00 95.69 362 SER A C 1
ATOM 2671 O O . SER A 1 362 ? -16.186 -8.672 -14.997 1.00 95.69 362 SER A O 1
ATOM 2673 N N . PRO A 1 363 ? -15.238 -6.735 -14.333 1.00 95.06 363 PRO A N 1
ATOM 2674 C CA . PRO A 1 363 ? -14.876 -6.306 -15.681 1.00 95.06 363 PRO A CA 1
ATOM 2675 C C . PRO A 1 363 ? -14.027 -7.358 -16.407 1.00 95.06 363 PRO A C 1
ATOM 2677 O O . PRO A 1 363 ? -13.080 -7.897 -15.841 1.00 95.06 363 PRO A O 1
ATOM 2680 N N . ALA A 1 364 ? -14.363 -7.673 -17.660 1.00 92.31 364 ALA A N 1
ATOM 2681 C CA . ALA A 1 364 ? -13.756 -8.796 -18.383 1.00 92.31 364 ALA A CA 1
ATOM 2682 C C . ALA A 1 364 ? -12.229 -8.671 -18.525 1.00 92.31 364 ALA A C 1
ATOM 2684 O O . ALA A 1 364 ? -11.518 -9.669 -18.399 1.00 92.31 364 ALA A O 1
ATOM 2685 N N . GLN A 1 365 ? -11.726 -7.448 -18.713 1.00 89.81 365 GLN A N 1
ATOM 2686 C CA . GLN A 1 365 ? -10.294 -7.175 -18.837 1.00 89.81 365 GLN A CA 1
ATOM 2687 C C . GLN A 1 365 ? -9.480 -7.490 -17.571 1.00 89.81 365 GLN A C 1
ATOM 2689 O O . GLN A 1 365 ? -8.264 -7.646 -17.660 1.00 89.81 365 GLN A O 1
ATOM 2694 N N . ASP A 1 366 ? -10.126 -7.638 -16.409 1.00 95.19 366 ASP A N 1
ATOM 2695 C CA . ASP A 1 366 ? -9.438 -7.936 -15.147 1.00 95.19 366 ASP A CA 1
ATOM 2696 C C . ASP A 1 366 ? -8.784 -9.325 -15.171 1.00 95.19 366 ASP A C 1
ATOM 2698 O O . ASP A 1 366 ? -7.782 -9.541 -14.496 1.00 95.19 366 ASP A O 1
ATOM 2702 N N . THR A 1 367 ? -9.288 -10.248 -15.999 1.00 94.19 367 THR A N 1
ATOM 2703 C CA . THR A 1 367 ? -8.689 -11.581 -16.190 1.00 94.19 367 THR A CA 1
ATOM 2704 C C . THR A 1 367 ? -7.232 -11.506 -16.642 1.00 94.19 367 THR A C 1
ATOM 2706 O O . THR A 1 367 ? -6.386 -12.198 -16.081 1.00 94.19 367 THR A O 1
ATOM 2709 N N . ASN A 1 368 ? -6.921 -10.627 -17.597 1.00 92.62 368 ASN A N 1
ATOM 2710 C CA . ASN A 1 368 ? -5.563 -10.450 -18.108 1.00 92.62 368 ASN A CA 1
ATOM 2711 C C . ASN A 1 368 ? -4.647 -9.801 -17.067 1.00 92.62 368 ASN A C 1
ATOM 2713 O O . ASN A 1 368 ? -3.485 -10.179 -16.956 1.00 92.62 368 ASN A O 1
ATOM 2717 N N . ILE A 1 369 ? -5.174 -8.852 -16.285 1.00 94.75 369 ILE A N 1
ATOM 2718 C CA . ILE A 1 369 ? -4.413 -8.182 -15.222 1.00 94.75 369 ILE A CA 1
ATOM 2719 C C . ILE A 1 369 ? -4.033 -9.196 -14.140 1.00 94.75 369 ILE A C 1
ATOM 2721 O O . ILE A 1 369 ? -2.871 -9.282 -13.757 1.00 94.75 369 ILE A O 1
ATOM 2725 N N . LEU A 1 370 ? -4.995 -10.004 -13.687 1.00 96.25 370 LEU A N 1
ATOM 2726 C CA . LEU A 1 370 ? -4.768 -11.022 -12.661 1.00 96.25 370 LEU A CA 1
ATOM 2727 C C . LEU A 1 370 ? -3.842 -12.142 -13.153 1.00 96.25 370 LEU A C 1
ATOM 2729 O O . LEU A 1 370 ? -2.983 -12.592 -12.400 1.00 96.25 370 LEU A O 1
ATOM 2733 N N . ALA A 1 371 ? -3.973 -12.561 -14.417 1.00 94.56 371 ALA A N 1
ATOM 2734 C CA . ALA A 1 371 ? -3.110 -13.579 -15.019 1.00 94.56 371 ALA A CA 1
ATOM 2735 C C . ALA A 1 371 ? -1.651 -13.119 -15.196 1.00 94.56 371 ALA A C 1
ATOM 2737 O O . ALA A 1 371 ? -0.757 -13.958 -15.276 1.00 94.56 371 ALA A O 1
ATOM 2738 N N . ALA A 1 372 ? -1.405 -11.807 -15.257 1.00 92.75 372 ALA A N 1
ATOM 2739 C CA . ALA A 1 372 ? -0.069 -11.232 -15.396 1.00 92.75 372 ALA A CA 1
ATOM 2740 C C . ALA A 1 372 ? 0.685 -11.075 -14.061 1.00 92.75 372 ALA A C 1
ATOM 2742 O O . ALA A 1 372 ? 1.877 -10.761 -14.068 1.00 92.75 372 ALA A O 1
ATOM 2743 N N . LEU A 1 373 ? 0.025 -11.276 -12.914 1.00 95.06 373 LEU A N 1
ATOM 2744 C CA . LEU A 1 373 ? 0.666 -11.165 -11.605 1.00 95.06 373 LEU A CA 1
ATOM 2745 C C . LEU A 1 373 ? 1.668 -12.302 -11.392 1.00 95.06 373 LEU A C 1
ATOM 2747 O O . LEU A 1 373 ? 1.322 -13.477 -11.496 1.00 95.06 373 LEU A O 1
ATOM 2751 N N . THR A 1 374 ? 2.893 -11.965 -10.985 1.00 93.19 374 THR A N 1
ATOM 2752 C CA . THR A 1 374 ? 3.878 -12.983 -10.569 1.00 93.19 374 THR A CA 1
ATOM 2753 C C . THR A 1 374 ? 3.558 -13.579 -9.203 1.00 93.19 374 THR A C 1
ATOM 2755 O O . THR A 1 374 ? 4.087 -14.630 -8.857 1.00 93.19 374 THR A O 1
ATOM 2758 N N . PHE A 1 375 ? 2.718 -12.902 -8.417 1.00 95.25 375 PHE A N 1
ATOM 2759 C CA . PHE A 1 375 ? 2.354 -13.320 -7.071 1.00 95.25 375 PHE A CA 1
ATOM 2760 C C . PHE A 1 375 ? 0.868 -13.029 -6.789 1.00 95.25 375 PHE A C 1
ATOM 2762 O O . PHE A 1 375 ? 0.541 -12.067 -6.096 1.00 95.25 375 PHE A O 1
ATOM 2769 N N . PRO A 1 376 ? -0.065 -13.799 -7.374 1.00 95.06 376 PRO A N 1
ATOM 2770 C CA . PRO A 1 376 ? -1.496 -13.509 -7.296 1.00 95.06 376 PRO A CA 1
ATOM 2771 C C . PRO A 1 376 ? -2.076 -13.763 -5.895 1.00 95.06 376 PRO A C 1
ATOM 2773 O O . PRO A 1 376 ? -1.805 -14.788 -5.270 1.00 95.06 376 PRO A O 1
ATOM 2776 N N . GLY A 1 377 ? -2.908 -12.832 -5.420 1.00 90.94 377 GLY A N 1
ATOM 2777 C CA . GLY A 1 377 ? -3.707 -12.978 -4.198 1.00 90.94 377 GLY A CA 1
ATOM 2778 C C . GLY A 1 377 ? -5.093 -13.559 -4.479 1.00 90.94 377 GLY A C 1
ATOM 2779 O O . GLY A 1 377 ? -5.563 -13.537 -5.613 1.00 90.94 377 GLY A O 1
ATOM 2780 N N . THR A 1 378 ? -5.757 -14.074 -3.443 1.00 89.25 378 THR A N 1
ATOM 2781 C CA . THR A 1 378 ? -7.098 -14.691 -3.560 1.00 89.25 378 THR A CA 1
ATOM 2782 C C . THR A 1 378 ? -8.136 -14.092 -2.613 1.00 89.25 378 THR A C 1
ATOM 2784 O O . THR A 1 378 ? -9.281 -14.540 -2.585 1.00 89.25 378 THR A O 1
ATOM 2787 N N . GLU A 1 379 ? -7.772 -13.058 -1.858 1.00 91.56 379 GLU A N 1
ATOM 2788 C CA . GLU A 1 379 ? -8.666 -12.357 -0.942 1.00 91.56 379 GLU A CA 1
ATOM 2789 C C . GLU A 1 379 ? -8.199 -10.913 -0.709 1.00 91.56 379 GLU A C 1
ATOM 2791 O O . GLU A 1 379 ? -7.121 -10.512 -1.150 1.00 91.56 379 GLU A O 1
ATOM 2796 N N . SER A 1 380 ? -9.039 -10.130 -0.033 1.00 92.88 380 SER A N 1
ATOM 2797 C CA . SER A 1 380 ? -8.716 -8.778 0.424 1.00 92.88 380 SER A CA 1
ATOM 2798 C C . SER A 1 380 ? -8.107 -8.831 1.824 1.00 92.88 380 SER A C 1
ATOM 2800 O O . SER A 1 380 ? -8.682 -9.459 2.706 1.00 92.88 380 SER A O 1
ATOM 2802 N N . GLY A 1 381 ? -7.002 -8.124 2.033 1.00 95.62 381 GLY A N 1
ATOM 2803 C CA . GLY A 1 381 ? -6.322 -7.992 3.324 1.00 95.62 381 GLY A CA 1
ATOM 2804 C C . GLY A 1 381 ? -4.846 -7.681 3.114 1.00 95.62 381 GLY A C 1
ATOM 2805 O O . GLY A 1 381 ? -4.358 -7.787 1.990 1.00 95.62 381 GLY A O 1
ATOM 2806 N N . ASN A 1 382 ? -4.125 -7.318 4.174 1.00 95.88 382 ASN A N 1
ATOM 2807 C CA . ASN A 1 382 ? -2.656 -7.229 4.202 1.00 95.88 382 ASN A CA 1
ATOM 2808 C C . ASN A 1 382 ? -2.010 -6.372 3.092 1.00 95.88 382 ASN A C 1
ATOM 2810 O O . ASN A 1 382 ? -0.888 -6.639 2.656 1.00 95.88 382 ASN A O 1
ATOM 2814 N N . GLY A 1 383 ? -2.727 -5.377 2.571 1.00 95.81 383 GLY A N 1
ATOM 2815 C CA . GLY A 1 383 ? -2.263 -4.579 1.440 1.00 95.81 383 GLY A CA 1
ATOM 2816 C C . GLY A 1 383 ? -2.137 -5.372 0.137 1.00 95.81 383 GLY A C 1
ATOM 2817 O O . GLY A 1 383 ? -1.450 -4.910 -0.765 1.00 95.81 383 GLY A O 1
ATOM 2818 N N . MET A 1 384 ? -2.790 -6.535 -0.000 1.00 96.50 384 MET A N 1
ATOM 2819 C CA . MET A 1 384 ? -2.771 -7.397 -1.195 1.00 96.50 384 MET A CA 1
ATOM 2820 C C . MET A 1 384 ? -3.570 -6.809 -2.374 1.00 96.50 384 MET A C 1
ATOM 2822 O O . MET A 1 384 ? -4.322 -7.507 -3.056 1.00 96.50 384 MET A O 1
ATOM 2826 N N . TYR A 1 385 ? -3.445 -5.501 -2.612 1.00 97.19 385 TYR A N 1
ATOM 2827 C CA . TYR A 1 385 ? -4.101 -4.828 -3.722 1.00 97.19 385 TYR A CA 1
ATOM 2828 C C . TYR A 1 385 ? -3.563 -5.314 -5.067 1.00 97.19 385 TYR A C 1
ATOM 2830 O O . TYR A 1 385 ? -2.390 -5.663 -5.229 1.00 97.19 385 TYR A O 1
ATOM 2838 N N . VAL A 1 386 ? -4.439 -5.261 -6.065 1.00 97.81 386 VAL A N 1
ATOM 2839 C CA . VAL A 1 386 ? -4.083 -5.408 -7.473 1.00 97.81 386 VAL A CA 1
ATOM 2840 C C . VAL A 1 386 ? -4.335 -4.071 -8.150 1.00 97.81 386 VAL A C 1
ATOM 2842 O O . VAL A 1 386 ? -5.407 -3.499 -7.987 1.00 97.81 386 VAL A O 1
ATOM 2845 N N . ILE A 1 387 ? -3.358 -3.562 -8.889 1.00 97.00 387 ILE A N 1
ATOM 2846 C CA . ILE A 1 387 ? -3.426 -2.281 -9.593 1.00 97.00 387 ILE A CA 1
ATOM 2847 C C . ILE A 1 387 ? -3.472 -2.535 -11.090 1.00 97.00 387 ILE A C 1
ATOM 2849 O O . ILE A 1 387 ? -2.677 -3.304 -11.624 1.00 97.00 387 ILE A O 1
ATOM 2853 N N . ASP A 1 388 ? -4.397 -1.863 -11.767 1.00 95.31 388 ASP A N 1
ATOM 2854 C CA . ASP A 1 388 ? -4.461 -1.842 -13.221 1.00 95.31 388 ASP A CA 1
ATOM 2855 C C . ASP A 1 388 ? -3.215 -1.139 -13.793 1.00 95.31 388 ASP A C 1
ATOM 2857 O O . ASP A 1 388 ? -3.026 0.058 -13.528 1.00 95.31 388 ASP A O 1
ATOM 2861 N N . PRO A 1 389 ? -2.366 -1.831 -14.577 1.00 88.88 389 PRO A N 1
ATOM 2862 C CA . PRO A 1 389 ? -1.131 -1.256 -15.102 1.00 88.88 389 PRO A CA 1
ATOM 2863 C C . PRO A 1 389 ? -1.355 -0.245 -16.237 1.00 88.88 389 PRO A C 1
ATOM 2865 O O . PRO A 1 389 ? -0.435 0.499 -16.569 1.00 88.88 389 PRO A O 1
ATOM 2868 N N . ASN A 1 390 ? -2.559 -0.177 -16.815 1.00 83.81 390 ASN A N 1
ATOM 2869 C CA . ASN A 1 390 ? -2.874 0.641 -17.992 1.00 83.81 390 ASN A CA 1
ATOM 2870 C C . ASN A 1 390 ? -3.579 1.962 -17.642 1.00 83.81 390 ASN A C 1
ATOM 2872 O O . ASN A 1 390 ? -4.218 2.572 -18.499 1.00 83.81 390 ASN A O 1
ATOM 2876 N N . SER A 1 391 ? -3.518 2.385 -16.376 1.00 81.62 391 SER A N 1
ATOM 2877 C CA . SER A 1 391 ? -4.096 3.648 -15.886 1.00 81.62 391 SER A CA 1
ATOM 2878 C C . SER A 1 391 ? -5.603 3.811 -16.129 1.00 81.62 391 SER A C 1
ATOM 2880 O O . SER A 1 391 ? -6.137 4.920 -16.079 1.00 81.62 391 SER A O 1
ATOM 2882 N N . LEU A 1 392 ? -6.322 2.706 -16.350 1.00 88.75 392 LEU A N 1
ATOM 2883 C CA . LEU A 1 392 ? -7.773 2.715 -16.495 1.00 88.75 392 LEU A CA 1
ATOM 2884 C C . LEU A 1 392 ? -8.424 3.029 -15.143 1.00 88.75 392 LEU A C 1
ATOM 2886 O O . LEU A 1 392 ? -8.339 2.246 -14.196 1.00 88.75 392 LEU A O 1
ATOM 2890 N N . THR A 1 393 ? -9.100 4.176 -15.063 1.00 92.44 393 THR A N 1
ATOM 2891 C CA . THR A 1 393 ? -9.783 4.618 -13.843 1.00 92.44 393 THR A CA 1
ATOM 2892 C C . THR A 1 393 ? -11.054 3.801 -13.599 1.00 92.44 393 THR A C 1
ATOM 2894 O O . THR A 1 393 ? -11.782 3.438 -14.521 1.00 92.44 393 THR A O 1
ATOM 2897 N N . ARG A 1 394 ? -11.365 3.510 -12.341 1.00 95.62 394 ARG A N 1
ATOM 2898 C CA . ARG A 1 394 ? -12.440 2.611 -11.923 1.00 95.62 394 ARG A CA 1
ATOM 2899 C C . ARG A 1 394 ? -13.339 3.306 -10.920 1.00 95.62 394 ARG A C 1
ATOM 2901 O O . ARG A 1 394 ? -12.902 4.139 -10.132 1.00 95.62 394 ARG A O 1
ATOM 2908 N N . GLY A 1 395 ? -14.624 2.988 -10.951 1.00 95.81 395 GLY A N 1
ATOM 2909 C CA . GLY A 1 395 ? -15.576 3.581 -10.020 1.00 95.81 395 GLY A CA 1
ATOM 2910 C C . GLY A 1 395 ? -16.925 2.879 -10.024 1.00 95.81 395 GLY A C 1
ATOM 2911 O O . GLY A 1 395 ? -17.158 1.969 -10.817 1.00 95.81 395 GLY A O 1
ATOM 2912 N N . PRO A 1 396 ? -17.852 3.286 -9.148 1.00 95.06 396 PRO A N 1
ATOM 2913 C CA . PRO A 1 396 ? -19.099 2.558 -8.958 1.00 95.06 396 PRO A CA 1
ATOM 2914 C C . PRO A 1 396 ? -20.112 2.759 -10.097 1.00 95.06 396 PRO A C 1
ATOM 2916 O O . PRO A 1 396 ? -21.089 2.015 -10.159 1.00 95.06 396 PRO A O 1
ATOM 2919 N N . PHE A 1 397 ? -19.950 3.754 -10.972 1.00 94.19 397 PHE A N 1
ATOM 2920 C CA . PHE A 1 397 ? -20.991 4.180 -11.913 1.00 94.19 397 PHE A CA 1
ATOM 2921 C C . PHE A 1 397 ? -20.734 3.726 -13.353 1.00 94.19 397 PHE A C 1
ATOM 2923 O O . PHE A 1 397 ? -19.641 3.896 -13.876 1.00 94.19 397 PHE A O 1
ATOM 2930 N N . THR A 1 398 ? -21.778 3.221 -14.015 1.00 93.25 398 THR A N 1
ATOM 2931 C CA . THR A 1 398 ? -21.770 2.830 -15.440 1.00 93.25 398 THR A CA 1
ATOM 2932 C C . THR A 1 398 ? -22.024 3.993 -16.391 1.00 93.25 398 THR A C 1
ATOM 2934 O O . THR A 1 398 ? -21.697 3.908 -17.567 1.00 93.25 398 THR A O 1
ATOM 2937 N N . ASN A 1 399 ? -22.598 5.086 -15.890 1.00 89.50 399 ASN A N 1
ATOM 2938 C CA . ASN A 1 399 ? -23.001 6.252 -16.671 1.00 89.50 399 ASN A CA 1
ATOM 2939 C C . ASN A 1 399 ? -22.151 7.492 -16.347 1.00 89.50 399 ASN A C 1
ATOM 2941 O O . ASN A 1 399 ? -22.678 8.602 -16.281 1.00 89.50 399 ASN A O 1
ATOM 2945 N N . ALA A 1 400 ? -20.867 7.321 -16.030 1.00 86.94 400 ALA A N 1
ATOM 2946 C CA . ALA A 1 400 ? -19.978 8.464 -15.849 1.00 86.94 400 ALA A CA 1
ATOM 2947 C C . ALA A 1 400 ? -19.707 9.138 -17.206 1.00 86.94 400 ALA A C 1
ATOM 2949 O O . ALA A 1 400 ? -19.483 8.462 -18.204 1.00 86.94 400 ALA A O 1
ATOM 2950 N N . ALA A 1 401 ? -19.731 10.470 -17.231 1.00 86.06 401 ALA A N 1
ATOM 2951 C CA . ALA A 1 401 ? -19.244 11.260 -18.356 1.00 86.06 401 ALA A CA 1
ATOM 2952 C C . ALA A 1 401 ? -17.880 11.822 -17.951 1.00 86.06 401 ALA A C 1
ATOM 2954 O O . ALA A 1 401 ? -17.816 12.733 -17.124 1.00 86.06 401 ALA A O 1
ATOM 2955 N N . ALA A 1 402 ? -16.809 11.219 -18.464 1.00 84.00 402 ALA A N 1
ATOM 2956 C CA . ALA A 1 402 ? -15.437 11.543 -18.098 1.00 84.00 402 ALA A CA 1
ATOM 2957 C C . ALA A 1 402 ? -14.596 11.814 -19.357 1.00 84.00 402 ALA A C 1
ATOM 2959 O O . ALA A 1 402 ? -14.753 11.100 -20.347 1.00 84.00 402 ALA A O 1
ATOM 2960 N N . PRO A 1 403 ? -13.691 12.810 -19.331 1.00 80.94 403 PRO A N 1
ATOM 2961 C CA . PRO A 1 403 ? -12.758 13.082 -20.426 1.00 80.94 403 PRO A CA 1
ATOM 2962 C C . PRO A 1 403 ? -11.549 12.126 -20.439 1.00 80.94 403 PRO A C 1
ATOM 2964 O O . PRO A 1 403 ? -10.632 12.308 -21.235 1.00 80.94 403 PRO A O 1
ATOM 2967 N N . HIS A 1 404 ? -11.526 11.133 -19.546 1.00 83.94 404 HIS A N 1
ATOM 2968 C CA . HIS A 1 404 ? -10.508 10.091 -19.443 1.00 83.94 404 HIS A CA 1
ATOM 2969 C C . HIS A 1 404 ? -11.163 8.705 -19.492 1.00 83.94 404 HIS A C 1
ATOM 2971 O O . HIS A 1 404 ? -12.362 8.557 -19.233 1.00 83.94 404 HIS A O 1
ATOM 2977 N N . LEU A 1 405 ? -10.369 7.678 -19.806 1.00 86.62 405 LEU A N 1
ATOM 2978 C CA . LEU A 1 405 ? -10.847 6.299 -19.824 1.00 86.62 405 LEU A CA 1
ATOM 2979 C C . LEU A 1 405 ? -11.327 5.883 -18.432 1.00 86.62 405 LEU A C 1
ATOM 2981 O O . LEU A 1 405 ? -10.691 6.191 -17.419 1.00 86.62 405 LEU A O 1
ATOM 2985 N N . PHE A 1 406 ? -12.450 5.171 -18.386 1.00 90.06 406 PHE A N 1
ATOM 2986 C CA . PHE A 1 406 ? -12.961 4.609 -17.148 1.00 90.06 406 PHE A CA 1
ATOM 2987 C C . PHE A 1 406 ? -13.673 3.278 -17.376 1.00 90.06 406 PHE A C 1
ATOM 2989 O O . PHE A 1 406 ? -14.160 2.992 -18.470 1.00 90.06 406 PHE A O 1
ATOM 2996 N N . VAL A 1 407 ? -13.794 2.490 -16.311 1.00 93.38 407 VAL A N 1
ATOM 2997 C CA . VAL A 1 407 ? -14.680 1.328 -16.270 1.00 93.38 407 VAL A CA 1
ATOM 2998 C C . VAL A 1 407 ? -15.460 1.266 -14.961 1.00 93.38 407 VAL A C 1
ATOM 3000 O O . VAL A 1 407 ? -14.949 1.554 -13.876 1.00 93.38 407 VAL A O 1
ATOM 3003 N N . ALA A 1 408 ? -16.728 0.875 -15.052 1.00 95.25 408 ALA A N 1
ATOM 3004 C CA . ALA A 1 408 ? -17.527 0.599 -13.870 1.00 95.25 408 ALA A CA 1
ATOM 3005 C C . ALA A 1 408 ? -17.028 -0.674 -13.177 1.00 95.25 408 ALA A C 1
ATOM 3007 O O . ALA A 1 408 ? -16.865 -1.714 -13.809 1.00 95.25 408 ALA A O 1
ATOM 3008 N N . SER A 1 409 ? -16.827 -0.606 -11.866 1.00 96.62 409 SER A N 1
ATOM 3009 C CA . SER A 1 409 ? -16.298 -1.699 -11.061 1.00 96.62 409 SER A CA 1
ATOM 3010 C C . SER A 1 409 ? -17.216 -1.969 -9.868 1.00 96.62 409 SER A C 1
ATOM 3012 O O . SER A 1 409 ? -17.306 -1.139 -8.956 1.00 96.62 409 SER A O 1
ATOM 3014 N N . PRO A 1 410 ? -17.882 -3.138 -9.813 1.00 96.38 410 PRO A N 1
ATOM 3015 C CA . PRO A 1 410 ? -18.658 -3.536 -8.641 1.00 96.38 410 PRO A CA 1
ATOM 3016 C C . PRO A 1 410 ? -17.818 -3.647 -7.366 1.00 96.38 410 PRO A C 1
ATOM 3018 O O . PRO A 1 410 ? -18.353 -3.467 -6.276 1.00 96.38 410 PRO A O 1
ATOM 3021 N N . PHE A 1 411 ? -16.508 -3.892 -7.479 1.00 97.38 411 PHE A N 1
ATOM 3022 C CA . PHE A 1 411 ? -15.595 -3.932 -6.335 1.00 97.38 411 PHE A CA 1
ATOM 3023 C C . PHE A 1 411 ? -15.605 -2.622 -5.539 1.00 97.38 411 PHE A C 1
ATOM 3025 O O . PHE A 1 411 ? -15.688 -2.662 -4.316 1.00 97.38 411 PHE A O 1
ATOM 3032 N N . HIS A 1 412 ? -15.702 -1.477 -6.223 1.00 97.31 412 HIS A N 1
ATOM 3033 C CA . HIS A 1 412 ? -15.764 -0.145 -5.605 1.00 97.31 412 HIS A CA 1
ATOM 3034 C C . HIS A 1 412 ? -17.068 0.121 -4.827 1.00 97.31 412 HIS A C 1
ATOM 3036 O O . HIS A 1 412 ? -17.220 1.172 -4.210 1.00 97.31 412 HIS A O 1
ATOM 3042 N N . ARG A 1 413 ? -18.024 -0.819 -4.848 1.00 95.38 413 ARG A N 1
ATOM 3043 C CA . ARG A 1 413 ? -19.257 -0.791 -4.044 1.00 95.38 413 ARG A CA 1
ATOM 3044 C C . ARG A 1 413 ? -19.233 -1.786 -2.877 1.00 95.38 413 ARG A C 1
ATOM 3046 O O . ARG A 1 413 ? -20.211 -1.865 -2.144 1.00 95.38 413 ARG A O 1
ATOM 3053 N N . ARG A 1 414 ? -18.171 -2.586 -2.720 1.00 95.94 414 ARG A N 1
ATOM 3054 C CA . ARG A 1 414 ? -18.081 -3.646 -1.701 1.00 95.94 414 ARG A CA 1
ATOM 3055 C C . ARG A 1 414 ? -17.135 -3.237 -0.581 1.00 95.94 414 ARG A C 1
ATOM 3057 O O . ARG A 1 414 ? -16.086 -2.663 -0.840 1.00 95.94 414 ARG A O 1
ATOM 3064 N N . ALA A 1 415 ? -17.449 -3.630 0.649 1.00 97.19 415 ALA A N 1
ATOM 3065 C CA . ALA A 1 415 ? -16.570 -3.434 1.803 1.00 97.19 415 ALA A CA 1
ATOM 3066 C C . ALA A 1 415 ? -15.181 -4.089 1.634 1.00 97.19 415 ALA A C 1
ATOM 3068 O O . ALA A 1 415 ? -14.198 -3.579 2.155 1.00 97.19 415 ALA A O 1
ATOM 3069 N N . ALA A 1 416 ? -15.087 -5.173 0.849 1.00 96.44 416 ALA A N 1
ATOM 3070 C CA . ALA A 1 416 ? -13.822 -5.845 0.523 1.00 96.44 416 ALA A CA 1
ATOM 3071 C C . ALA A 1 416 ? -12.782 -4.907 -0.123 1.00 96.44 416 ALA A C 1
ATOM 3073 O O . ALA A 1 416 ? -11.589 -5.122 0.038 1.00 96.44 416 ALA A O 1
ATOM 3074 N N . PHE A 1 417 ? -13.222 -3.840 -0.802 1.00 97.69 417 PHE A N 1
ATOM 3075 C CA . PHE A 1 417 ? -12.328 -2.799 -1.313 1.00 97.69 417 PHE A CA 1
ATOM 3076 C C . PHE A 1 417 ? -11.540 -2.118 -0.185 1.00 97.69 417 PHE A C 1
ATOM 3078 O O . PHE A 1 417 ? -10.326 -1.983 -0.272 1.00 97.69 417 PHE A O 1
ATOM 3085 N N . CYS A 1 418 ? -12.221 -1.758 0.906 1.00 97.62 418 CYS A N 1
ATOM 3086 C CA . CYS A 1 418 ? -11.593 -1.197 2.103 1.00 97.62 418 CYS A CA 1
ATOM 3087 C C . CYS A 1 418 ? -10.833 -2.275 2.892 1.00 97.62 418 CYS A C 1
ATOM 3089 O O . CYS A 1 418 ? -9.780 -1.999 3.462 1.00 97.62 418 CYS A O 1
ATOM 3091 N N . GLY A 1 419 ? -11.350 -3.510 2.892 1.00 97.25 419 GLY A N 1
ATOM 3092 C CA . GLY A 1 419 ? -10.729 -4.669 3.536 1.00 97.25 419 GLY A CA 1
ATOM 3093 C C . GLY A 1 419 ? -9.308 -4.956 3.054 1.00 97.25 419 GLY A C 1
ATOM 3094 O O . GLY A 1 419 ? -8.513 -5.460 3.834 1.00 97.25 419 GLY A O 1
ATOM 3095 N N . THR A 1 420 ? -8.946 -4.542 1.835 1.00 97.19 420 THR A N 1
ATOM 3096 C CA . THR A 1 420 ? -7.580 -4.659 1.304 1.00 97.19 420 THR A CA 1
ATOM 3097 C C . THR A 1 420 ? -6.519 -4.077 2.240 1.00 97.19 420 THR A C 1
ATOM 3099 O O . THR A 1 420 ? -5.452 -4.667 2.372 1.00 97.19 420 THR A O 1
ATOM 3102 N N . CYS A 1 421 ? -6.815 -2.966 2.922 1.00 97.44 421 CYS A N 1
ATOM 3103 C CA . CYS A 1 421 ? -5.894 -2.327 3.871 1.00 97.44 421 CYS A CA 1
ATOM 3104 C C . CYS A 1 421 ? -6.379 -2.388 5.331 1.00 97.44 421 CYS A C 1
ATOM 3106 O O . CYS A 1 421 ? -5.601 -2.099 6.230 1.00 97.44 421 CYS A O 1
ATOM 3108 N N . HIS A 1 422 ? -7.648 -2.740 5.577 1.00 97.31 422 HIS A N 1
ATOM 3109 C CA . HIS A 1 422 ? -8.279 -2.715 6.908 1.00 97.31 422 HIS A CA 1
ATOM 3110 C C . HIS A 1 422 ? -8.584 -4.108 7.492 1.00 97.31 422 HIS A C 1
ATOM 3112 O O . HIS A 1 422 ? -9.400 -4.241 8.408 1.00 97.31 422 HIS A O 1
ATOM 3118 N N . ASP A 1 423 ? -7.924 -5.141 6.973 1.00 96.75 423 ASP A N 1
ATOM 3119 C CA . ASP A 1 423 ? -7.785 -6.460 7.597 1.00 96.75 423 ASP A CA 1
ATOM 3120 C C . ASP A 1 423 ? -6.297 -6.812 7.561 1.00 96.75 423 ASP A C 1
ATOM 3122 O O . ASP A 1 423 ? -5.756 -7.130 6.500 1.00 96.75 423 ASP A O 1
ATOM 3126 N N . VAL A 1 424 ? -5.604 -6.632 8.686 1.00 96.44 424 VAL A N 1
ATOM 3127 C CA . VAL A 1 424 ? -4.136 -6.619 8.728 1.00 96.44 424 VAL A CA 1
ATOM 3128 C C . VAL A 1 424 ? -3.638 -7.704 9.660 1.00 96.44 424 VAL A C 1
ATOM 3130 O O . VAL A 1 424 ? -4.101 -7.857 10.791 1.00 96.44 424 VAL A O 1
ATOM 3133 N N . SER A 1 425 ? -2.665 -8.452 9.177 1.00 95.88 425 SER A N 1
ATOM 3134 C CA . SER A 1 425 ? -2.059 -9.573 9.854 1.00 95.88 425 SER A CA 1
ATOM 3135 C C . SER A 1 425 ? -0.565 -9.618 9.615 1.00 95.88 425 SER A C 1
ATOM 3137 O O . SER A 1 425 ? -0.076 -9.192 8.571 1.00 95.88 425 SER A O 1
ATOM 3139 N N . ASN A 1 426 ? 0.147 -10.185 10.581 1.00 96.12 426 ASN A N 1
ATOM 3140 C CA . ASN A 1 426 ? 1.584 -10.354 10.502 1.00 96.12 426 ASN A CA 1
ATOM 3141 C C . ASN A 1 426 ? 1.932 -11.693 9.812 1.00 96.12 426 ASN A C 1
ATOM 3143 O O . ASN A 1 426 ? 1.660 -12.748 10.393 1.00 96.12 426 ASN A O 1
ATOM 3147 N N . PRO A 1 427 ? 2.526 -11.679 8.599 1.00 96.81 427 PRO A N 1
ATOM 3148 C CA . PRO A 1 427 ? 2.921 -12.890 7.868 1.00 96.81 427 PRO A CA 1
ATOM 3149 C C . PRO A 1 427 ? 4.050 -13.682 8.522 1.00 96.81 427 PRO A C 1
ATOM 3151 O O . PRO A 1 427 ? 4.240 -14.842 8.169 1.00 96.81 427 PRO A O 1
ATOM 3154 N N . ALA A 1 428 ? 4.779 -13.106 9.481 1.00 96.44 428 ALA A N 1
ATOM 3155 C CA . ALA A 1 428 ? 5.837 -13.818 10.188 1.00 96.44 428 ALA A CA 1
ATOM 3156 C C . ALA A 1 428 ? 5.292 -14.926 11.111 1.00 96.44 428 ALA A C 1
ATOM 3158 O O . ALA A 1 428 ? 6.063 -15.759 11.588 1.00 96.44 428 ALA A O 1
ATOM 3159 N N . PHE A 1 429 ? 3.974 -14.972 11.343 1.00 96.56 429 PHE A N 1
ATOM 3160 C CA . PHE A 1 429 ? 3.324 -15.955 12.204 1.00 96.56 429 PHE A CA 1
ATOM 3161 C C . PHE A 1 429 ? 2.154 -16.649 11.507 1.00 96.56 429 PHE A C 1
ATOM 3163 O O . PHE A 1 429 ? 1.275 -15.992 10.950 1.00 96.56 429 PHE A O 1
ATOM 3170 N N . THR A 1 430 ? 2.080 -17.973 11.637 1.00 96.00 430 THR A N 1
ATOM 3171 C CA . THR A 1 430 ? 0.979 -18.791 11.109 1.00 96.00 430 THR A CA 1
ATOM 3172 C C . THR A 1 430 ? 0.266 -19.530 12.236 1.00 96.00 430 THR A C 1
ATOM 3174 O O . THR A 1 430 ? 0.888 -20.024 13.175 1.00 96.00 430 THR A O 1
ATOM 3177 N N . LYS A 1 431 ? -1.059 -19.624 12.140 1.00 94.94 431 LYS A N 1
ATOM 3178 C CA . LYS A 1 431 ? -1.906 -20.369 13.071 1.00 94.94 431 LYS A CA 1
ATOM 3179 C C . LYS A 1 431 ? -1.722 -21.878 12.896 1.00 94.94 431 LYS A C 1
ATOM 3181 O O . LYS A 1 431 ? -1.891 -22.399 11.794 1.00 94.94 431 LYS A O 1
ATOM 3186 N N . ASP A 1 432 ? -1.418 -22.582 13.980 1.00 93.75 432 ASP A N 1
ATOM 3187 C CA . ASP A 1 432 ? -1.368 -24.043 14.002 1.00 93.75 432 ASP A CA 1
ATOM 3188 C C . ASP A 1 432 ? -2.763 -24.680 14.177 1.00 93.75 432 ASP A C 1
ATOM 3190 O O . ASP A 1 432 ? -3.787 -24.002 14.300 1.00 93.75 432 ASP A O 1
ATOM 3194 N N . ALA A 1 433 ? -2.819 -26.017 14.194 1.00 93.00 433 ALA A N 1
ATOM 3195 C CA . ALA A 1 433 ? -4.067 -26.768 14.357 1.00 93.00 433 ALA A CA 1
ATOM 3196 C C . ALA A 1 433 ? -4.748 -26.561 15.727 1.00 93.00 433 ALA A C 1
ATOM 3198 O O . ALA A 1 433 ? -5.947 -26.808 15.853 1.00 93.00 433 ALA A O 1
ATOM 3199 N N . GLY A 1 434 ? -3.999 -26.122 16.744 1.00 90.75 434 GLY A N 1
ATOM 3200 C CA . GLY A 1 434 ? -4.517 -25.756 18.062 1.00 90.75 434 GLY A CA 1
ATOM 3201 C C . GLY A 1 434 ? -5.036 -24.319 18.127 1.00 90.75 434 GLY A C 1
ATOM 3202 O O . GLY A 1 434 ? -5.591 -23.915 19.145 1.00 90.75 434 GLY A O 1
ATOM 3203 N N . GLY A 1 435 ? -4.885 -23.550 17.047 1.00 90.56 435 GL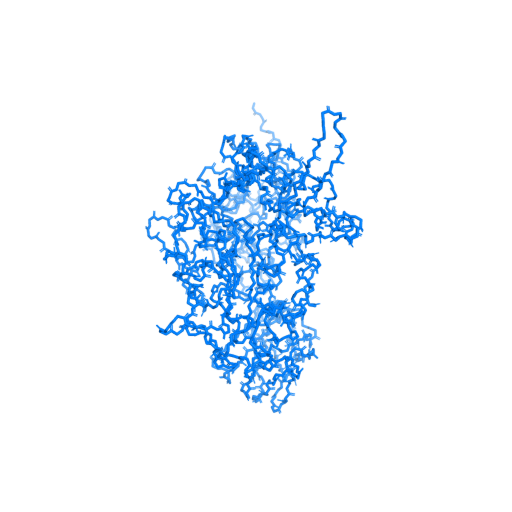Y A N 1
ATOM 3204 C CA . GLY A 1 435 ? -5.276 -22.151 16.988 1.00 90.56 435 GLY A CA 1
ATOM 3205 C C . GLY A 1 435 ? -4.230 -21.186 17.545 1.00 90.56 435 GLY A C 1
ATOM 3206 O O . GLY A 1 435 ? -4.544 -20.005 17.686 1.00 90.56 435 GLY A O 1
ATOM 3207 N N . ILE A 1 436 ? -3.019 -21.665 17.841 1.00 93.38 436 ILE A N 1
ATOM 3208 C CA . ILE A 1 436 ? -1.921 -20.872 18.396 1.00 93.38 436 ILE A CA 1
ATOM 3209 C C . ILE A 1 436 ? -1.081 -20.328 17.239 1.00 93.38 436 ILE A C 1
ATOM 3211 O O . ILE A 1 436 ? -0.759 -21.051 16.296 1.00 93.38 436 ILE A O 1
ATOM 3215 N N . TYR A 1 437 ? -0.720 -19.047 17.294 1.00 95.75 437 TYR A N 1
ATOM 3216 C CA . TYR A 1 437 ? 0.130 -18.425 16.282 1.00 95.75 437 TYR A CA 1
ATOM 3217 C C . TYR A 1 437 ? 1.603 -18.734 16.562 1.00 95.75 437 TYR A C 1
ATOM 3219 O O . TYR A 1 437 ? 2.162 -18.300 17.574 1.00 95.75 437 TYR A O 1
ATOM 3227 N N . GLN A 1 438 ? 2.214 -19.501 15.661 1.00 95.50 438 GLN A N 1
ATOM 3228 C CA . GLN A 1 438 ? 3.610 -19.924 15.718 1.00 95.50 438 GLN A CA 1
ATOM 3229 C C . GLN A 1 438 ? 4.462 -19.082 14.763 1.00 95.50 438 GLN A C 1
ATOM 3231 O O . GLN A 1 438 ? 3.975 -18.719 13.690 1.00 95.50 438 GLN A O 1
ATOM 3236 N N . PRO A 1 439 ? 5.724 -18.786 15.111 1.00 95.44 439 PRO A N 1
ATOM 3237 C CA . PRO A 1 439 ? 6.628 -18.087 14.216 1.00 95.44 439 PRO A CA 1
ATOM 3238 C C . PRO A 1 439 ? 6.985 -19.000 13.042 1.00 95.44 439 PRO A C 1
ATOM 3240 O O . PRO A 1 439 ? 7.234 -20.198 13.212 1.00 95.44 439 PRO A O 1
ATOM 3243 N N . ASN A 1 440 ? 7.019 -18.426 11.846 1.00 95.81 440 ASN A N 1
ATOM 3244 C CA . ASN A 1 440 ? 7.529 -19.099 10.661 1.00 95.81 440 ASN A CA 1
ATOM 3245 C C . ASN A 1 440 ? 9.061 -19.226 10.743 1.00 95.81 440 ASN A C 1
ATOM 3247 O O . ASN A 1 440 ? 9.721 -18.612 11.584 1.00 95.81 440 ASN A O 1
ATOM 3251 N N . SER A 1 441 ? 9.651 -20.047 9.871 1.00 95.31 441 SER A N 1
ATOM 3252 C CA . SER A 1 441 ? 11.113 -20.076 9.751 1.00 95.31 441 SER A CA 1
ATOM 3253 C C . SER A 1 441 ? 11.602 -18.740 9.198 1.00 95.31 441 SER A C 1
ATOM 3255 O O . SER A 1 441 ? 11.089 -18.286 8.178 1.00 95.31 441 SER A O 1
ATOM 3257 N N . PHE A 1 442 ? 12.606 -18.133 9.831 1.00 95.75 442 PHE A N 1
ATOM 3258 C CA . PHE A 1 442 ? 13.177 -16.882 9.333 1.00 95.75 442 PHE A CA 1
ATOM 3259 C C . PHE A 1 442 ? 13.698 -17.025 7.904 1.00 95.75 442 PHE A C 1
ATOM 3261 O O . PHE A 1 442 ? 14.168 -18.098 7.510 1.00 95.75 442 PHE A O 1
ATOM 3268 N N . ASN A 1 443 ? 13.681 -15.922 7.154 1.00 96.00 443 ASN A N 1
ATOM 3269 C CA . ASN A 1 443 ? 14.135 -15.878 5.768 1.00 96.00 443 ASN A CA 1
ATOM 3270 C C . ASN A 1 443 ? 13.314 -16.786 4.836 1.00 96.00 443 ASN A C 1
ATOM 3272 O O . ASN A 1 443 ? 13.812 -17.283 3.820 1.00 96.00 443 ASN A O 1
ATOM 3276 N N . THR A 1 444 ? 12.040 -16.997 5.169 1.00 95.31 444 THR A N 1
ATOM 3277 C CA . THR A 1 444 ? 11.096 -17.729 4.325 1.00 95.31 444 THR A CA 1
ATOM 3278 C C . THR A 1 444 ? 9.785 -16.975 4.211 1.00 95.31 444 THR A C 1
ATOM 3280 O O . THR A 1 444 ? 9.352 -16.303 5.141 1.00 95.31 444 THR A O 1
ATOM 3283 N N . THR A 1 445 ? 9.153 -17.084 3.049 1.00 94.69 445 THR A N 1
ATOM 3284 C CA . THR A 1 445 ? 7.818 -16.535 2.844 1.00 94.69 445 THR A CA 1
ATOM 3285 C C . THR A 1 445 ? 6.767 -17.396 3.542 1.00 94.69 445 THR A C 1
ATOM 3287 O O . THR A 1 445 ? 6.900 -18.621 3.601 1.00 94.69 445 THR A O 1
ATOM 3290 N N . ALA A 1 446 ? 5.700 -16.765 4.040 1.00 94.38 446 ALA A N 1
ATOM 3291 C CA . ALA A 1 446 ? 4.557 -17.462 4.616 1.00 94.38 446 ALA A CA 1
ATOM 3292 C C . ALA A 1 446 ? 3.960 -18.493 3.636 1.00 94.38 446 ALA A C 1
ATOM 3294 O O . ALA A 1 446 ? 3.790 -18.234 2.447 1.00 94.38 446 ALA A O 1
ATOM 3295 N N . GLY A 1 447 ? 3.596 -19.676 4.139 1.00 92.12 447 GLY A N 1
ATOM 3296 C CA . GLY A 1 447 ? 2.961 -20.718 3.319 1.00 92.12 447 GLY A CA 1
ATOM 3297 C C . GLY A 1 447 ? 1.480 -20.455 3.013 1.00 92.12 447 GLY A C 1
ATOM 3298 O O . GLY A 1 447 ? 0.908 -21.086 2.125 1.00 92.12 447 GLY A O 1
ATOM 3299 N N . VAL A 1 448 ? 0.852 -19.540 3.755 1.00 93.44 448 VAL A N 1
ATOM 3300 C CA . VAL A 1 448 ? -0.557 -19.144 3.642 1.00 93.44 448 VAL A CA 1
ATOM 3301 C C . VAL A 1 448 ? -0.639 -17.634 3.841 1.00 93.44 448 VAL A C 1
ATOM 3303 O O . VAL A 1 448 ? 0.014 -17.104 4.731 1.00 93.44 448 VAL A O 1
ATOM 3306 N N . TYR A 1 449 ? -1.463 -16.947 3.048 1.00 95.00 449 TYR A N 1
ATOM 3307 C CA . TYR A 1 449 ? -1.576 -15.478 3.090 1.00 95.00 449 TYR A CA 1
ATOM 3308 C C . TYR A 1 449 ? -2.922 -14.972 3.591 1.00 95.00 449 TYR A C 1
ATOM 3310 O O . TYR A 1 449 ? -3.161 -13.764 3.611 1.00 95.00 449 TYR A O 1
ATOM 3318 N N . SER A 1 450 ? -3.811 -15.891 3.973 1.00 93.44 450 SER A N 1
ATOM 3319 C CA . SER A 1 450 ? -5.129 -15.492 4.430 1.00 93.44 450 SER A CA 1
ATOM 3320 C C . SER A 1 450 ? -5.029 -14.757 5.759 1.00 93.44 450 SER A C 1
ATOM 3322 O O . SER A 1 450 ? -4.420 -15.276 6.701 1.00 93.44 450 SER A O 1
ATOM 3324 N N . ALA A 1 451 ? -5.649 -13.582 5.869 1.00 91.88 451 ALA A N 1
ATOM 3325 C CA . ALA A 1 451 ? -5.600 -12.765 7.079 1.00 91.88 451 ALA A CA 1
ATOM 3326 C C . ALA A 1 451 ? -6.084 -13.536 8.319 1.00 91.88 451 ALA A C 1
ATOM 3328 O O . ALA A 1 451 ? -5.618 -13.287 9.425 1.00 91.88 451 ALA A O 1
ATOM 3329 N N . HIS A 1 452 ? -6.970 -14.525 8.163 1.00 92.81 452 HIS A N 1
ATOM 3330 C CA . HIS A 1 452 ? -7.518 -15.301 9.287 1.00 92.81 452 HIS A CA 1
ATOM 3331 C C . HIS A 1 452 ? -6.601 -16.443 9.755 1.00 92.81 452 HIS A C 1
ATOM 3333 O O . HIS A 1 452 ? -6.791 -16.968 10.855 1.00 92.81 452 HIS A O 1
ATOM 3339 N N . PHE A 1 453 ? -5.593 -16.800 8.955 1.00 94.38 453 PHE A N 1
ATOM 3340 C CA . PHE A 1 453 ? -4.570 -17.799 9.289 1.00 94.38 453 PHE A CA 1
ATOM 3341 C C . PHE A 1 453 ? -3.265 -17.186 9.800 1.00 94.38 453 PHE A C 1
ATOM 3343 O O . PHE A 1 453 ? -2.475 -17.879 10.435 1.00 94.38 453 PHE A O 1
ATOM 3350 N N . LEU A 1 454 ? -3.050 -15.900 9.552 1.00 95.75 454 LEU A N 1
ATOM 3351 C CA . LEU A 1 454 ? -1.901 -15.147 10.036 1.00 95.75 454 LEU A CA 1
ATOM 3352 C C . LEU A 1 454 ? -2.213 -14.455 11.373 1.00 95.75 454 LEU A C 1
ATOM 3354 O O . LEU A 1 454 ? -3.386 -14.239 11.705 1.00 95.75 454 LEU A O 1
ATOM 3358 N N . ALA A 1 455 ? -1.184 -14.104 12.153 1.00 95.38 455 ALA A N 1
ATOM 3359 C CA . ALA A 1 455 ? -1.394 -13.461 13.456 1.00 95.38 455 ALA A CA 1
ATOM 3360 C C . ALA A 1 455 ? -2.154 -12.130 13.307 1.00 95.38 455 ALA A C 1
ATOM 3362 O O . ALA A 1 455 ? -1.831 -11.345 12.408 1.00 95.38 455 ALA A O 1
ATOM 3363 N N . PRO A 1 456 ? -3.198 -11.875 14.117 1.00 94.50 456 PRO A N 1
ATOM 3364 C CA . PRO A 1 456 ? -4.012 -10.674 14.014 1.00 94.50 456 PRO A CA 1
ATOM 3365 C C . PRO A 1 456 ? -3.251 -9.428 14.436 1.00 94.50 456 PRO A C 1
ATOM 3367 O O . PRO A 1 456 ? -2.666 -9.391 15.511 1.00 94.50 456 PRO A O 1
ATOM 3370 N N . VAL A 1 457 ? -3.345 -8.388 13.610 1.00 94.62 457 VAL A N 1
ATOM 3371 C CA . VAL A 1 457 ? -2.906 -7.033 13.960 1.00 94.62 457 VAL A CA 1
ATOM 3372 C C . VAL A 1 457 ? -4.126 -6.118 14.001 1.00 94.62 457 VAL A C 1
ATOM 3374 O O . VAL A 1 457 ? -4.466 -5.561 15.039 1.00 94.62 457 VAL A O 1
ATOM 3377 N N . GLU A 1 458 ? -4.862 -6.039 12.892 1.00 94.94 458 GLU A N 1
ATOM 3378 C CA . GLU A 1 458 ? -6.121 -5.305 12.799 1.00 94.94 458 GLU A CA 1
ATOM 3379 C C . GLU A 1 458 ? -7.207 -6.187 12.186 1.00 94.94 458 GLU A C 1
ATOM 3381 O O . GLU A 1 458 ? -6.956 -6.968 11.264 1.00 94.94 458 GLU A O 1
ATOM 3386 N N . ARG A 1 459 ? -8.435 -6.052 12.693 1.00 96.06 459 ARG A N 1
ATOM 3387 C CA . ARG A 1 459 ? -9.587 -6.863 12.275 1.00 96.06 459 ARG A CA 1
ATOM 3388 C C . ARG A 1 459 ? -10.797 -6.041 11.873 1.00 96.06 459 ARG A C 1
ATOM 3390 O O . ARG A 1 459 ? -11.892 -6.580 11.818 1.00 96.06 459 ARG A O 1
ATOM 3397 N N . THR A 1 460 ? -10.633 -4.757 11.570 1.00 97.38 460 THR A N 1
ATOM 3398 C CA . THR A 1 460 ? -11.750 -3.845 11.273 1.00 97.38 460 THR A CA 1
ATOM 3399 C C . THR A 1 460 ? -12.714 -4.414 10.226 1.00 97.38 460 THR A C 1
ATOM 3401 O O . THR A 1 460 ? -13.931 -4.409 10.426 1.00 97.38 460 THR A O 1
ATOM 3404 N N . TYR A 1 461 ? -12.181 -4.943 9.121 1.00 97.88 461 TYR A N 1
ATOM 3405 C CA . TYR A 1 461 ? -12.990 -5.569 8.078 1.00 97.88 461 TYR A CA 1
ATOM 3406 C C . TYR A 1 461 ? -13.668 -6.854 8.566 1.00 97.88 461 TYR A C 1
ATOM 3408 O O . TYR A 1 461 ? -14.879 -6.998 8.404 1.00 97.88 461 TYR A O 1
ATOM 3416 N N . SER A 1 462 ? -12.924 -7.755 9.208 1.00 97.50 462 SER A N 1
ATOM 3417 C CA . SER A 1 462 ? -13.458 -9.009 9.755 1.00 97.50 462 SER A CA 1
ATOM 3418 C C . SER A 1 462 ? -14.537 -8.796 10.826 1.00 97.50 462 SER A C 1
ATOM 3420 O O . SER A 1 462 ? -15.577 -9.455 10.811 1.00 97.50 462 SER A O 1
ATOM 3422 N N . GLU A 1 463 ? -14.337 -7.825 11.717 1.00 97.69 463 GLU A N 1
ATOM 3423 C CA . GLU A 1 463 ? -15.306 -7.391 12.724 1.00 97.69 463 GLU A CA 1
ATOM 3424 C C . GLU A 1 463 ? -16.606 -6.913 12.063 1.00 97.69 463 GLU A C 1
ATOM 3426 O O . GLU A 1 463 ? -17.688 -7.274 12.525 1.00 97.69 463 GLU A O 1
ATOM 3431 N N . TRP A 1 464 ? -16.510 -6.162 10.955 1.00 97.88 464 TRP A N 1
ATOM 3432 C CA . TRP A 1 464 ? -17.670 -5.756 10.156 1.00 97.88 464 TRP A CA 1
ATOM 3433 C C . TRP A 1 464 ? -18.361 -6.936 9.474 1.00 97.88 464 TRP A C 1
ATOM 3435 O O . TRP A 1 464 ? -19.588 -7.043 9.567 1.00 97.88 464 TRP A O 1
ATOM 3445 N N . VAL A 1 465 ? -17.603 -7.842 8.843 1.00 97.19 465 VAL A N 1
ATOM 3446 C CA . VAL A 1 465 ? -18.147 -9.047 8.192 1.00 97.19 465 VAL A CA 1
ATOM 3447 C C . VAL A 1 465 ? -18.980 -9.867 9.180 1.00 97.19 465 VAL A C 1
ATOM 3449 O O . VAL A 1 465 ? -20.042 -10.369 8.811 1.00 97.19 465 VAL A O 1
ATOM 3452 N N . ALA A 1 466 ? -18.514 -9.975 10.425 1.00 96.81 466 ALA A N 1
ATOM 3453 C CA . ALA A 1 466 ? -19.150 -10.734 11.497 1.00 96.81 466 ALA A CA 1
ATOM 3454 C C . ALA A 1 466 ? -20.235 -9.965 12.275 1.00 96.81 466 ALA A C 1
ATOM 3456 O O . ALA A 1 466 ? -20.800 -10.502 13.230 1.00 96.81 466 ALA A O 1
ATOM 3457 N N . SER A 1 467 ? -20.523 -8.717 11.905 1.00 97.06 467 SER A N 1
ATOM 3458 C CA . SER A 1 467 ? -21.523 -7.883 12.573 1.00 97.06 467 SER A CA 1
ATOM 3459 C C . SER A 1 467 ? -22.912 -8.004 11.944 1.00 97.06 467 SER A C 1
ATOM 3461 O O . SER A 1 467 ? -23.077 -8.423 10.802 1.00 97.06 467 SER A O 1
ATOM 3463 N N . ALA A 1 468 ? -23.924 -7.508 12.654 1.00 96.31 468 ALA A N 1
ATOM 3464 C CA . ALA A 1 468 ? -25.288 -7.366 12.148 1.00 96.31 468 ALA A CA 1
ATOM 3465 C C . ALA A 1 468 ? -25.432 -6.328 11.014 1.00 96.31 468 ALA A C 1
ATOM 3467 O O . ALA A 1 468 ? -26.516 -6.203 10.449 1.00 96.31 468 ALA A O 1
ATOM 3468 N N . TYR A 1 469 ? -24.380 -5.567 10.686 1.00 95.56 469 TYR A N 1
ATOM 3469 C CA . TYR A 1 469 ? -24.389 -4.626 9.558 1.00 95.56 469 TYR A CA 1
ATOM 3470 C C . TYR A 1 469 ? -24.140 -5.334 8.216 1.00 95.56 469 TYR A C 1
ATOM 3472 O O . TYR A 1 469 ? -24.393 -4.753 7.159 1.00 95.56 469 TYR A O 1
ATOM 3480 N N . ASN A 1 470 ? -23.695 -6.594 8.246 1.00 95.12 470 ASN A N 1
ATOM 3481 C CA . ASN A 1 470 ? -23.522 -7.447 7.080 1.00 95.12 470 ASN A CA 1
ATOM 3482 C C . ASN A 1 470 ? -24.536 -8.622 7.104 1.00 95.12 470 ASN A C 1
ATOM 3484 O O . ASN A 1 470 ? -24.623 -9.311 8.120 1.00 95.12 470 ASN A O 1
ATOM 3488 N N . PRO A 1 471 ? -25.280 -8.905 6.009 1.00 84.94 471 PRO A N 1
ATOM 3489 C CA . PRO A 1 471 ? -25.355 -8.151 4.755 1.00 84.94 471 PRO A CA 1
ATOM 3490 C C . PRO A 1 471 ? -26.319 -6.955 4.862 1.00 84.94 471 PRO A C 1
ATOM 3492 O O . PRO A 1 471 ? -27.437 -7.099 5.348 1.00 84.94 471 PRO A O 1
ATOM 3495 N N . GLY A 1 472 ? -25.931 -5.779 4.359 1.00 88.12 472 GLY A N 1
ATOM 3496 C CA . GLY A 1 472 ? -26.855 -4.639 4.245 1.00 88.12 472 GLY A CA 1
ATOM 3497 C C . GLY A 1 472 ? -26.189 -3.273 4.110 1.00 88.12 472 GLY A C 1
ATOM 3498 O O . GLY A 1 472 ? -26.548 -2.516 3.213 1.00 88.12 472 GLY A O 1
ATOM 3499 N N . THR A 1 473 ? -25.199 -2.991 4.956 1.00 94.31 473 THR A N 1
ATOM 3500 C CA . THR A 1 473 ? -24.486 -1.706 5.004 1.00 94.31 473 THR A CA 1
ATOM 3501 C C . THR A 1 473 ? -23.005 -1.945 4.775 1.00 94.31 473 THR A C 1
ATOM 3503 O O . THR A 1 473 ? -22.401 -2.736 5.497 1.00 94.31 473 THR A O 1
ATOM 3506 N N . THR A 1 474 ? -22.391 -1.267 3.808 1.00 96.06 474 THR A N 1
ATOM 3507 C CA . THR A 1 474 ? -20.947 -1.391 3.554 1.00 96.06 474 THR A CA 1
ATOM 3508 C C . THR A 1 474 ? -20.142 -0.311 4.275 1.00 96.06 474 THR A C 1
ATOM 3510 O O . THR A 1 474 ? -20.692 0.669 4.776 1.00 96.06 474 THR A O 1
ATOM 3513 N N . CYS A 1 475 ? -18.811 -0.448 4.290 1.00 96.56 475 CYS A N 1
ATOM 3514 C CA . CYS A 1 475 ? -17.905 0.590 4.794 1.00 96.56 475 CYS A CA 1
ATOM 3515 C C . CYS A 1 475 ? -18.199 1.957 4.151 1.00 96.56 475 CYS A C 1
ATOM 3517 O O . CYS A 1 475 ? -18.234 2.981 4.832 1.00 96.56 475 CYS A O 1
ATOM 3519 N N . GLN A 1 476 ? -18.447 1.958 2.837 1.00 96.06 476 GLN A N 1
ATOM 3520 C CA . GLN A 1 476 ? -18.724 3.159 2.055 1.00 96.06 476 GLN A CA 1
ATOM 3521 C C . GLN A 1 476 ? -20.025 3.853 2.470 1.00 96.06 476 GLN A C 1
ATOM 3523 O O . GLN A 1 476 ? -20.085 5.075 2.409 1.00 96.06 476 GLN A O 1
ATOM 3528 N N . ASP A 1 477 ? -21.055 3.128 2.917 1.00 94.88 477 ASP A N 1
ATOM 3529 C CA . ASP A 1 477 ? -22.323 3.761 3.303 1.00 94.88 477 ASP A CA 1
ATOM 3530 C C . ASP A 1 477 ? -22.154 4.721 4.500 1.00 94.88 477 ASP A C 1
ATOM 3532 O O . ASP A 1 477 ? -22.850 5.737 4.561 1.00 94.88 477 ASP A O 1
ATOM 3536 N N . CYS A 1 478 ? -21.193 4.452 5.396 1.00 93.62 478 CYS A N 1
ATOM 3537 C CA . CYS A 1 478 ? -20.846 5.330 6.521 1.00 93.62 478 CYS A CA 1
ATOM 3538 C C . CYS A 1 478 ? -19.674 6.274 6.198 1.00 93.62 478 CYS A C 1
ATOM 3540 O O . CYS A 1 478 ? -19.798 7.486 6.360 1.00 93.62 478 CYS A O 1
ATOM 3542 N N . HIS A 1 479 ? -18.545 5.740 5.716 1.00 96.06 479 HIS A N 1
ATOM 3543 C CA . HIS A 1 479 ? -17.296 6.501 5.537 1.00 96.06 479 HIS A CA 1
ATOM 3544 C C . HIS A 1 479 ? -17.189 7.223 4.189 1.00 96.06 479 HIS A C 1
ATOM 3546 O O . HIS A 1 479 ? -16.314 8.067 4.004 1.00 96.06 479 HIS A O 1
ATOM 3552 N N . MET A 1 480 ? -18.078 6.909 3.247 1.00 96.38 480 MET A N 1
ATOM 3553 C CA . MET A 1 480 ? -18.231 7.618 1.978 1.00 96.38 480 MET A CA 1
ATOM 3554 C C . MET A 1 480 ? -19.702 7.940 1.709 1.00 96.38 480 MET A C 1
ATOM 3556 O O . MET A 1 480 ? -20.225 7.696 0.616 1.00 96.38 480 MET A O 1
ATOM 3560 N N . ARG A 1 481 ? -20.385 8.441 2.748 1.00 93.50 481 ARG A N 1
ATOM 3561 C CA . ARG A 1 481 ? -21.836 8.647 2.753 1.00 93.50 481 ARG A CA 1
ATOM 3562 C C . ARG A 1 481 ? -22.327 9.329 1.475 1.00 93.50 481 ARG A C 1
ATOM 3564 O O . ARG A 1 481 ? -21.693 10.242 0.939 1.00 93.50 481 ARG A O 1
ATOM 3571 N N . LYS A 1 482 ? -23.502 8.907 1.019 1.00 95.69 482 LYS A N 1
ATOM 3572 C CA . LYS A 1 482 ? -24.138 9.439 -0.188 1.00 95.69 482 LYS A CA 1
ATOM 3573 C C . LYS A 1 482 ? -24.507 10.908 0.019 1.00 95.69 482 LYS A C 1
ATOM 3575 O O . LYS A 1 482 ? -25.172 11.261 0.994 1.00 95.69 482 LYS A O 1
ATOM 3580 N N . VAL A 1 483 ? -24.090 11.752 -0.914 1.00 96.62 483 VAL A N 1
ATOM 3581 C CA . VAL A 1 483 ? -24.468 13.163 -1.010 1.00 96.62 483 VAL A CA 1
ATOM 3582 C C . VAL A 1 483 ? -25.103 13.444 -2.368 1.00 96.62 483 VAL A C 1
ATOM 3584 O O . VAL A 1 483 ? -24.975 12.669 -3.317 1.00 96.62 483 VAL A O 1
ATOM 3587 N N . THR A 1 484 ? -25.821 14.561 -2.458 1.00 97.75 484 THR A N 1
ATOM 3588 C CA . THR A 1 484 ? -26.422 15.019 -3.713 1.00 97.75 484 THR A CA 1
ATOM 3589 C C . THR A 1 484 ? -25.531 16.076 -4.355 1.00 97.75 484 THR A C 1
ATOM 3591 O O . THR A 1 484 ? -25.227 17.085 -3.723 1.00 97.75 484 THR A O 1
ATOM 3594 N N . GLY A 1 485 ? -25.109 15.853 -5.598 1.00 96.62 485 GLY A N 1
ATOM 3595 C CA . GLY A 1 485 ? -24.236 16.773 -6.318 1.00 96.62 485 GLY A CA 1
ATOM 3596 C C . GLY A 1 485 ? -23.662 16.202 -7.612 1.00 96.62 485 GLY A C 1
ATOM 3597 O O . GLY A 1 485 ? -24.031 15.118 -8.068 1.00 96.62 485 GLY A O 1
ATOM 3598 N N . TYR A 1 486 ? -22.724 16.945 -8.196 1.00 95.81 486 TYR A N 1
ATOM 3599 C CA . TYR A 1 486 ? -21.914 16.499 -9.328 1.00 95.81 486 TYR A CA 1
ATOM 3600 C C . TYR A 1 486 ? -20.600 15.906 -8.826 1.00 95.81 486 TYR A C 1
ATOM 3602 O O . TYR A 1 486 ? -19.985 16.459 -7.916 1.00 95.81 486 TYR A O 1
ATOM 3610 N N . GLY A 1 487 ? -20.148 14.811 -9.441 1.00 93.31 487 GLY A N 1
ATOM 3611 C CA . GLY A 1 487 ? -18.851 14.195 -9.125 1.00 93.31 487 GLY A CA 1
ATOM 3612 C C . GLY A 1 487 ? -17.647 14.920 -9.731 1.00 93.31 487 GLY A C 1
ATOM 3613 O O . GLY A 1 487 ? -16.513 14.528 -9.478 1.00 93.31 487 GLY A O 1
ATOM 3614 N N . CYS A 1 488 ? -17.888 15.941 -10.550 1.00 94.31 488 CYS A N 1
ATOM 3615 C CA . CYS A 1 488 ? -16.887 16.718 -11.263 1.00 94.31 488 CYS A CA 1
ATOM 3616 C C . CYS A 1 488 ? -17.438 18.129 -11.539 1.00 94.31 488 CYS A C 1
ATOM 3618 O O . CYS A 1 488 ? -18.653 18.338 -11.560 1.00 94.31 488 CYS A O 1
ATOM 3620 N N . ASN A 1 489 ? -16.542 19.093 -11.732 1.00 94.06 489 ASN A N 1
ATOM 3621 C CA . ASN A 1 489 ? -16.852 20.471 -12.066 1.00 94.06 489 ASN A CA 1
ATOM 3622 C C . ASN A 1 489 ? -17.575 20.566 -13.423 1.00 94.06 489 ASN A C 1
ATOM 3624 O O . ASN A 1 489 ? -17.026 20.239 -14.475 1.00 94.06 489 ASN A O 1
ATOM 3628 N N . THR A 1 490 ? -18.807 21.066 -13.400 1.00 92.94 490 THR A N 1
ATOM 3629 C CA . THR A 1 490 ? -19.659 21.206 -14.592 1.00 92.94 490 THR A CA 1
ATOM 3630 C C . THR A 1 490 ? -19.205 22.312 -15.541 1.00 92.94 490 THR A C 1
ATOM 3632 O O . THR A 1 490 ? -19.534 22.263 -16.723 1.00 92.94 490 THR A O 1
ATOM 3635 N N . ASN A 1 491 ? -18.401 23.274 -15.072 1.00 90.12 491 ASN A N 1
ATOM 3636 C CA . ASN A 1 491 ? -17.824 24.301 -15.940 1.00 90.12 491 ASN A CA 1
ATOM 3637 C C . ASN A 1 491 ? -16.760 23.714 -16.874 1.00 90.12 491 ASN A C 1
ATOM 3639 O O . ASN A 1 491 ? -16.641 24.149 -18.017 1.00 90.12 491 ASN A O 1
ATOM 3643 N N . THR A 1 492 ? -15.987 22.734 -16.396 1.00 87.88 492 THR A N 1
ATOM 3644 C CA . THR A 1 492 ? -14.971 22.048 -17.207 1.00 87.88 492 THR A CA 1
ATOM 3645 C C . THR A 1 492 ? -15.539 20.828 -17.923 1.00 87.88 492 THR A C 1
ATOM 3647 O O . THR A 1 492 ? -15.086 20.510 -19.018 1.00 87.88 492 THR A O 1
ATOM 3650 N N . ASN A 1 493 ? -16.564 20.180 -17.356 1.00 88.25 493 ASN A N 1
ATOM 3651 C CA . ASN A 1 493 ? -17.210 19.002 -17.932 1.00 88.25 493 ASN A CA 1
ATOM 3652 C C . ASN A 1 493 ? -18.748 19.117 -17.867 1.00 88.25 493 ASN A C 1
ATOM 3654 O O . ASN A 1 493 ? -19.380 18.547 -16.974 1.00 88.25 493 ASN A O 1
ATOM 3658 N N . PRO A 1 494 ? -19.388 19.811 -18.829 1.00 88.12 494 PRO A N 1
ATOM 3659 C CA . PRO A 1 494 ? -20.835 20.066 -18.801 1.00 88.12 494 PRO A CA 1
ATOM 3660 C C . PRO A 1 494 ? -21.717 18.811 -18.873 1.00 88.12 494 PRO A C 1
ATOM 3662 O O . PRO A 1 494 ? -22.878 18.853 -18.479 1.00 88.12 494 PRO A O 1
ATOM 3665 N N . GLY A 1 495 ? -21.185 17.694 -19.382 1.00 88.69 495 GLY A N 1
ATOM 3666 C CA . GLY A 1 495 ? -21.911 16.426 -19.517 1.00 88.69 495 GLY A CA 1
ATOM 3667 C C . GLY A 1 495 ? -21.987 15.584 -18.239 1.00 88.69 495 GLY A C 1
ATOM 3668 O O . GLY A 1 495 ? -22.577 14.505 -18.264 1.00 88.69 495 GLY A O 1
ATOM 3669 N N . VAL A 1 496 ? -21.378 16.030 -17.133 1.00 92.31 496 VAL A N 1
ATOM 3670 C CA . VAL A 1 496 ? -21.346 15.267 -15.877 1.00 92.31 496 VAL A CA 1
ATOM 3671 C C . VAL A 1 496 ? -22.764 15.139 -15.307 1.00 92.31 496 VAL A C 1
ATOM 3673 O O . VAL A 1 496 ? -23.433 16.149 -15.090 1.00 92.31 496 VAL A O 1
ATOM 3676 N N . PRO A 1 497 ? -23.239 13.916 -15.014 1.00 93.94 497 PRO A N 1
ATOM 3677 C CA . PRO A 1 497 ? -24.586 13.718 -14.496 1.00 93.94 497 PRO A CA 1
ATOM 3678 C C . PRO A 1 497 ? -24.722 14.217 -13.054 1.00 93.94 497 PRO A C 1
ATOM 3680 O O . PRO A 1 497 ? -23.838 14.006 -12.217 1.00 93.94 497 PRO A O 1
ATOM 3683 N N . TRP A 1 498 ? -25.876 14.814 -12.756 1.00 95.25 498 TRP A N 1
ATOM 3684 C CA . TRP A 1 498 ? -26.318 15.081 -11.387 1.00 95.25 498 TRP A CA 1
ATOM 3685 C C . TRP A 1 498 ? -26.674 13.771 -10.683 1.00 95.25 498 TRP A C 1
ATOM 3687 O O . TRP A 1 498 ? -27.328 12.907 -11.273 1.00 95.25 498 TRP A O 1
ATOM 3697 N N . ARG A 1 499 ? -26.261 13.616 -9.422 1.00 95.50 499 ARG A N 1
ATOM 3698 C CA . ARG A 1 499 ? -26.461 12.385 -8.646 1.00 95.50 499 ARG A CA 1
ATOM 3699 C C . ARG A 1 499 ? -27.030 12.688 -7.273 1.00 95.50 499 ARG A C 1
ATOM 3701 O O . ARG A 1 499 ? -26.639 13.665 -6.645 1.00 95.50 499 ARG A O 1
ATOM 3708 N N . THR A 1 500 ? -27.904 11.814 -6.788 1.00 96.75 500 THR A N 1
ATOM 3709 C CA . THR A 1 500 ? -28.378 11.801 -5.392 1.00 96.75 500 THR A CA 1
ATOM 3710 C C . THR A 1 500 ? -27.620 10.787 -4.531 1.00 96.75 500 THR A C 1
ATOM 3712 O O . THR A 1 500 ? -27.863 10.684 -3.332 1.00 96.75 500 THR A O 1
ATOM 3715 N N . ASP A 1 501 ? -26.722 10.018 -5.147 1.00 95.62 501 ASP A N 1
ATOM 3716 C CA . ASP A 1 501 ? -25.981 8.902 -4.567 1.00 95.62 501 ASP A CA 1
ATOM 3717 C C . ASP A 1 501 ? -24.457 9.052 -4.732 1.00 95.62 501 ASP A C 1
ATOM 3719 O O . ASP A 1 501 ? -23.736 8.055 -4.779 1.00 95.62 501 ASP A O 1
ATOM 3723 N N . LEU A 1 502 ? -23.947 10.287 -4.829 1.00 96.44 502 LEU A N 1
ATOM 3724 C CA . LEU A 1 502 ? -22.515 10.549 -4.987 1.00 96.44 502 LEU A CA 1
ATOM 3725 C C . LEU A 1 502 ? -21.760 10.183 -3.694 1.00 96.44 502 LEU A C 1
ATOM 3727 O O . LEU A 1 502 ? -22.108 10.719 -2.642 1.00 96.44 502 LEU A O 1
ATOM 3731 N N . PRO A 1 503 ? -20.719 9.330 -3.735 1.00 96.44 503 PRO A N 1
ATOM 3732 C CA . PRO A 1 503 ? -19.919 9.031 -2.552 1.00 96.44 503 PRO A CA 1
ATOM 3733 C C . PRO A 1 503 ? -19.069 10.238 -2.145 1.00 96.44 503 PRO A C 1
ATOM 3735 O O . PRO A 1 503 ? -18.200 10.685 -2.903 1.00 96.44 503 PRO A O 1
ATOM 3738 N N . LEU A 1 504 ? -19.301 10.767 -0.943 1.00 96.19 504 LEU A N 1
ATOM 3739 C CA . LEU A 1 504 ? -18.451 11.810 -0.379 1.00 96.19 504 LEU A CA 1
ATOM 3740 C C . LEU A 1 504 ? -17.089 11.203 -0.036 1.00 96.19 504 LEU A C 1
ATOM 3742 O O . LEU A 1 504 ? -17.025 10.220 0.691 1.00 96.19 504 LEU A O 1
ATOM 3746 N N . HIS A 1 505 ? -15.994 11.787 -0.515 1.00 96.94 505 HIS A N 1
ATOM 3747 C CA . HIS A 1 505 ? -14.639 11.319 -0.191 1.00 96.94 505 HIS A CA 1
ATOM 3748 C C . HIS A 1 505 ? -14.210 11.784 1.209 1.00 96.94 505 HIS A C 1
ATOM 3750 O O . HIS A 1 505 ? -13.160 12.391 1.376 1.00 96.94 505 HIS A O 1
ATOM 3756 N N . ASP A 1 506 ? -15.068 11.550 2.201 1.00 87.19 506 ASP A N 1
ATOM 3757 C CA . ASP A 1 506 ? -14.850 11.930 3.591 1.00 87.19 506 ASP A CA 1
ATOM 3758 C C . ASP A 1 506 ? -13.737 11.074 4.202 1.00 87.19 506 ASP A C 1
ATOM 3760 O O . ASP A 1 506 ? -12.662 11.581 4.516 1.00 87.19 506 ASP A O 1
ATOM 3764 N N . MET A 1 507 ? -13.980 9.758 4.290 1.00 93.38 507 MET A N 1
ATOM 3765 C CA . MET A 1 507 ? -13.024 8.732 4.724 1.00 93.38 507 MET A CA 1
ATOM 3766 C C . MET A 1 507 ? -12.356 9.028 6.078 1.00 93.38 507 MET A C 1
ATOM 3768 O O . MET A 1 507 ? -11.318 8.450 6.403 1.00 93.38 507 MET A O 1
ATOM 3772 N N . THR A 1 508 ? -12.931 9.919 6.889 1.00 92.69 508 THR A N 1
ATOM 3773 C CA . THR A 1 508 ? -12.406 10.226 8.216 1.00 92.69 508 THR A CA 1
ATOM 3774 C C . THR A 1 508 ? -12.677 9.084 9.186 1.00 92.69 508 THR A C 1
ATOM 3776 O O . THR A 1 508 ? -13.729 8.445 9.144 1.00 92.69 508 THR A O 1
ATOM 3779 N N . GLY A 1 509 ? -11.701 8.855 10.064 1.00 88.75 509 GLY A N 1
ATOM 3780 C CA . GLY A 1 509 ? -11.778 8.001 11.246 1.00 88.75 509 GLY A CA 1
ATOM 3781 C C . GLY A 1 509 ? -12.025 8.823 12.517 1.00 88.75 509 GLY A C 1
ATOM 3782 O O . GLY A 1 509 ? -12.619 9.894 12.482 1.00 88.75 509 GLY A O 1
ATOM 3783 N N . GLY A 1 510 ? -11.482 8.360 13.644 1.00 89.12 510 GLY A N 1
ATOM 3784 C CA . GLY A 1 510 ? -11.504 9.091 14.919 1.00 89.12 510 GLY A CA 1
ATOM 3785 C C . GLY A 1 510 ? -10.313 10.030 15.161 1.00 89.12 510 GLY A C 1
ATOM 3786 O O . GLY A 1 510 ? -10.057 10.388 16.306 1.00 89.12 510 GLY A O 1
ATOM 3787 N N . SER A 1 511 ? -9.522 10.365 14.136 1.00 91.38 511 SER A N 1
ATOM 3788 C CA . SER A 1 511 ? -8.298 11.161 14.309 1.00 91.38 511 SER A CA 1
ATOM 3789 C C . SER A 1 511 ? -8.576 12.655 14.154 1.00 91.38 511 SER A C 1
ATOM 3791 O O . SER A 1 511 ? -8.938 13.103 13.069 1.00 91.38 511 SER A O 1
ATOM 3793 N N . THR A 1 512 ? -8.377 13.423 15.225 1.00 92.94 512 THR A N 1
ATOM 3794 C CA . THR A 1 512 ? -8.511 14.893 15.233 1.00 92.94 512 THR A CA 1
ATOM 3795 C C . THR A 1 512 ? -7.189 15.586 15.561 1.00 92.94 512 THR A C 1
ATOM 3797 O O . THR A 1 512 ? -6.857 16.613 14.974 1.00 92.94 512 THR A O 1
ATOM 3800 N N . TRP A 1 513 ? -6.394 14.990 16.455 1.00 91.88 513 TRP A N 1
ATOM 3801 C CA . TRP A 1 513 ? -5.125 15.553 16.911 1.00 91.88 513 TRP A CA 1
ATOM 3802 C C . TRP A 1 513 ? -4.016 15.481 15.854 1.00 91.88 513 TRP A C 1
ATOM 3804 O O . TRP A 1 513 ? -3.376 16.496 15.588 1.00 91.88 513 TRP A O 1
ATOM 3814 N N . ILE A 1 514 ? -3.823 14.319 15.211 1.00 94.00 514 ILE A N 1
ATOM 3815 C CA . ILE A 1 514 ? -2.768 14.146 14.197 1.00 94.00 514 ILE A CA 1
ATOM 3816 C C . ILE A 1 514 ? -2.937 15.134 13.040 1.00 94.00 514 ILE A C 1
ATOM 3818 O O . ILE A 1 514 ? -1.992 15.884 12.807 1.00 94.00 514 ILE A O 1
ATOM 3822 N N . PRO A 1 515 ? -4.106 15.246 12.371 1.00 94.44 515 PRO A N 1
ATOM 3823 C CA . PRO A 1 515 ? -4.282 16.243 11.317 1.00 94.44 515 PRO A CA 1
ATOM 3824 C C . PRO A 1 515 ? -3.923 17.670 11.762 1.00 94.44 515 PRO A C 1
ATOM 3826 O O . PRO A 1 515 ? -3.246 18.386 11.029 1.00 94.44 515 PRO A O 1
ATOM 3829 N N . GLY A 1 516 ? -4.307 18.072 12.981 1.00 94.31 516 GLY A N 1
ATOM 3830 C CA . GLY A 1 516 ? -3.966 19.390 13.530 1.00 94.31 516 GLY A CA 1
ATOM 3831 C C . GLY A 1 516 ? -2.465 19.592 13.775 1.00 94.31 516 GLY A C 1
ATOM 3832 O O . GLY A 1 516 ? -1.961 20.704 13.647 1.00 94.31 516 GLY A O 1
ATOM 3833 N N . LEU A 1 517 ? -1.721 18.528 14.083 1.00 95.56 517 LEU A N 1
ATOM 3834 C CA . LEU A 1 517 ? -0.262 18.580 14.178 1.00 95.56 517 LEU A CA 1
ATOM 3835 C C . LEU A 1 517 ? 0.390 18.735 12.794 1.00 95.56 517 LEU A C 1
ATOM 3837 O O . LEU A 1 517 ? 1.354 19.491 12.652 1.00 95.56 517 LEU A O 1
ATOM 3841 N N . LEU A 1 518 ? -0.154 18.083 11.761 1.00 96.12 518 LEU A N 1
ATOM 3842 C CA . LEU A 1 518 ? 0.398 18.131 10.402 1.00 96.12 518 LEU A CA 1
ATOM 3843 C C . LEU A 1 518 ? 0.424 19.546 9.818 1.00 96.12 518 LEU A C 1
ATOM 3845 O O . LEU A 1 518 ? 1.349 19.870 9.077 1.00 96.12 518 LEU A O 1
ATOM 3849 N N . THR A 1 519 ? -0.529 20.414 10.177 1.00 96.12 519 THR A N 1
ATOM 3850 C CA . THR A 1 519 ? -0.514 21.817 9.723 1.00 96.12 519 THR A CA 1
ATOM 3851 C C . THR A 1 519 ? 0.672 22.607 10.268 1.00 96.12 519 THR A C 1
ATOM 3853 O O . THR A 1 519 ? 1.070 23.592 9.654 1.00 96.12 519 THR A O 1
ATOM 3856 N N . ASN A 1 520 ? 1.243 22.181 11.399 1.00 95.56 520 ASN A N 1
ATOM 3857 C CA . ASN A 1 520 ? 2.432 22.796 11.986 1.00 95.56 520 ASN A CA 1
ATOM 3858 C C . ASN A 1 520 ? 3.723 22.159 11.459 1.00 95.56 520 ASN A C 1
ATOM 3860 O O . ASN A 1 520 ? 4.699 22.870 11.237 1.00 95.56 520 ASN A O 1
ATOM 3864 N N . LEU A 1 521 ? 3.732 20.836 11.266 1.00 95.88 521 LEU A N 1
ATOM 3865 C CA . LEU A 1 521 ? 4.911 20.100 10.797 1.00 95.88 521 LEU A CA 1
ATOM 3866 C C . LEU A 1 521 ? 5.174 20.292 9.297 1.00 95.88 521 LEU A C 1
ATOM 3868 O O . LEU A 1 521 ? 6.328 20.384 8.890 1.00 95.88 521 LEU A O 1
ATOM 3872 N N . TYR A 1 522 ? 4.116 20.388 8.485 1.00 95.06 522 TYR A N 1
ATOM 3873 C CA . TYR A 1 522 ? 4.207 20.433 7.022 1.00 95.06 522 TYR A CA 1
ATOM 3874 C C . TYR A 1 522 ? 3.373 21.572 6.400 1.00 95.06 522 TYR A C 1
ATOM 3876 O O . TYR A 1 522 ? 2.593 21.331 5.475 1.00 95.06 522 TYR A O 1
ATOM 3884 N N . PRO A 1 523 ? 3.513 22.832 6.856 1.00 95.12 523 PRO A N 1
ATOM 3885 C CA . PRO A 1 523 ? 2.631 23.939 6.465 1.00 95.12 523 PRO A CA 1
ATOM 3886 C C . PRO A 1 523 ? 2.616 24.245 4.957 1.00 95.12 523 PRO A C 1
ATOM 3888 O O . PRO A 1 523 ? 1.661 24.843 4.469 1.00 95.12 523 PRO A O 1
ATOM 3891 N N . SER A 1 524 ? 3.655 23.849 4.212 1.00 92.94 524 SER A N 1
ATOM 3892 C CA . SER A 1 524 ? 3.746 24.016 2.754 1.00 92.94 524 SER A CA 1
ATOM 3893 C C . SER A 1 524 ? 3.235 22.820 1.947 1.00 92.94 524 SER A C 1
ATOM 3895 O O . SER A 1 524 ? 3.117 22.927 0.731 1.00 92.94 524 SER A O 1
ATOM 3897 N N . GLU A 1 525 ? 2.971 21.681 2.590 1.00 91.69 525 GLU A N 1
ATOM 3898 C CA . GLU A 1 525 ? 2.563 20.441 1.914 1.00 91.69 525 GLU A CA 1
ATOM 3899 C C . GLU A 1 525 ? 1.104 20.065 2.187 1.00 91.69 525 GLU A C 1
ATOM 3901 O O . GLU A 1 525 ? 0.537 19.247 1.464 1.00 91.69 525 GLU A O 1
ATOM 3906 N N . VAL A 1 526 ? 0.484 20.640 3.224 1.00 94.25 526 VAL A N 1
ATOM 3907 C CA . VAL A 1 526 ? -0.890 20.313 3.621 1.00 94.25 526 VAL A CA 1
ATOM 3908 C C . VAL A 1 526 ? -1.820 21.519 3.557 1.00 94.25 526 VAL A C 1
ATOM 3910 O O . VAL A 1 526 ? -1.424 22.669 3.733 1.00 94.25 526 VAL A O 1
ATOM 3913 N N . SER A 1 527 ? -3.105 21.251 3.338 1.00 95.31 527 SER A N 1
ATOM 3914 C CA . SER A 1 527 ? -4.146 22.277 3.301 1.00 95.31 527 SER A CA 1
ATOM 3915 C C . SER A 1 527 ? -4.796 22.419 4.674 1.00 95.31 527 SER A C 1
ATOM 3917 O O . SER A 1 527 ? -5.687 21.645 5.030 1.00 95.31 527 SER A O 1
ATOM 3919 N N . ALA A 1 528 ? -4.391 23.434 5.443 1.00 97.06 528 ALA A N 1
ATOM 3920 C CA . ALA A 1 528 ? -4.983 23.708 6.756 1.00 97.06 528 ALA A CA 1
ATOM 3921 C C . ALA A 1 528 ? -6.524 23.853 6.718 1.00 97.06 528 ALA A C 1
ATOM 3923 O O . ALA A 1 528 ? -7.191 23.276 7.579 1.00 97.06 528 ALA A O 1
ATOM 3924 N N . PRO A 1 529 ? -7.142 24.514 5.711 1.00 96.44 529 PRO A N 1
ATOM 3925 C CA . PRO A 1 529 ? -8.601 24.561 5.605 1.00 96.44 529 PRO A CA 1
ATOM 3926 C C . PRO A 1 529 ? -9.257 23.207 5.300 1.00 96.44 529 PRO A C 1
ATOM 3928 O O . PRO A 1 529 ? -10.394 22.983 5.715 1.00 96.44 529 PRO A O 1
ATOM 3931 N N . ALA A 1 530 ? -8.599 22.322 4.541 1.00 96.12 530 ALA A N 1
ATOM 3932 C CA . ALA A 1 530 ? -9.123 20.980 4.279 1.00 96.12 530 ALA A CA 1
ATOM 3933 C C . ALA A 1 530 ? -9.017 20.100 5.530 1.00 96.12 530 ALA A C 1
ATOM 3935 O O . ALA A 1 530 ? -9.997 19.456 5.898 1.00 96.12 530 ALA A O 1
ATOM 3936 N N . ILE A 1 531 ? -7.876 20.154 6.225 1.00 96.88 531 ILE A N 1
ATOM 3937 C CA . ILE A 1 531 ? -7.646 19.470 7.502 1.00 96.88 531 ILE A CA 1
ATOM 3938 C C . ILE A 1 531 ? -8.664 19.908 8.554 1.00 96.88 531 ILE A C 1
ATOM 3940 O O . ILE A 1 531 ? -9.292 19.057 9.173 1.00 96.88 531 ILE A O 1
ATOM 3944 N N . ALA A 1 532 ? -8.895 21.213 8.727 1.00 97.25 532 ALA A N 1
ATOM 3945 C CA . ALA A 1 532 ? -9.882 21.708 9.687 1.00 97.25 532 ALA A CA 1
ATOM 3946 C C . ALA A 1 532 ? -11.294 21.168 9.388 1.00 97.25 532 ALA A C 1
ATOM 3948 O O . ALA A 1 532 ? -12.019 20.766 10.296 1.00 97.25 532 ALA A O 1
ATOM 3949 N N . ALA A 1 533 ? -11.669 21.093 8.105 1.00 96.12 533 ALA A N 1
ATOM 3950 C CA . ALA A 1 533 ? -12.929 20.479 7.696 1.00 96.12 533 ALA A CA 1
ATOM 3951 C C . ALA A 1 533 ? -12.952 18.961 7.955 1.00 96.12 533 ALA A C 1
ATOM 3953 O O . ALA A 1 533 ? -13.992 18.435 8.341 1.00 96.12 533 ALA A O 1
ATOM 3954 N N . GLY A 1 534 ? -11.831 18.260 7.761 1.00 96.50 534 GLY A N 1
ATOM 3955 C CA . GLY A 1 534 ? -11.681 16.840 8.091 1.00 96.50 534 GLY A CA 1
ATOM 3956 C C . GLY A 1 534 ? -11.807 16.559 9.588 1.00 96.50 534 GLY A C 1
ATOM 3957 O O . GLY A 1 534 ? -12.537 15.650 9.972 1.00 96.50 534 GLY A O 1
ATOM 3958 N N . ILE A 1 535 ? -11.193 17.389 10.437 1.00 97.56 535 ILE A N 1
ATOM 3959 C CA . ILE A 1 535 ? -11.324 17.316 11.900 1.00 97.56 535 ILE A CA 1
ATOM 3960 C C . ILE A 1 535 ? -12.792 17.457 12.312 1.00 97.56 535 ILE A C 1
ATOM 3962 O O . ILE A 1 535 ? -13.293 16.621 13.057 1.00 97.56 535 ILE A O 1
ATOM 3966 N N . ALA A 1 536 ? -13.514 18.443 11.769 1.00 96.62 536 ALA A N 1
ATOM 3967 C CA . ALA A 1 536 ? -14.933 18.630 12.076 1.00 96.62 536 ALA A CA 1
ATOM 3968 C C . ALA A 1 536 ? -15.796 17.413 11.677 1.00 96.62 536 ALA A C 1
ATOM 3970 O O . ALA A 1 536 ? -16.735 17.046 12.387 1.00 96.62 536 ALA A O 1
ATOM 3971 N N . ARG A 1 537 ? -15.479 16.753 10.553 1.00 95.31 537 ARG A N 1
ATOM 3972 C CA . ARG A 1 537 ? -16.165 15.516 10.135 1.00 95.31 537 ARG A CA 1
ATOM 3973 C C . ARG A 1 537 ? -15.808 14.331 11.034 1.00 95.31 537 ARG A C 1
ATOM 3975 O O . ARG A 1 537 ? -16.712 13.600 11.433 1.00 95.31 537 ARG A O 1
ATOM 3982 N N . ALA A 1 538 ? -14.544 14.197 11.438 1.00 96.31 538 ALA A N 1
ATOM 3983 C CA . ALA A 1 538 ? -14.104 13.189 12.401 1.00 96.31 538 ALA A CA 1
ATOM 3984 C C . ALA A 1 538 ? -14.802 13.353 13.766 1.00 96.31 538 ALA A C 1
ATOM 3986 O O . ALA A 1 538 ? -15.295 12.374 14.325 1.00 96.31 538 ALA A O 1
ATOM 3987 N N . GLU A 1 539 ? -14.922 14.582 14.279 1.00 96.19 539 GLU A N 1
ATOM 3988 C CA . GLU A 1 539 ? -15.672 14.888 15.507 1.00 96.19 539 GLU A CA 1
ATOM 3989 C C . GLU A 1 539 ? -17.150 14.514 15.379 1.00 96.19 539 GLU A C 1
ATOM 3991 O O . GLU A 1 539 ? -17.699 13.848 16.259 1.00 96.19 539 GLU A O 1
ATOM 3996 N N . SER A 1 540 ? -17.787 14.883 14.262 1.00 93.94 540 SER A N 1
ATOM 3997 C CA . SER A 1 540 ? -19.174 14.504 13.988 1.00 93.94 540 SER A CA 1
ATOM 3998 C C . SER A 1 540 ? -19.344 12.984 13.940 1.00 93.94 540 SER A C 1
ATOM 4000 O O . SER A 1 540 ? -20.304 12.450 14.495 1.00 93.94 540 SER A O 1
ATOM 4002 N N . MET A 1 541 ? -18.403 12.256 13.337 1.00 93.19 541 MET A N 1
ATOM 4003 C CA . MET A 1 541 ? -18.459 10.798 13.294 1.00 93.19 541 MET A CA 1
ATOM 4004 C C . MET A 1 541 ? -18.288 10.178 14.688 1.00 93.19 541 MET A C 1
ATOM 4006 O O . MET A 1 541 ? -19.053 9.287 15.052 1.00 93.19 541 MET A O 1
ATOM 4010 N N . LEU A 1 542 ? -17.353 10.685 15.499 1.00 93.56 542 LEU A N 1
ATOM 4011 C CA . LEU A 1 542 ? -17.148 10.242 16.882 1.00 93.56 542 LEU A CA 1
ATOM 4012 C C . LEU A 1 542 ? -18.384 10.478 17.761 1.00 93.56 542 LEU A C 1
ATOM 4014 O O . LEU A 1 542 ? -18.754 9.600 18.536 1.00 93.56 542 LEU A O 1
ATOM 4018 N N . GLN A 1 543 ? -19.066 11.616 17.602 1.00 94.00 543 GLN A N 1
ATOM 4019 C CA . GLN A 1 543 ? -20.316 11.920 18.314 1.00 94.00 543 GLN A CA 1
ATOM 4020 C C . GLN A 1 543 ? -21.454 10.946 17.973 1.00 94.00 543 GLN A C 1
ATOM 4022 O O . GLN A 1 543 ? -22.359 10.758 18.783 1.00 94.00 543 GLN A O 1
ATOM 4027 N N . ASN A 1 544 ? -21.404 10.313 16.798 1.00 93.31 544 ASN A N 1
ATOM 4028 C CA . ASN A 1 544 ? -22.395 9.339 16.340 1.00 93.31 544 ASN A CA 1
ATOM 4029 C C . ASN A 1 544 ? -21.941 7.874 16.508 1.00 93.31 544 ASN A C 1
ATOM 4031 O O . ASN A 1 544 ? -22.729 6.966 16.252 1.00 93.31 544 ASN A O 1
ATOM 4035 N N . ALA A 1 545 ? -20.701 7.624 16.945 1.00 95.25 545 ALA A N 1
ATOM 4036 C CA . ALA A 1 545 ? -20.126 6.279 17.045 1.00 95.25 545 ALA A CA 1
ATOM 4037 C C . ALA A 1 545 ? -20.747 5.432 18.170 1.00 95.25 545 ALA A C 1
ATOM 4039 O O . ALA A 1 545 ? -20.753 4.200 18.107 1.00 95.25 545 ALA A O 1
ATOM 4040 N N . ALA A 1 546 ? -21.278 6.079 19.209 1.00 95.88 546 ALA A N 1
ATOM 4041 C CA . ALA A 1 546 ? -21.953 5.401 20.303 1.00 95.88 546 ALA A CA 1
ATOM 4042 C C . ALA A 1 546 ? -23.115 6.218 20.859 1.00 95.88 546 ALA A C 1
ATOM 4044 O O . ALA A 1 546 ? -23.064 7.442 20.948 1.00 95.88 546 ALA A O 1
ATOM 4045 N N . ARG A 1 547 ? -24.142 5.513 21.334 1.00 96.19 547 ARG A N 1
ATOM 4046 C CA . ARG A 1 547 ? -25.188 6.093 22.179 1.00 96.19 547 ARG A CA 1
ATOM 4047 C C . ARG A 1 547 ? -24.870 5.808 23.639 1.00 96.19 547 ARG A C 1
ATOM 4049 O O . ARG A 1 547 ? -24.687 4.650 24.015 1.00 96.19 547 ARG A O 1
ATOM 4056 N N . VAL A 1 548 ? -24.869 6.852 24.461 1.00 95.12 548 VAL A N 1
ATOM 4057 C CA . VAL A 1 548 ? -24.619 6.761 25.903 1.00 95.12 548 VAL A CA 1
ATOM 4058 C C . VAL A 1 548 ? -25.866 7.200 26.665 1.00 95.12 548 VAL A C 1
ATOM 4060 O O . VAL A 1 548 ? -26.477 8.213 26.336 1.00 95.12 548 VAL A O 1
ATOM 4063 N N . SER A 1 549 ? -26.249 6.445 27.692 1.00 95.25 549 SER A N 1
ATOM 4064 C CA . SER A 1 549 ? -27.310 6.825 28.630 1.00 95.25 549 SER A CA 1
ATOM 4065 C C . SER A 1 549 ? -26.865 6.578 30.064 1.00 95.25 549 SER A C 1
ATOM 4067 O O . SER A 1 549 ? -26.250 5.547 30.334 1.00 95.25 549 SER A O 1
ATOM 4069 N N . ALA A 1 550 ? -27.228 7.470 30.980 1.00 93.81 550 ALA A N 1
ATOM 4070 C CA . ALA A 1 550 ? -26.936 7.351 32.402 1.00 93.81 550 ALA A CA 1
ATOM 4071 C C . ALA A 1 550 ? -28.240 7.381 33.208 1.00 93.81 550 ALA A C 1
ATOM 4073 O O . ALA A 1 550 ? -29.077 8.258 33.001 1.00 93.81 550 ALA A O 1
ATOM 4074 N N . VAL A 1 551 ? -28.420 6.417 34.112 1.00 94.38 551 VAL A N 1
ATOM 4075 C CA . VAL A 1 551 ? -29.604 6.318 34.977 1.00 94.38 551 VAL A CA 1
ATOM 4076 C C . VAL A 1 551 ? -29.166 6.102 36.418 1.00 94.38 551 VAL A C 1
ATOM 4078 O O . VAL A 1 551 ? -28.428 5.160 36.716 1.00 94.38 551 VAL A O 1
ATOM 4081 N N . PHE A 1 552 ? -29.655 6.942 37.328 1.00 90.69 552 PHE A N 1
ATOM 4082 C CA . PHE A 1 552 ? -29.478 6.718 38.759 1.00 90.69 552 PHE A CA 1
ATOM 4083 C C . PHE A 1 552 ? -30.350 5.556 39.234 1.00 90.69 552 PHE A C 1
ATOM 4085 O O . PHE A 1 552 ? -31.551 5.509 38.983 1.00 90.69 552 PHE A O 1
ATOM 4092 N N . THR A 1 553 ? -29.729 4.613 39.931 1.00 88.19 553 THR A N 1
ATOM 4093 C CA . THR A 1 553 ? -30.377 3.475 40.583 1.00 88.19 553 THR A CA 1
ATOM 4094 C C . THR A 1 553 ? -29.930 3.460 42.042 1.00 88.19 553 THR A C 1
ATOM 4096 O O . THR A 1 553 ? -28.862 2.943 42.372 1.00 88.19 553 THR A O 1
ATOM 4099 N N . GLY A 1 554 ? -30.722 4.084 42.919 1.00 87.25 554 GLY A N 1
ATOM 4100 C CA . GLY A 1 554 ? -30.336 4.306 44.314 1.00 87.25 554 GLY A CA 1
ATOM 4101 C C . GLY A 1 554 ? -29.073 5.166 44.409 1.00 87.25 554 GLY A C 1
ATOM 4102 O O . GLY A 1 554 ? -29.053 6.293 43.923 1.00 87.25 554 GLY A O 1
ATOM 4103 N N . THR A 1 555 ? -28.014 4.621 45.007 1.00 86.19 555 THR A N 1
ATOM 4104 C CA . THR A 1 555 ? -26.710 5.286 45.172 1.00 86.19 555 THR A CA 1
ATOM 4105 C C . THR A 1 555 ? -25.753 5.086 43.992 1.00 86.19 555 THR A C 1
ATOM 4107 O O . THR A 1 555 ? -24.615 5.542 44.055 1.00 86.19 555 THR A O 1
ATOM 4110 N N . TYR A 1 556 ? -26.172 4.395 42.928 1.00 86.69 556 TYR A N 1
ATOM 4111 C CA . TYR A 1 556 ? -25.330 4.093 41.769 1.00 86.69 556 TYR A CA 1
ATOM 4112 C C . TYR A 1 556 ? -25.798 4.847 40.526 1.00 86.69 556 TYR A C 1
ATOM 4114 O O . TYR A 1 556 ? -26.995 5.013 40.305 1.00 86.69 556 TYR A O 1
ATOM 4122 N N . CYS A 1 557 ? -24.857 5.236 39.668 1.00 90.19 557 CYS A N 1
ATOM 4123 C CA . CYS A 1 557 ? -25.146 5.666 38.304 1.00 90.19 557 CYS A CA 1
ATOM 4124 C C . CYS A 1 557 ? -24.830 4.511 37.348 1.00 90.19 557 CYS A C 1
ATOM 4126 O O . CYS A 1 557 ? -23.675 4.108 37.212 1.00 90.19 557 CYS A O 1
ATOM 4128 N N . LYS A 1 558 ? -25.855 3.959 36.695 1.00 92.62 558 LYS A N 1
ATOM 4129 C CA . LYS A 1 558 ? -25.677 2.966 35.635 1.00 92.62 558 LYS A CA 1
ATOM 4130 C C . LYS A 1 558 ? -25.492 3.692 34.310 1.00 92.62 558 LYS A C 1
ATOM 4132 O O . LYS A 1 558 ? -26.440 4.286 33.797 1.00 92.62 558 LYS A O 1
ATOM 4137 N N . VAL A 1 559 ? -24.302 3.580 33.732 1.00 94.62 559 VAL A N 1
ATOM 4138 C CA . VAL A 1 559 ? -24.016 4.042 32.370 1.00 94.62 559 VAL A CA 1
ATOM 4139 C C . VAL A 1 559 ? -24.173 2.870 31.404 1.00 94.62 559 VAL A C 1
ATOM 4141 O O . VAL A 1 559 ? -23.634 1.790 31.628 1.00 94.62 559 VAL A O 1
ATOM 4144 N N . THR A 1 560 ? -24.941 3.065 30.336 1.00 95.19 560 THR A N 1
ATOM 4145 C CA . THR A 1 560 ? -25.076 2.111 29.228 1.00 95.19 560 THR A CA 1
ATOM 4146 C C . THR A 1 560 ? -24.492 2.742 27.977 1.00 95.19 560 THR A C 1
ATOM 4148 O O . THR A 1 560 ? -24.895 3.842 27.602 1.00 95.19 560 THR A O 1
ATOM 4151 N N . VAL A 1 561 ? -23.565 2.034 27.335 1.00 96.25 561 VAL A N 1
ATOM 4152 C CA . VAL A 1 561 ? -22.946 2.430 26.068 1.00 96.25 561 VAL A CA 1
ATOM 4153 C C . VAL A 1 561 ? -23.387 1.437 25.004 1.00 96.25 561 VAL A C 1
ATOM 4155 O O . VAL A 1 561 ? -23.199 0.234 25.167 1.00 96.25 561 VAL A O 1
ATOM 4158 N N . THR A 1 562 ? -24.000 1.923 23.929 1.00 96.56 562 THR A N 1
ATOM 4159 C CA . THR A 1 562 ? -24.294 1.114 22.741 1.00 96.56 562 THR A CA 1
ATOM 4160 C C . THR A 1 562 ? -23.357 1.526 21.621 1.00 96.56 562 THR A C 1
ATOM 4162 O O . THR A 1 562 ? -23.380 2.685 21.218 1.00 96.56 562 THR A O 1
ATOM 4165 N N . ASN A 1 563 ? -22.569 0.580 21.115 1.00 97.19 563 ASN A N 1
ATOM 4166 C CA . ASN A 1 563 ? -21.778 0.770 19.907 1.00 97.19 563 ASN A CA 1
ATOM 4167 C C . ASN A 1 563 ? -22.705 0.839 18.680 1.00 97.19 563 ASN A C 1
ATOM 4169 O O . ASN A 1 563 ? -23.529 -0.055 18.467 1.00 97.19 563 ASN A O 1
ATOM 4173 N N . GLU A 1 564 ? -22.586 1.914 17.904 1.00 96.06 564 GLU A N 1
ATOM 4174 C CA . GLU A 1 564 ? -23.328 2.139 16.658 1.00 96.06 564 GLU A CA 1
ATOM 4175 C C . GLU A 1 564 ? -22.454 1.906 15.412 1.00 96.06 564 GLU A C 1
ATOM 4177 O O . GLU A 1 564 ? -22.932 2.031 14.282 1.00 96.06 564 GLU A O 1
ATOM 4182 N N . CYS A 1 565 ? -21.191 1.521 15.609 1.00 95.81 565 CYS A N 1
ATOM 4183 C CA . CYS A 1 565 ? -20.283 1.101 14.554 1.00 95.81 565 CYS A CA 1
ATOM 4184 C C . CYS A 1 565 ? -20.566 -0.342 14.107 1.00 95.81 565 CYS A C 1
ATOM 4186 O O . CYS A 1 565 ? -21.006 -1.195 14.883 1.00 95.81 565 CYS A O 1
ATOM 4188 N N . GLY A 1 566 ? -20.225 -0.634 12.849 1.00 95.88 566 GLY A N 1
ATOM 4189 C CA . GLY A 1 566 ? -20.244 -1.995 12.305 1.00 95.88 566 GLY A CA 1
ATOM 4190 C C . GLY A 1 566 ? -19.086 -2.876 12.780 1.00 95.88 566 GLY A C 1
ATOM 4191 O O . GLY A 1 566 ? -19.094 -4.066 12.532 1.00 95.88 566 GLY A O 1
ATOM 4192 N N . HIS A 1 567 ? -18.108 -2.320 13.481 1.00 96.69 567 HIS A N 1
ATOM 4193 C CA . HIS A 1 567 ? -16.914 -2.994 14.001 1.00 96.69 567 HIS A CA 1
ATOM 4194 C C . HIS A 1 567 ? -16.757 -2.673 15.495 1.00 96.69 567 HIS A C 1
ATOM 4196 O O . HIS A 1 567 ? -17.598 -1.968 16.066 1.00 96.69 567 HIS A O 1
ATOM 4202 N N . LYS A 1 568 ? -15.699 -3.155 16.159 1.00 96.75 568 LYS A N 1
ATOM 4203 C CA . LYS A 1 568 ? -15.460 -2.804 17.569 1.00 96.75 568 LYS A CA 1
ATOM 4204 C C . LYS A 1 568 ? -15.278 -1.290 17.744 1.00 96.75 568 LYS A C 1
ATOM 4206 O O . LYS A 1 568 ? -14.878 -0.580 16.819 1.00 96.75 568 LYS A O 1
ATOM 4211 N N . LEU A 1 569 ? -15.603 -0.780 18.929 1.00 96.25 569 LEU A N 1
ATOM 4212 C CA . LEU A 1 569 ? -15.339 0.598 19.332 1.00 96.25 569 LEU A CA 1
ATOM 4213 C C . LEU A 1 569 ? -14.354 0.604 20.515 1.00 96.25 569 LEU A C 1
ATOM 4215 O O . LEU A 1 569 ? -14.739 0.184 21.611 1.00 96.25 569 LEU A O 1
ATOM 4219 N N . PRO A 1 570 ? -13.118 1.100 20.323 1.00 95.81 570 PRO A N 1
ATOM 4220 C CA . PRO A 1 570 ? -12.491 1.456 19.038 1.00 95.81 570 PRO A CA 1
ATOM 4221 C C . PRO A 1 570 ? -12.101 0.220 18.195 1.00 95.81 570 PRO A C 1
ATOM 4223 O O . PRO A 1 570 ? -12.021 -0.885 18.716 1.00 95.81 570 PRO A O 1
ATOM 4226 N N . THR A 1 571 ? -11.843 0.401 16.896 1.00 95.81 571 THR A N 1
ATOM 4227 C CA . THR A 1 571 ? -11.249 -0.616 15.994 1.00 95.81 571 THR A CA 1
ATOM 4228 C C . THR A 1 571 ? -9.897 -0.117 15.448 1.00 95.81 571 THR A C 1
ATOM 4230 O O . THR A 1 571 ? -9.476 0.993 15.790 1.00 95.81 571 THR A O 1
ATOM 4233 N N . GLY A 1 572 ? -9.239 -0.894 14.583 1.00 93.56 572 GLY A N 1
ATOM 4234 C CA . GLY A 1 572 ? -7.947 -0.561 13.966 1.00 93.56 572 GLY A CA 1
ATOM 4235 C C . GLY A 1 572 ? -6.765 -0.742 14.921 1.00 93.56 572 GLY A C 1
ATOM 4236 O O . GLY A 1 572 ? -6.780 -1.674 15.724 1.00 93.56 572 GLY A O 1
ATOM 4237 N N . TYR A 1 573 ? -5.775 0.156 14.827 1.00 91.50 573 TYR A N 1
ATOM 4238 C CA . TYR A 1 573 ? -4.507 0.135 15.574 1.00 91.50 573 TYR A CA 1
ATOM 4239 C C . TYR A 1 573 ? -4.646 -0.311 17.049 1.00 91.50 573 TYR A C 1
ATOM 4241 O O . TYR A 1 573 ? -5.193 0.448 17.861 1.00 91.50 573 TYR A O 1
ATOM 4249 N N . PRO A 1 574 ? -4.156 -1.513 17.414 1.00 89.06 574 PRO A N 1
ATOM 4250 C CA . PRO A 1 574 ? -4.397 -2.100 18.731 1.00 89.06 574 PRO A CA 1
ATOM 4251 C C . PRO A 1 574 ? -3.567 -1.468 19.860 1.00 89.06 574 PRO A C 1
ATOM 4253 O O . PRO A 1 574 ? -4.096 -1.253 20.944 1.00 89.06 574 PRO A O 1
ATOM 4256 N N . GLU A 1 575 ? -2.308 -1.088 19.619 1.00 86.06 575 GLU A N 1
ATOM 4257 C CA . GLU A 1 575 ? -1.360 -0.632 20.658 1.00 86.06 575 GLU A CA 1
ATOM 4258 C C . GLU A 1 575 ? -1.506 0.855 21.048 1.00 86.06 575 GLU A C 1
ATOM 4260 O O . GLU A 1 575 ? -0.532 1.563 21.307 1.00 86.06 575 GLU A O 1
ATOM 4265 N N . GLY A 1 576 ? -2.728 1.388 21.076 1.00 82.12 576 GLY A N 1
ATOM 4266 C CA . GLY A 1 576 ? -2.912 2.779 21.512 1.00 82.12 576 GLY A CA 1
ATOM 4267 C C . GLY A 1 576 ? -4.299 3.377 21.340 1.00 82.12 576 GLY A C 1
ATOM 4268 O O . GLY A 1 576 ? -4.560 4.475 21.839 1.00 82.12 576 GLY A O 1
ATOM 4269 N N . ARG A 1 577 ? -5.223 2.694 20.655 1.00 91.81 577 ARG A N 1
ATOM 4270 C CA . ARG A 1 577 ? -6.622 3.131 20.611 1.00 91.81 577 ARG A CA 1
ATOM 4271 C C . ARG A 1 577 ? -7.333 2.698 21.888 1.00 91.81 577 ARG A C 1
ATOM 4273 O O . ARG A 1 577 ? -7.534 1.513 22.125 1.00 91.81 577 ARG A O 1
ATOM 4280 N N . ARG A 1 578 ? -7.810 3.681 22.648 1.00 93.12 578 ARG A N 1
ATOM 4281 C CA . ARG A 1 578 ? -8.664 3.465 23.818 1.00 93.12 578 ARG A CA 1
ATOM 4282 C C . ARG A 1 578 ? -9.841 4.427 23.840 1.00 93.12 578 ARG A C 1
ATOM 4284 O O . ARG A 1 578 ? -9.733 5.565 23.383 1.00 93.12 578 ARG A O 1
ATOM 4291 N N . VAL A 1 579 ? -10.952 3.973 24.403 1.00 94.38 579 VAL A N 1
ATOM 4292 C CA . VAL A 1 579 ? -12.123 4.794 24.743 1.00 94.38 579 VAL A CA 1
ATOM 4293 C C . VAL A 1 579 ? -12.374 4.639 26.236 1.00 94.38 579 VAL A C 1
ATOM 4295 O O . VAL A 1 579 ? -12.247 3.544 26.765 1.00 94.38 579 VAL A O 1
ATOM 4298 N N . TRP A 1 580 ? -12.744 5.704 26.937 1.00 95.44 580 TRP A N 1
ATOM 4299 C CA . TRP A 1 580 ? -13.076 5.624 28.361 1.00 95.44 580 TRP A CA 1
ATOM 4300 C C . TRP A 1 580 ? -14.350 6.403 28.677 1.00 95.44 580 TRP A C 1
ATOM 4302 O O . TRP A 1 580 ? -14.797 7.241 27.893 1.00 95.44 580 TRP A O 1
ATOM 4312 N N . LEU A 1 581 ? -14.943 6.114 29.834 1.00 95.50 581 LEU A N 1
ATOM 4313 C CA . LEU A 1 581 ? -16.114 6.828 30.339 1.00 95.50 581 LEU A CA 1
ATOM 4314 C C . LEU A 1 581 ? -15.706 7.855 31.386 1.00 95.50 581 LEU A C 1
ATOM 4316 O O . LEU A 1 581 ? -15.411 7.486 32.516 1.00 95.50 581 LEU A O 1
ATOM 4320 N N . ASN A 1 582 ? -15.752 9.138 31.031 1.00 95.44 582 ASN A N 1
ATOM 4321 C CA . ASN A 1 582 ? -15.668 10.218 32.008 1.00 95.44 582 ASN A CA 1
ATOM 4322 C C . ASN A 1 582 ? -17.062 10.512 32.582 1.00 95.44 582 ASN A C 1
ATOM 4324 O O . ASN A 1 582 ? -17.969 10.908 31.848 1.00 95.44 582 ASN A O 1
ATOM 4328 N N . VAL A 1 583 ? -17.240 10.302 33.888 1.00 93.81 583 VAL A N 1
ATOM 4329 C CA . VAL A 1 583 ? -18.532 10.483 34.569 1.00 93.81 583 VAL A CA 1
ATOM 4330 C C . VAL A 1 583 ? -18.405 11.594 35.599 1.00 93.81 583 VAL A C 1
ATOM 4332 O O . VAL A 1 583 ? -17.625 11.477 36.539 1.00 93.81 583 VAL A O 1
ATOM 4335 N N . ARG A 1 584 ? -19.194 12.659 35.432 1.00 93.62 584 ARG A N 1
ATOM 4336 C CA . ARG A 1 584 ? -19.209 13.834 36.313 1.00 93.62 584 ARG A CA 1
ATOM 4337 C C . ARG A 1 584 ? -20.533 13.938 37.056 1.00 93.62 584 ARG A C 1
ATOM 4339 O O . ARG A 1 584 ? -21.600 13.893 36.445 1.00 93.62 584 ARG A O 1
ATOM 4346 N N . PHE A 1 585 ? -20.451 14.097 38.369 1.00 92.44 585 PHE A N 1
ATOM 4347 C CA . PHE A 1 585 ? -21.590 14.273 39.260 1.00 92.44 585 PHE A CA 1
ATOM 4348 C C . PHE A 1 585 ? -21.688 15.740 39.647 1.00 92.44 585 PHE A C 1
ATOM 4350 O O . PHE A 1 585 ? -20.729 16.295 40.178 1.00 92.44 585 PHE A O 1
ATOM 4357 N N . TYR A 1 586 ? -22.842 16.352 39.409 1.00 94.06 586 TYR A N 1
ATOM 4358 C CA . TYR A 1 586 ? -23.097 17.750 39.737 1.00 94.06 586 TYR A CA 1
ATOM 4359 C C . TYR A 1 586 ? -24.226 17.869 40.761 1.00 94.06 586 TYR A C 1
ATOM 4361 O O . TYR A 1 586 ? -25.151 17.054 40.761 1.00 94.06 586 TYR A O 1
ATOM 4369 N N . ASP A 1 587 ? -24.156 18.878 41.628 1.00 93.69 587 ASP A N 1
ATOM 4370 C CA . ASP A 1 587 ? -25.281 19.255 42.485 1.00 93.69 587 ASP A CA 1
ATOM 4371 C C . ASP A 1 587 ? -26.359 20.041 41.710 1.00 93.69 587 ASP A C 1
ATOM 4373 O O . ASP A 1 587 ? -26.232 20.326 40.517 1.00 93.69 587 ASP A O 1
ATOM 4377 N N . ALA A 1 588 ? -27.441 20.420 42.399 1.00 95.38 588 ALA A N 1
ATOM 4378 C CA . ALA A 1 588 ? -28.536 21.192 41.805 1.00 95.38 588 ALA A CA 1
ATOM 4379 C C . ALA A 1 588 ? -28.126 22.606 41.340 1.00 95.38 588 ALA A C 1
ATOM 4381 O O . ALA A 1 588 ? -28.835 23.212 40.539 1.00 95.38 588 ALA A O 1
ATOM 4382 N N . ALA A 1 589 ? -26.996 23.130 41.822 1.00 97.31 589 ALA A N 1
ATOM 4383 C CA . ALA A 1 589 ? -26.419 24.405 41.407 1.00 97.31 589 ALA A CA 1
ATOM 4384 C C . ALA A 1 589 ? -25.345 24.236 40.312 1.00 97.31 589 ALA A C 1
ATOM 4386 O O . ALA A 1 589 ? -24.695 25.210 39.941 1.00 97.31 589 ALA A O 1
ATOM 4387 N N . SER A 1 590 ? -25.194 23.028 39.750 1.00 95.88 590 SER A N 1
ATOM 4388 C CA . SER A 1 590 ? -24.173 22.671 38.755 1.00 95.88 590 SER A CA 1
ATOM 4389 C C . SER A 1 590 ? -22.726 22.739 39.262 1.00 95.88 590 SER A C 1
ATOM 4391 O O . SER A 1 590 ? -21.797 22.840 38.460 1.00 95.88 590 SER A O 1
ATOM 4393 N N . ASN A 1 591 ? -22.497 22.630 40.573 1.00 97.38 591 ASN A N 1
ATOM 4394 C CA . ASN A 1 591 ? -21.150 22.451 41.113 1.00 97.38 591 ASN A CA 1
ATOM 4395 C C . ASN A 1 591 ? -20.722 20.988 40.975 1.00 97.38 591 ASN A C 1
ATOM 4397 O O . ASN A 1 591 ? -21.497 20.081 41.278 1.00 97.38 591 ASN A O 1
ATOM 4401 N N . LEU A 1 592 ? -19.483 20.753 40.537 1.00 96.38 592 LEU A N 1
ATOM 4402 C CA . LEU A 1 592 ? -18.917 19.409 40.425 1.00 96.38 592 LEU A CA 1
ATOM 4403 C C . LEU A 1 592 ? -18.685 18.816 41.825 1.00 96.38 592 LEU A C 1
ATOM 4405 O O . LEU A 1 592 ? -17.907 19.355 42.607 1.00 96.38 592 LEU A O 1
ATOM 4409 N N . LEU A 1 593 ? -19.346 17.699 42.121 1.00 94.38 593 LEU A N 1
ATOM 4410 C CA . LEU A 1 593 ? -19.225 16.954 43.377 1.00 94.38 593 LEU A CA 1
ATOM 4411 C C . LEU A 1 593 ? -18.168 15.852 43.295 1.00 94.38 593 LEU A C 1
ATOM 4413 O O . LEU A 1 593 ? -17.436 15.617 44.252 1.00 94.38 593 LEU A O 1
ATOM 4417 N N . ALA A 1 594 ? -18.124 15.151 42.162 1.00 92.19 594 ALA A N 1
ATOM 4418 C CA . ALA A 1 594 ? -17.199 14.055 41.912 1.00 92.19 594 ALA A CA 1
ATOM 4419 C C . ALA A 1 594 ? -17.013 13.841 40.406 1.00 92.19 594 ALA A C 1
ATOM 4421 O O . ALA A 1 594 ? -17.909 14.124 39.609 1.00 92.19 594 ALA A O 1
ATOM 4422 N N . GLU A 1 595 ? -15.867 13.293 40.026 1.00 94.12 595 GLU A N 1
ATOM 4423 C CA . GLU A 1 595 ? -15.539 12.926 38.653 1.00 94.12 595 GLU A CA 1
ATOM 4424 C C . GLU A 1 595 ? -14.756 11.609 38.660 1.00 94.12 595 GLU A C 1
ATOM 4426 O O . GLU A 1 595 ? -13.830 11.453 39.452 1.00 94.12 595 GLU A O 1
ATOM 4431 N N . SER A 1 596 ? -15.139 10.670 37.796 1.00 94.44 596 SER A N 1
ATOM 4432 C CA . SER A 1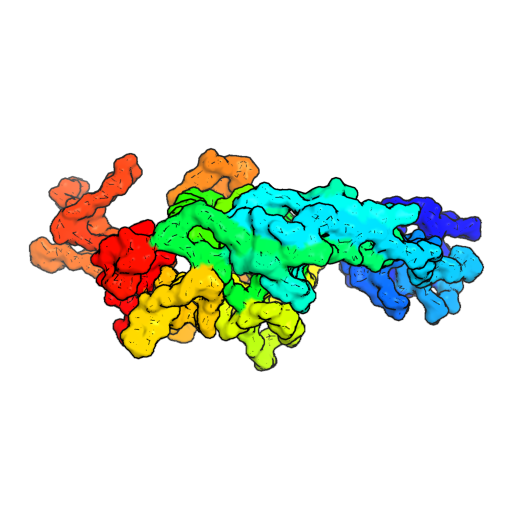 596 ? -14.408 9.422 37.539 1.00 94.44 596 SER A CA 1
ATOM 4433 C C . SER A 1 596 ? -13.806 9.462 36.135 1.00 94.44 596 SER A C 1
ATOM 4435 O O . SER A 1 596 ? -14.414 10.012 35.206 1.00 94.44 596 SER A O 1
ATOM 4437 N N . ALA A 1 597 ? -12.596 8.917 35.993 1.00 95.62 597 ALA A N 1
ATOM 4438 C CA . ALA A 1 597 ? -11.791 8.901 34.775 1.00 95.62 597 ALA A CA 1
ATOM 4439 C C . ALA A 1 597 ? -11.666 10.289 34.112 1.00 95.62 597 ALA A C 1
ATOM 4441 O O . ALA A 1 597 ? -11.838 10.455 32.899 1.00 95.62 597 ALA A O 1
ATOM 4442 N N . ALA A 1 598 ? -11.402 11.314 34.928 1.00 95.56 598 ALA A N 1
ATOM 4443 C CA . ALA A 1 598 ? -11.041 12.653 34.475 1.00 95.56 598 ALA A CA 1
ATOM 4444 C C . ALA A 1 598 ? -9.826 12.598 33.539 1.00 95.56 598 ALA A C 1
ATOM 4446 O O . ALA A 1 598 ? -8.835 11.925 33.843 1.00 95.56 598 ALA A O 1
ATOM 4447 N N . TYR A 1 599 ? -9.894 13.342 32.435 1.00 94.50 599 TYR A N 1
ATOM 4448 C CA . TYR A 1 599 ? -8.783 13.542 31.510 1.00 94.50 599 TYR A CA 1
ATOM 4449 C C . TYR A 1 599 ? -8.310 14.991 31.575 1.00 94.50 599 TYR A C 1
ATOM 4451 O O . TYR A 1 599 ? -9.105 15.918 31.413 1.00 94.50 599 TYR A O 1
ATOM 4459 N N . ASN A 1 600 ? -7.013 15.187 31.799 1.00 93.50 600 ASN A N 1
ATOM 4460 C CA . ASN A 1 600 ? -6.391 16.501 31.753 1.00 93.50 600 ASN A CA 1
ATOM 4461 C C . ASN A 1 600 ? -5.802 16.734 30.349 1.00 93.50 600 ASN A C 1
ATOM 4463 O O . ASN A 1 600 ? -4.772 16.139 30.028 1.00 93.50 600 ASN A O 1
ATOM 4467 N N . PRO A 1 601 ? -6.399 17.606 29.517 1.00 87.44 601 PRO A N 1
ATOM 4468 C CA . PRO A 1 601 ? -5.933 17.826 28.148 1.00 87.44 601 PRO A CA 1
ATOM 4469 C C . PRO A 1 601 ? -4.588 18.562 28.067 1.00 87.44 601 PRO A C 1
ATOM 4471 O O . PRO A 1 601 ? -3.933 18.504 27.033 1.00 87.44 601 PRO A O 1
ATOM 4474 N N . THR A 1 602 ? -4.157 19.234 29.138 1.00 90.25 602 THR A N 1
ATOM 4475 C CA . THR A 1 602 ? -2.866 19.935 29.185 1.00 90.25 602 THR A CA 1
ATOM 4476 C C . THR A 1 602 ? -1.718 18.973 29.469 1.00 90.25 602 THR A C 1
ATOM 4478 O O . THR A 1 602 ? -0.649 19.102 28.883 1.00 90.25 602 THR A O 1
ATOM 4481 N N . THR A 1 603 ? -1.919 18.016 30.379 1.00 92.38 603 THR A N 1
ATOM 4482 C CA . THR A 1 603 ? -0.878 17.043 30.756 1.00 92.38 603 THR A CA 1
ATOM 4483 C C . THR A 1 603 ? -0.997 15.714 30.015 1.00 92.38 603 THR A C 1
ATOM 4485 O O . THR A 1 603 ? -0.079 14.903 30.079 1.00 92.38 603 THR A O 1
ATOM 4488 N N . GLY A 1 604 ? -2.127 15.460 29.351 1.00 87.94 604 GLY A N 1
ATOM 4489 C CA . GLY A 1 604 ? -2.437 14.180 28.713 1.00 87.94 604 GLY A CA 1
ATOM 4490 C C . GLY A 1 604 ? -2.739 13.045 29.699 1.00 87.94 604 GLY A C 1
ATOM 4491 O O . GLY A 1 604 ? -2.793 11.885 29.294 1.00 87.94 604 GLY A O 1
ATOM 4492 N N . VAL A 1 605 ? -2.927 13.352 30.986 1.00 93.00 605 VAL A N 1
ATOM 4493 C CA . VAL A 1 605 ? -3.119 12.343 32.037 1.00 93.00 605 VAL A CA 1
ATOM 4494 C C . VAL A 1 605 ? -4.592 11.950 32.139 1.00 93.00 605 VAL A C 1
ATOM 4496 O O . VAL A 1 605 ? -5.455 12.794 32.387 1.00 93.00 605 VAL A O 1
ATOM 4499 N N . LEU A 1 606 ? -4.857 10.651 31.987 1.00 94.00 606 LEU A N 1
ATOM 4500 C CA . LEU A 1 606 ? -6.122 10.007 32.333 1.00 94.00 606 LEU A CA 1
ATOM 4501 C C . LEU A 1 606 ? -6.034 9.490 33.773 1.00 94.00 606 LEU A C 1
ATOM 4503 O O . LEU A 1 606 ? -5.063 8.831 34.137 1.00 94.00 606 LEU A O 1
ATOM 4507 N N . THR A 1 607 ? -7.026 9.800 34.601 1.00 94.19 607 THR A N 1
ATOM 4508 C CA . THR A 1 607 ? -7.105 9.272 35.971 1.00 94.19 607 THR A CA 1
ATOM 4509 C C . THR A 1 607 ? -7.638 7.837 35.986 1.00 94.19 607 THR A C 1
ATOM 4511 O O . THR A 1 607 ? -8.498 7.475 35.186 1.00 94.19 607 THR A O 1
ATOM 4514 N N . HIS A 1 608 ? -7.111 7.021 36.903 1.00 94.44 608 HIS A N 1
ATOM 4515 C CA . HIS A 1 608 ? -7.429 5.597 37.051 1.00 94.44 608 HIS A CA 1
ATOM 4516 C C . HIS A 1 608 ? -7.992 5.315 38.452 1.00 94.44 608 HIS A C 1
ATOM 4518 O O . HIS A 1 608 ? -7.378 4.621 39.262 1.00 94.44 608 HIS A O 1
ATOM 4524 N N . ASP A 1 609 ? -9.138 5.913 38.775 1.00 94.00 609 ASP A N 1
ATOM 4525 C CA . ASP A 1 609 ? -9.891 5.538 39.974 1.00 94.00 609 ASP A CA 1
ATOM 4526 C C . ASP A 1 609 ? -10.496 4.129 39.843 1.00 94.00 609 ASP A C 1
ATOM 4528 O O . ASP A 1 609 ? -10.578 3.562 38.754 1.00 94.00 609 ASP A O 1
ATOM 4532 N N . ALA A 1 610 ? -10.933 3.548 40.962 1.00 92.31 610 ALA A N 1
ATOM 4533 C CA . ALA A 1 610 ? -11.431 2.170 41.002 1.00 92.31 610 ALA A CA 1
ATOM 4534 C C . ALA A 1 610 ? -12.671 1.929 40.116 1.00 92.31 610 ALA A C 1
ATOM 4536 O O . ALA A 1 610 ? -12.985 0.781 39.805 1.00 92.31 610 ALA A O 1
ATOM 4537 N N . GLN A 1 611 ? -13.394 2.988 39.740 1.00 89.56 611 GLN A N 1
ATOM 4538 C CA . GLN A 1 611 ? -14.582 2.928 38.892 1.00 89.56 611 GLN A CA 1
ATOM 4539 C C . GLN A 1 611 ? -14.277 3.227 37.417 1.00 89.56 611 GLN A C 1
ATOM 4541 O O . GLN A 1 611 ? -15.164 3.051 36.577 1.00 89.56 611 GLN A O 1
ATOM 4546 N N . ALA A 1 612 ? -13.052 3.655 37.092 1.00 93.75 612 ALA A N 1
ATOM 4547 C CA . ALA A 1 612 ? -12.664 4.012 35.739 1.00 93.75 612 ALA A CA 1
ATOM 4548 C C . ALA A 1 612 ? -12.872 2.825 34.790 1.00 93.75 612 ALA A C 1
ATOM 4550 O O . ALA A 1 612 ? -12.348 1.728 34.994 1.00 93.75 612 ALA A O 1
ATOM 4551 N N . LYS A 1 613 ? -13.639 3.053 33.719 1.00 94.62 613 LYS A N 1
ATOM 4552 C CA . LYS A 1 613 ? -13.853 2.059 32.667 1.00 94.62 613 LYS A CA 1
ATOM 4553 C C . LYS A 1 613 ? -13.159 2.498 31.386 1.00 94.62 613 LYS A C 1
ATOM 4555 O O . LYS A 1 613 ? -13.571 3.480 30.768 1.00 94.62 613 LYS A O 1
ATOM 4560 N N . ILE A 1 614 ? -12.140 1.734 31.003 1.00 95.56 614 ILE A N 1
ATOM 4561 C CA . ILE A 1 614 ? -11.350 1.910 29.783 1.00 95.56 614 ILE A CA 1
ATOM 4562 C C . ILE A 1 614 ? -11.590 0.696 28.877 1.00 95.56 614 ILE A C 1
ATOM 4564 O O . ILE A 1 614 ? -11.643 -0.443 29.350 1.00 95.56 614 ILE A O 1
ATOM 4568 N N . TYR A 1 615 ? -11.825 0.979 27.599 1.00 96.56 615 TYR A N 1
ATOM 4569 C CA . TYR A 1 615 ? -12.094 0.046 26.515 1.00 96.56 615 TYR A CA 1
ATOM 4570 C C . TYR A 1 615 ? -10.911 0.055 25.544 1.00 96.56 615 TYR A C 1
ATOM 4572 O O . TYR A 1 615 ? -10.698 1.055 24.851 1.00 96.56 615 TYR A O 1
ATOM 4580 N N . GLU A 1 616 ? -10.151 -1.033 25.509 1.00 95.94 616 GLU A N 1
ATOM 4581 C CA . GLU A 1 616 ? -8.870 -1.177 24.815 1.00 95.94 616 GLU A CA 1
ATOM 4582 C C . GLU A 1 616 ? -8.525 -2.662 24.589 1.00 95.94 616 GLU A C 1
ATOM 4584 O O . GLU A 1 616 ? -9.241 -3.564 25.037 1.00 95.94 616 GLU A O 1
ATOM 4589 N N . VAL A 1 617 ? -7.467 -2.906 23.820 1.00 95.69 617 VAL A N 1
ATOM 4590 C CA . VAL A 1 617 ? -6.933 -4.240 23.527 1.00 95.69 617 VAL A CA 1
ATOM 4591 C C . VAL A 1 617 ? -5.459 -4.275 23.896 1.00 95.69 617 VAL A C 1
ATOM 4593 O O . VAL A 1 617 ? -4.748 -3.297 23.683 1.00 95.69 617 VAL A O 1
ATOM 4596 N N . HIS A 1 618 ? -5.016 -5.411 24.421 1.00 94.94 618 HIS A N 1
ATOM 4597 C CA . HIS A 1 618 ? -3.650 -5.653 24.856 1.00 94.94 618 HIS A CA 1
ATOM 4598 C C . HIS A 1 618 ? -3.068 -6.841 24.086 1.00 94.94 618 HIS A C 1
ATOM 4600 O O . HIS A 1 618 ? -3.243 -7.997 24.487 1.00 94.94 618 HIS A O 1
ATOM 4606 N N . PRO A 1 619 ? -2.405 -6.586 22.948 1.00 95.44 619 PRO A N 1
ATOM 4607 C CA . PRO A 1 619 ? -1.536 -7.566 22.320 1.00 95.44 619 PRO A CA 1
ATOM 4608 C C . PRO A 1 619 ? -0.344 -7.910 23.216 1.00 95.44 619 PRO A C 1
ATOM 4610 O O . PRO A 1 619 ? 0.036 -7.155 24.116 1.00 95.44 619 PRO A O 1
ATOM 4613 N N . GLY A 1 620 ? 0.269 -9.056 22.960 1.00 95.69 620 GLY A N 1
ATOM 4614 C CA . GLY A 1 620 ? 1.470 -9.444 23.669 1.00 95.69 620 GLY A CA 1
ATOM 4615 C C . GLY A 1 620 ? 2.194 -10.629 23.060 1.00 95.69 620 GLY A C 1
ATOM 4616 O O . GLY A 1 620 ? 1.852 -11.160 21.999 1.00 95.69 620 GLY A O 1
ATOM 4617 N N . ILE A 1 621 ? 3.220 -11.035 23.793 1.00 97.25 621 ILE A N 1
ATOM 4618 C CA . ILE A 1 621 ? 4.143 -12.103 23.437 1.00 97.25 621 ILE A CA 1
ATOM 4619 C C . ILE A 1 621 ? 3.694 -13.363 24.166 1.00 97.25 621 ILE A C 1
ATOM 4621 O O . ILE A 1 621 ? 3.646 -13.397 25.396 1.00 97.25 621 ILE A O 1
ATOM 4625 N N . GLY A 1 622 ? 3.347 -14.400 23.417 1.00 96.50 622 GLY A N 1
ATOM 4626 C CA . GLY A 1 622 ? 2.939 -15.687 23.959 1.00 96.50 622 GLY A CA 1
ATOM 4627 C C . GLY A 1 622 ? 4.118 -16.483 24.518 1.00 96.50 622 GLY A C 1
ATOM 4628 O O . GLY A 1 622 ? 5.276 -16.340 24.106 1.00 96.50 622 GLY A O 1
ATOM 4629 N N . THR A 1 623 ? 3.824 -17.393 25.448 1.00 96.44 623 THR A N 1
ATOM 4630 C CA . THR A 1 623 ? 4.837 -18.285 26.052 1.00 96.44 623 THR A CA 1
ATOM 4631 C C . THR A 1 623 ? 5.583 -19.138 25.023 1.00 96.44 623 THR A C 1
ATOM 4633 O O . THR A 1 623 ? 6.747 -19.475 25.233 1.00 96.44 623 THR A O 1
ATOM 4636 N N . ASN A 1 624 ? 4.941 -19.447 23.894 1.00 95.38 624 ASN A N 1
ATOM 4637 C CA . ASN A 1 624 ? 5.510 -20.229 22.802 1.00 95.38 624 ASN A CA 1
ATOM 4638 C C . ASN A 1 624 ? 6.612 -19.490 22.023 1.00 95.38 624 ASN A C 1
ATOM 4640 O O . ASN A 1 624 ? 7.444 -20.156 21.410 1.00 95.38 624 ASN A O 1
ATOM 4644 N N . ILE A 1 625 ? 6.651 -18.151 22.059 1.00 95.31 625 ILE A N 1
ATOM 4645 C CA . ILE A 1 625 ? 7.639 -17.355 21.309 1.00 95.31 625 ILE A CA 1
ATOM 4646 C C . ILE A 1 625 ? 8.588 -16.539 22.182 1.00 95.31 625 ILE A C 1
ATOM 4648 O O . ILE A 1 625 ? 9.615 -16.100 21.676 1.00 95.31 625 ILE A O 1
ATOM 4652 N N . ALA A 1 626 ? 8.300 -16.373 23.476 1.00 96.25 626 ALA A N 1
ATOM 4653 C CA . ALA A 1 626 ? 9.105 -15.581 24.412 1.00 96.25 626 ALA A CA 1
ATOM 4654 C C . ALA A 1 626 ? 10.617 -15.880 24.326 1.00 96.25 626 ALA A C 1
ATOM 4656 O O . ALA 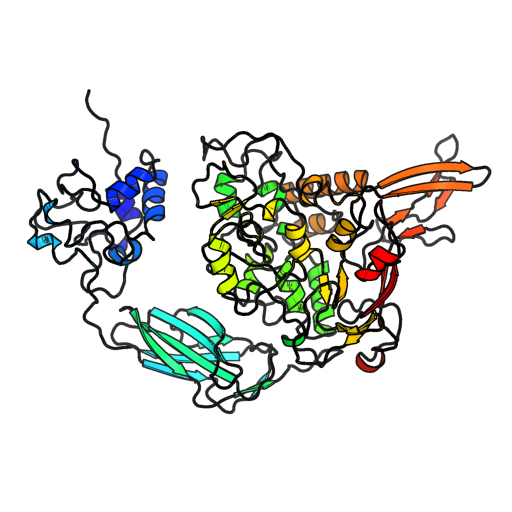A 1 626 ? 11.444 -14.971 24.278 1.00 96.25 626 ALA A O 1
ATOM 4657 N N . GLY A 1 627 ? 10.988 -17.162 24.223 1.00 94.00 627 GLY A N 1
ATOM 4658 C CA . GLY A 1 627 ? 12.386 -17.577 24.061 1.00 94.00 627 GLY A CA 1
ATOM 4659 C C . GLY A 1 627 ? 13.000 -17.240 22.696 1.00 94.00 627 GLY A C 1
ATOM 4660 O O . GLY A 1 627 ? 14.201 -17.004 22.625 1.00 94.00 627 GLY A O 1
ATOM 4661 N N . VAL A 1 628 ? 12.195 -17.199 21.629 1.00 91.06 628 VAL A N 1
ATOM 4662 C CA . VAL A 1 628 ? 12.634 -16.848 20.265 1.00 91.06 628 VAL A CA 1
ATOM 4663 C C . VAL A 1 628 ? 12.897 -15.348 20.150 1.00 91.06 628 VAL A C 1
ATOM 4665 O O . VAL A 1 628 ? 13.890 -14.952 19.548 1.00 91.06 628 VAL A O 1
ATOM 4668 N N . VAL A 1 629 ? 12.029 -14.523 20.743 1.00 93.44 629 VAL A N 1
ATOM 4669 C CA . VAL A 1 629 ? 12.141 -13.054 20.694 1.00 93.44 629 VAL A CA 1
ATOM 4670 C C . VAL A 1 629 ? 13.002 -12.470 21.821 1.00 93.44 629 VAL A C 1
ATOM 4672 O O . VAL A 1 629 ? 13.342 -11.296 21.782 1.00 93.44 629 VAL A O 1
ATOM 4675 N N . GLY A 1 630 ? 13.353 -13.259 22.842 1.00 93.44 630 GLY A N 1
ATOM 4676 C CA . GLY A 1 630 ? 14.165 -12.794 23.972 1.00 93.44 630 GLY A CA 1
ATOM 4677 C C . GLY A 1 630 ? 13.439 -11.830 24.922 1.00 93.44 630 GLY A C 1
ATOM 4678 O O . GLY A 1 630 ? 14.090 -11.067 25.633 1.00 93.44 630 GLY A O 1
ATOM 4679 N N . LEU A 1 631 ? 12.105 -11.869 24.951 1.00 95.19 631 LEU A N 1
ATOM 4680 C CA . LEU A 1 631 ? 11.239 -11.006 25.761 1.00 95.19 631 LEU A CA 1
ATOM 4681 C C . LEU A 1 631 ? 10.306 -11.857 26.638 1.00 95.19 631 LEU A C 1
ATOM 4683 O O . LEU A 1 631 ? 10.003 -12.999 26.283 1.00 95.19 631 LEU A O 1
ATOM 4687 N N . PRO A 1 632 ? 9.852 -11.348 27.798 1.00 96.31 632 PRO A N 1
ATOM 4688 C CA . PRO A 1 632 ? 8.938 -12.089 28.660 1.00 96.31 632 PRO A CA 1
ATOM 4689 C C . PRO A 1 632 ? 7.585 -12.320 27.977 1.00 96.31 632 PRO A C 1
ATOM 4691 O O . PRO A 1 632 ? 7.111 -11.484 27.211 1.00 96.31 632 PRO A O 1
ATOM 4694 N N . ALA A 1 633 ? 6.938 -13.436 28.317 1.00 97.50 633 ALA A N 1
ATOM 4695 C CA . ALA A 1 633 ? 5.557 -13.678 27.923 1.00 97.50 633 ALA A CA 1
ATOM 4696 C C . ALA A 1 633 ? 4.624 -12.761 28.729 1.00 97.50 633 ALA A C 1
ATOM 4698 O O . ALA A 1 633 ? 4.355 -13.026 29.905 1.00 97.50 633 ALA A O 1
ATOM 4699 N N . ALA A 1 634 ? 4.212 -11.653 28.121 1.00 96.44 634 ALA A N 1
ATOM 4700 C CA . ALA A 1 634 ? 3.335 -10.652 28.712 1.00 96.44 634 ALA A CA 1
ATOM 4701 C C . ALA A 1 634 ? 2.702 -9.769 27.625 1.00 96.44 634 ALA A C 1
ATOM 4703 O O . ALA A 1 634 ? 3.088 -9.831 26.453 1.00 96.44 634 ALA A O 1
ATOM 4704 N N . GLU A 1 635 ? 1.773 -8.906 28.044 1.00 95.88 635 GLU A N 1
ATOM 4705 C CA . GLU A 1 635 ? 1.373 -7.728 27.269 1.00 95.88 635 GLU A CA 1
ATOM 4706 C C . GLU A 1 635 ? 2.611 -6.926 26.855 1.00 95.88 635 GLU A C 1
ATOM 4708 O O . GLU A 1 635 ? 3.556 -6.766 27.637 1.00 95.88 635 GLU A O 1
ATOM 4713 N N . SER A 1 636 ? 2.619 -6.433 25.620 1.00 94.31 636 SER A N 1
ATOM 4714 C CA . SER A 1 636 ? 3.791 -5.777 25.049 1.00 94.31 636 SER A CA 1
ATOM 4715 C C . SER A 1 636 ? 3.392 -4.648 24.095 1.00 94.31 636 SER A C 1
ATOM 4717 O O . SER A 1 636 ? 2.273 -4.618 23.592 1.00 94.31 636 SER A O 1
ATOM 4719 N N . PHE A 1 637 ? 4.322 -3.718 23.868 1.00 92.00 637 PHE A N 1
ATOM 4720 C CA . PHE A 1 637 ? 4.226 -2.652 22.860 1.00 92.00 637 PHE A CA 1
ATOM 4721 C C . PHE A 1 637 ? 5.211 -2.899 21.700 1.00 92.00 637 PHE A C 1
ATOM 4723 O O . PHE A 1 637 ? 5.785 -1.965 21.143 1.00 92.00 637 PHE A O 1
ATOM 4730 N N . HIS A 1 638 ? 5.473 -4.174 21.398 1.00 93.88 638 HIS A N 1
ATOM 4731 C CA . HIS A 1 638 ? 6.304 -4.612 20.280 1.00 93.88 638 HIS A CA 1
ATOM 4732 C C . HIS A 1 638 ? 5.410 -5.076 19.130 1.00 93.88 638 HIS A C 1
ATOM 4734 O O . HIS A 1 638 ? 5.250 -6.278 18.894 1.00 93.88 638 HIS A O 1
ATOM 4740 N N . PHE A 1 639 ? 4.818 -4.111 18.421 1.00 92.19 639 PHE A N 1
ATOM 4741 C CA . PHE A 1 639 ? 3.769 -4.294 17.411 1.00 92.19 639 PHE A CA 1
ATOM 4742 C C . PHE A 1 639 ? 3.953 -5.517 16.502 1.00 92.19 639 PHE A C 1
ATOM 4744 O O . PHE A 1 639 ? 3.026 -6.301 16.305 1.00 92.19 639 PHE A O 1
ATOM 4751 N N . VAL A 1 640 ? 5.162 -5.693 15.960 1.00 95.06 640 VAL A N 1
ATOM 4752 C CA . VAL A 1 640 ? 5.506 -6.756 14.999 1.00 95.06 640 VAL A CA 1
ATOM 4753 C C . VAL A 1 640 ? 5.968 -8.065 15.642 1.00 95.06 640 VAL A C 1
ATOM 4755 O O . VAL A 1 640 ? 6.119 -9.059 14.936 1.00 95.06 640 VAL A O 1
ATOM 4758 N N . LEU A 1 641 ? 6.191 -8.093 16.957 1.00 95.81 641 LEU A N 1
ATOM 4759 C CA . LEU A 1 641 ? 6.570 -9.298 17.704 1.00 95.81 641 LEU A CA 1
ATOM 4760 C C . LEU A 1 641 ? 5.381 -9.948 18.417 1.00 95.81 641 LEU A C 1
ATOM 4762 O O . LEU A 1 641 ? 5.475 -11.113 18.804 1.00 95.81 641 LEU A O 1
ATOM 4766 N N . ASN A 1 642 ? 4.271 -9.227 18.588 1.00 95.31 642 ASN A N 1
ATOM 4767 C CA . ASN A 1 642 ? 3.072 -9.779 19.209 1.00 95.31 642 ASN A CA 1
ATOM 4768 C C . ASN A 1 642 ? 2.466 -10.899 18.353 1.00 95.31 642 ASN A C 1
ATOM 4770 O O . ASN A 1 642 ? 2.196 -10.720 17.163 1.00 95.31 642 ASN A O 1
ATOM 4774 N N . ASN A 1 643 ? 2.185 -12.036 18.986 1.00 95.25 643 ASN A N 1
ATOM 4775 C CA . ASN A 1 643 ? 1.501 -13.175 18.369 1.00 95.25 643 ASN A CA 1
ATOM 4776 C C . ASN A 1 643 ? 0.195 -13.548 19.088 1.00 95.25 643 ASN A C 1
ATOM 4778 O O . ASN A 1 643 ? -0.517 -14.442 18.631 1.00 95.25 643 ASN A O 1
ATOM 4782 N N . GLU A 1 644 ? -0.120 -12.892 20.205 1.00 93.19 644 GLU A N 1
ATOM 4783 C CA . GLU A 1 644 ? -1.264 -13.207 21.057 1.00 93.19 644 GLU A CA 1
ATOM 4784 C C . GLU A 1 644 ? -2.009 -11.933 21.480 1.00 93.19 644 GLU A C 1
ATOM 4786 O O . GLU A 1 644 ? -1.427 -10.853 21.570 1.00 93.19 644 GLU A O 1
ATOM 4791 N N . ILE A 1 645 ? -3.311 -12.067 21.745 1.00 93.19 645 ILE A N 1
ATOM 4792 C CA . ILE A 1 645 ? -4.136 -11.034 22.380 1.00 93.19 645 ILE A CA 1
ATOM 4793 C C . ILE A 1 645 ? -4.410 -11.487 23.816 1.00 93.19 645 ILE A C 1
ATOM 4795 O O . ILE A 1 645 ? -5.119 -12.469 24.019 1.00 93.19 645 ILE A O 1
ATOM 4799 N N . TYR A 1 646 ? -3.847 -10.782 24.799 1.00 93.06 646 TYR A N 1
ATOM 4800 C CA . TYR A 1 646 ? -4.001 -11.100 26.224 1.00 93.06 646 TYR A CA 1
ATOM 4801 C C . TYR A 1 646 ? -5.370 -10.688 26.760 1.00 93.06 646 TYR A C 1
ATOM 4803 O O . TYR A 1 646 ? -5.958 -11.378 27.594 1.00 93.06 646 TYR A O 1
ATOM 4811 N N . SER A 1 647 ? -5.869 -9.542 26.301 1.00 93.19 647 SER A N 1
ATOM 4812 C CA . SER A 1 647 ? -7.218 -9.088 26.610 1.00 93.19 647 SER A CA 1
ATOM 4813 C C . SER A 1 647 ? -7.738 -8.130 25.547 1.00 93.19 647 SER A C 1
ATOM 4815 O O . SER A 1 647 ? -6.992 -7.324 24.994 1.00 93.19 647 SER A O 1
ATOM 4817 N N . ASP A 1 648 ? -9.035 -8.193 25.265 1.00 95.00 648 ASP A N 1
ATOM 4818 C CA . ASP A 1 648 ? -9.720 -7.244 24.401 1.00 95.00 648 ASP A CA 1
ATOM 4819 C C . ASP A 1 648 ? -11.111 -6.946 24.956 1.00 95.00 648 ASP A C 1
ATOM 4821 O O . ASP A 1 648 ? -12.091 -7.653 24.727 1.00 95.00 648 ASP A O 1
ATOM 4825 N N . ASN A 1 649 ? -11.221 -5.841 25.685 1.00 95.25 649 ASN A N 1
ATOM 4826 C CA . ASN A 1 649 ? -12.496 -5.442 26.261 1.00 95.25 649 ASN A CA 1
ATOM 4827 C C . ASN A 1 649 ? -13.224 -4.383 25.416 1.00 95.25 649 ASN A C 1
ATOM 4829 O O . ASN A 1 649 ? -14.217 -3.831 25.897 1.00 95.25 649 ASN A O 1
ATOM 4833 N N . ARG A 1 650 ? -12.761 -4.094 24.187 1.00 97.00 650 ARG A N 1
ATOM 4834 C CA . ARG A 1 650 ? -13.353 -3.086 23.288 1.00 97.00 650 ARG A CA 1
ATOM 4835 C C . ARG A 1 650 ? -14.825 -3.398 23.028 1.00 97.00 650 ARG A C 1
ATOM 4837 O O . ARG A 1 650 ? -15.249 -4.552 23.010 1.00 97.00 650 ARG A O 1
ATOM 4844 N N . ILE A 1 651 ? -15.635 -2.362 22.818 1.00 96.81 651 ILE A N 1
ATOM 4845 C CA . ILE A 1 651 ? -17.092 -2.521 22.757 1.00 96.81 651 ILE A CA 1
ATOM 4846 C C . ILE A 1 651 ? -17.462 -3.212 21.434 1.00 96.81 651 ILE A C 1
ATOM 4848 O O . ILE A 1 651 ? -17.233 -2.630 20.371 1.00 96.81 651 ILE A O 1
ATOM 4852 N N . PRO A 1 652 ? -18.045 -4.424 21.445 1.00 96.38 652 PRO A N 1
ATOM 4853 C CA . PRO A 1 652 ? -18.323 -5.160 20.217 1.00 96.38 652 PRO A CA 1
ATOM 4854 C C . PRO A 1 652 ? -19.453 -4.519 19.394 1.00 96.38 652 PRO A C 1
ATOM 4856 O O . PRO A 1 652 ? -20.280 -3.786 19.948 1.00 96.38 652 PRO A O 1
ATOM 4859 N N . PRO A 1 653 ? -19.518 -4.771 18.073 1.00 96.94 653 PRO A N 1
ATOM 4860 C CA . PRO A 1 653 ? -20.645 -4.331 17.258 1.00 96.94 653 PRO A CA 1
ATOM 4861 C C . PRO A 1 653 ? -21.903 -5.159 17.553 1.00 96.94 653 PRO A C 1
ATOM 4863 O O . PRO A 1 653 ? -21.860 -6.234 18.161 1.00 96.94 653 PRO A O 1
ATOM 4866 N N . ARG A 1 654 ? -23.059 -4.689 17.076 1.00 96.00 654 ARG A N 1
ATOM 4867 C CA . ARG A 1 654 ? -24.298 -5.486 17.105 1.00 96.00 654 ARG A CA 1
ATOM 4868 C C . ARG A 1 654 ? -24.104 -6.797 16.339 1.00 96.00 654 ARG A C 1
ATOM 4870 O O . ARG A 1 654 ? -23.434 -6.812 15.313 1.00 96.00 654 ARG A O 1
ATOM 4877 N N . GLY A 1 655 ? -24.726 -7.877 16.811 1.00 94.44 655 GLY A N 1
ATOM 4878 C CA . GLY A 1 655 ? -24.592 -9.214 16.211 1.00 94.44 655 GLY A CA 1
ATOM 4879 C C . GLY A 1 655 ? -23.354 -9.998 16.660 1.00 94.44 655 GLY A C 1
ATOM 4880 O O . GLY A 1 655 ? -23.159 -11.120 16.208 1.00 94.44 655 GLY A O 1
ATOM 4881 N N . PHE A 1 656 ? -22.544 -9.436 17.561 1.00 95.38 656 PHE A N 1
ATOM 4882 C CA . PHE A 1 656 ? -21.362 -10.094 18.105 1.00 95.38 656 PHE A CA 1
ATOM 4883 C C . PHE A 1 656 ? -21.654 -11.465 18.730 1.00 95.38 656 PHE A C 1
ATOM 4885 O O . PHE A 1 656 ? -22.619 -11.641 19.478 1.00 95.38 656 PHE A O 1
ATOM 4892 N N . SER A 1 657 ? -20.746 -12.409 18.481 1.00 94.81 657 SER A N 1
ATOM 4893 C CA . SER A 1 657 ? -20.663 -13.683 19.188 1.00 94.81 657 SER A CA 1
ATOM 4894 C C . SER A 1 657 ? -19.194 -14.055 19.414 1.00 94.81 657 SER A C 1
ATOM 4896 O O . SER A 1 657 ? -18.367 -13.876 18.516 1.00 94.81 657 SER A O 1
ATOM 4898 N N . ASN A 1 658 ? -18.874 -14.612 20.589 1.00 93.62 658 ASN A N 1
ATOM 4899 C CA . ASN A 1 658 ? -17.512 -15.060 20.907 1.00 93.62 658 ASN A CA 1
ATOM 4900 C C . ASN A 1 658 ? -17.002 -16.081 19.883 1.00 93.62 658 ASN A C 1
ATOM 4902 O O . ASN A 1 658 ? -15.876 -15.970 19.415 1.00 93.62 658 ASN A O 1
ATOM 4906 N N . THR A 1 659 ? -17.836 -17.051 19.500 1.00 94.44 659 THR A N 1
ATOM 4907 C CA . THR A 1 659 ? -17.453 -18.109 18.556 1.00 94.44 659 THR A CA 1
ATOM 4908 C C . THR A 1 659 ? -17.123 -17.551 17.174 1.00 94.44 659 THR A C 1
ATOM 4910 O O . THR A 1 659 ? -16.101 -17.919 16.601 1.00 94.44 659 THR A O 1
ATOM 4913 N N . THR A 1 660 ? -17.948 -16.639 16.646 1.00 95.19 660 THR A N 1
ATOM 4914 C CA . THR A 1 660 ? -17.703 -16.026 15.331 1.00 95.19 660 THR A CA 1
ATOM 4915 C C . THR A 1 660 ? -16.432 -15.184 15.354 1.00 95.19 660 THR A C 1
ATOM 4917 O O . THR A 1 660 ? -15.622 -15.283 14.440 1.00 95.19 660 THR A O 1
ATOM 4920 N N . PHE A 1 661 ? -16.230 -14.387 16.407 1.00 95.31 661 PHE A N 1
ATOM 4921 C CA . PHE A 1 661 ? -15.070 -13.504 16.514 1.00 95.31 661 PHE A CA 1
ATOM 4922 C C . PHE A 1 661 ? -13.764 -14.267 16.786 1.00 95.31 661 PHE A C 1
ATOM 4924 O O . PHE A 1 661 ? -12.717 -13.901 16.256 1.00 95.31 661 PHE A O 1
ATOM 4931 N N . ALA A 1 662 ? -13.811 -15.381 17.520 1.00 92.25 662 ALA A N 1
ATOM 4932 C CA . ALA A 1 662 ? -12.654 -16.253 17.728 1.00 92.25 662 ALA A CA 1
ATOM 4933 C C . ALA A 1 662 ? -12.111 -16.856 16.419 1.00 92.25 662 ALA A C 1
ATOM 4935 O O . ALA A 1 662 ? -10.902 -17.065 16.295 1.00 92.25 662 ALA A O 1
ATOM 4936 N N . ALA A 1 663 ? -12.975 -17.098 15.424 1.00 92.44 663 ALA A N 1
ATOM 4937 C CA . ALA A 1 663 ? -12.585 -17.723 14.159 1.00 92.44 663 ALA A CA 1
ATOM 4938 C C . ALA A 1 663 ? -11.522 -16.919 13.389 1.00 92.44 663 ALA A C 1
ATOM 4940 O O . ALA A 1 663 ? -10.653 -17.515 12.759 1.00 92.44 663 ALA A O 1
ATOM 4941 N N . PHE A 1 664 ? -11.541 -15.588 13.507 1.00 92.50 664 PHE A N 1
ATOM 4942 C CA . PHE A 1 664 ? -10.587 -14.685 12.856 1.00 92.50 664 PHE A CA 1
ATOM 4943 C C . PHE A 1 664 ? -9.633 -13.987 13.838 1.00 92.50 664 PHE A C 1
ATOM 4945 O O . PHE A 1 664 ? -8.933 -13.056 13.451 1.00 92.50 664 PHE A O 1
ATOM 4952 N N . GLY A 1 665 ? -9.569 -14.415 15.105 1.00 90.50 665 GLY A N 1
ATOM 4953 C CA . GLY A 1 665 ? -8.682 -13.802 16.106 1.00 90.50 665 GLY A CA 1
ATOM 4954 C C . GLY A 1 665 ? -9.173 -12.448 16.632 1.00 90.50 665 GLY A C 1
ATOM 4955 O O . GLY A 1 665 ? -8.370 -11.604 17.004 1.00 90.50 665 GLY A O 1
ATOM 4956 N N . GLY A 1 666 ? -10.488 -12.224 16.631 1.00 90.69 666 GLY A N 1
ATOM 4957 C CA . GLY A 1 666 ? -11.134 -11.038 17.193 1.00 90.69 666 GLY A CA 1
ATOM 4958 C C . GLY A 1 666 ? -11.904 -11.301 18.489 1.00 90.69 666 GLY A C 1
ATOM 4959 O O . GLY A 1 666 ? -12.759 -10.490 18.842 1.00 90.69 666 GLY A O 1
ATOM 4960 N N . ALA A 1 667 ? -11.698 -12.431 19.172 1.00 85.75 667 ALA A N 1
ATOM 4961 C CA . ALA A 1 667 ? -12.370 -12.695 20.448 1.00 85.75 667 ALA A CA 1
ATOM 4962 C C . ALA A 1 667 ? -11.920 -11.709 21.555 1.00 85.75 667 ALA A C 1
ATOM 4964 O O . ALA A 1 667 ? -10.840 -11.135 21.421 1.00 85.75 667 ALA A O 1
ATOM 4965 N N . PRO A 1 668 ? -12.759 -11.469 22.582 1.00 73.56 668 PRO A N 1
ATOM 4966 C CA . PRO A 1 668 ? -12.401 -10.696 23.773 1.00 73.56 668 PRO A CA 1
ATOM 4967 C C . PRO A 1 668 ? -11.295 -11.328 24.616 1.00 73.56 668 PRO A C 1
ATOM 4969 O O . PRO A 1 668 ? -11.257 -12.582 24.649 1.00 73.56 668 PRO A O 1
#

Foldseek 3Di:
DDDPDDQPLVVLLCVLQVVCDPHLSQQFPLDHRFPLLFPLERNDDDDTFQLNVQLVVLDPRPDSVSSNLSNVVQQQDQRQPLPDGNVCCAPQQFFQQPVARRRAAPVCNVSHPDDDCVRHVSRRDGHGRPPPDAKDKDWPPPQAAAEAEALDKDKGFMDIADPQGWQWKWKWKDQAQPPDTDTQDTGDGPPRIDIDGHFQQWHQRMKMKMWTAGSNRHIDMDMRNGGHTYHYDDAALFAAGLQLLDAAAQAAPLQADQDDQLVVVCVWQHDADCVFGQSLLLQQACQQQLLVFVVLLVLLVLLCRHHNNNLLLSCCQFQVRCRNNNQCRRSSSPSPDLRSSSGNHQQQLFQWADLADDPPAGDPCVVVQQVPTPGRDHAAASSNTYGNNVSATEAQDPPFDDSDHYDYHCCNVALSSVSNYQLHFRSQWFQDPVRFTDGDPHSHHRPDNDSLGGFGFFCQSLLLCLAPVPPPDHPQCQQFNFDWAFSTRCVVPVSTDTDRGRGGNNNHELDQPRLVVCCVVPVPSGDPVSNVVSNVVSVVVVVVQWDWDWDDDPPDIDIDIAGPDSGFVVGDGQLDDKDWDWDFDADPVRHTPDIAQDADPVVRDTDDDPPIDMFGWFFFADPNCCVSSVHDGDGDPNSNRTRATPDGRTHRHHNDDQVSCSSRRRHD

pLDDT: mean 92.1, std 7.7, range [27.91, 98.81]

Secondary structure (DSSP, 8-state):
--------HHHHHHHH-GGGTTSTTTEETTEET--TTTBSBTTS-SSBPHHHHHHHHT--TTSHHHHHHHHHHHTT--SS-SS--HHHHHH-TTBTTPSP-TT--TTTGGG-BSS-HHHHGGGSS--B-S--PPPEEEEEES-SS-EEETTS-EEEEEEEE-SS-EEEEEEEEESSTTSS-EEEEEEE---SEEEEPPPS--EEEEEEEEEEEETTS-EEEEE-SS-EEEEPPS--SS---GGGG--SSSPTT-S-SPPPPHHHHHHHHSSS-TTT-HHHHHHTSSGGGTTS-HHHHHHHHHHHHHSTTTHHHHHHHHSHHHHHTT--SSTTSTT--TTGGG-S-HHHHHTEEPSS--TTTS-TTHHHHHHT-SS--SSS-TT--EE-TT--EEES-SS---SS-EEE-GGGGSTHHHHHHHSEEEEEEEE-TTS-EEEPPTTS--S---TTTEEEEE-HHHHHHTSTTTTT--HHHHHT-EEEEESS-TTT-TTPPEEEEEEP-----S-SHHHHHHHHH-TTTS-HHHHHHHHHHHHHHHHHSEEEEEEEETTEEEEEEEE-SSS-BS-S-TTT--EE--EEEE-TT--EEEEES-EETTTTEEP--TT--EE-EEEE--TTTHHHHTS-SSB---TTT--EEEEE-PBPPTT--HHHHHHTT---

Radius of gyration: 29.93 Å; chains: 1; bounding box: 63×58×101 Å

Sequence (668 aa):
MTAGARPNIRQAFFTVYPNAVGSRLDNLPSKPGHCGVCHYDFNGGGTRNPYGAAIEAQGGLNTEAGRTNAIKNVQNFDQDSDGYTTLTEVTGVGYANTPTFPGLSAANTNLVANAPLGEIAGYLTPTIGGDTQRPVVTVTFPNGGETLTANRLTNITWIATDNVGVTSIHIYESLDNGATYAPLASGLANTGSWPWPPANRPTTTARIRIVAVDAAGNSSNDISNAAFTIVSPPGGTVPTTLRDFDMPGTQPFQGGSEFAAPESCATCHGNYSPAVEPYRNWQGSMMSHAGRDPLFEANMVIANQDAPDSGDLCLRCHLSQGWLQGRSVPTDGSRMTATDKIGVSCELCHRMVDPVYKPGVSPAQDTNILAALTFPGTESGNGMYVIDPNSLTRGPFTNAAAPHLFVASPFHRRAAFCGTCHDVSNPAFTKDAGGIYQPNSFNTTAGVYSAHFLAPVERTYSEWVASAYNPGTTCQDCHMRKVTGYGCNTNTNPGVPWRTDLPLHDMTGGSTWIPGLLTNLYPSEVSAPAIAAGIARAESMLQNAARVSAVFTGTYCKVTVTNECGHKLPTGYPEGRRVWLNVRFYDAASNLLAESAAYNPTTGVLTHDAQAKIYEVHPGIGTNIAGVVGLPAAESFHFVLNNEIYSDNRIPPRGFSNTTFAAFGGAP